Protein 3PFI (pdb70)

CATH classification: 3.40.50.300 (+2 more: 1.10.8.60, 1.10.10.10)

Nearest PDB structures (foldseek):
  3pfi-assembly1_A  TM=1.002E+00  e=1.345E-59  Campylobacter jejuni subsp. jejuni NCTC 11168 = ATCC 700819
  1in5-assembly1_A  TM=8.801E-01  e=3.803E-34  Thermotoga maritima
  1j7k-assembly1_A  TM=8.766E-01  e=3.157E-34  Thermotoga maritima
  8efv-assembly1_E  TM=8.294E-01  e=9.640E-34  Thermus thermophilus HB8
  8efv-assembly1_D  TM=7.821E-01  e=3.574E-34  Thermus thermophilus HB8

Secondary structure (DSSP, 8-state):
----SGGG--S-HHHHHHHHHHHHHHHHTTSPPPPEEEE-STTSSHHHHHHHHHH----EEEEE----SHHHHHHHHHT--TT-EEEEETGGG--HHHHHHHTT---S-------------EEEEEES-----HHHHTT---EE--PPPHHHHHHHHHHHHHHTT-EE-HHHHHHHHHTTTT-HHHHHHHHHHHHHHHHHTT-SEE-HHHHHHHHHHHT--TT-----HHHHHHHHHS-S--B-HHHHHHHTT--HHHIIIIIHHHHHHTTSEEEETTEEEE-HHHHHHHHHHT-/--STT--S-HHHHHHHHHHHHHHHHTT-----EEEESSTTSSHHHHHHHHHH----EEEEE----SSHHHHHHHHT--TT-EEEEESGGG--HHHHHHHTT-------EEEEEES-----HHHHTT---EE--PPPHHHHHHHHHHHHHHTT-EE-HHHHHHHHHHTTT-HHHHHHHHHHHHHHHHHTT-SEE-HHHHHHHHHHHT--TT-----HHHHHHHHHTTT--B-HHHHHHHTT--HHHIIIIIHHHHHHTTSEEEETTEEEE-HHHHH--

Solvent-accessible surface area: 28075 Å² total

Organism: Campylobacter jejuni subsp. jejuni serotype O:2 (strain ATCC 700819 / NCTC 11168) (NCBI:txid192222)

Radius of gyration: 26.96 Å; Cα contacts (8 Å, |Δi|>4): 925; chains: 2; bounding box: 72×68×63 Å

Foldseek 3Di:
DADQAVPPDFDPVVVVVVCVVQLVVCVVVPHAGAAEEEEAEPQAQPVPVLNRSCVSPAEEDEDEQVPDDLVVVVVVQVPDAQAYEYEYEQVLNHDVSNVVQVLCVLPQWWVDDTGGGGRHYYYYYYHLQPVHDCSRVVRGCYYYRAFADLQRQLVVLQVVLVVVQAGEDSLLSSQLSQQQLSGNVSSSVLSVQLVVQCVVVVHRYRDNVSSVVRCVVVPRQRRNDDCLLVQLCVQVVPPQDFDALVRSCVVVVHDSSCCVSPSCRSCVNVQQKDQDPHHIHGDPCSVVVSVVRVD/DAPPPDFAPVVVSVVCVVQLCVQVVVPHAGAEEEEEAAPQLALVVVLVNSCPSPAAEDEDEQVLDAPVSVVVVQVPAALAHEYEYEQVLPHDVRVVVVVLCCVPPSHYYYYYYHLQPVRDPVSVVRGPYYYGAFADLQRQLVVLQVVLVVVQAGEDSLLSSQLCQLQLSGNVSSNVLSVQLVVLCVVVVHRYRDNVSSCVRCVVVPGDRRNDDCLVQLLVVQVVVVFPFDAQVVSCVSVVHDSSCCVSPPVRSCVNVQQWDQDPRHIHGGPVVVVPD

InterPro domains:
  IPR003593 AAA+ ATPase domain [SM00382] (51-184)
  IPR004605 Holliday junction branch migration complex subunit RuvB [MF_00016] (1-335)
  IPR004605 Holliday junction branch migration complex subunit RuvB [PTHR42848] (2-330)
  IPR004605 Holliday junction branch migration complex subunit RuvB [TIGR00635] (24-325)
  IPR008823 RuvB, winged helix, C-terminal domain [PF05491] (255-325)
  IPR008824 RuvB-like, AAA+ ATPase domain [PF05496] (20-178)
  IPR027417 P-loop containing nucleoside triphosphate hydrolase [G3DSA:3.40.50.300] (20-181)
  IPR027417 P-loop containing nucleoside triphosphate hydrolase [SSF52540] (20-250)
  IPR036388 Winged helix-like DNA-binding domain superfamily [G3DSA:1.10.10.10] (257-335)
  IPR036390 Winged helix DNA-binding domain superfamily [SSF46785] (256-327)
  IPR041445 RuvB, AAA lid domain [PF17864] (181-254)

Sequence (572 aa):
LRPSNFDGYIGQESIKKNLNVFIAAAKKRNECLDHILFSGPAGLGKTTLANIISYESANIKTTAAPIEKSGDLAAILTNLSEGDILFIDEIHRLSPAIEEVLYPAEDYRLAQTIKIDLPKFTLIGATTRAGLSNPLRDRFGQFRLEFYKDSELALILQKAALKLNKTCEEKAALEIAKRSRSTPRIALRLLKRVRDFADVNDEEIITEKRANEALNSLGVNELGFDADLRYLELLTAAKQKPIGLASIAAALSEDENTIEDVIEPYLLANGYIERTAKGRIASAKSYSALKLNYESNFDGYIGQESIKKNLNVFIAAAKKRNECLDHILFSGPAGLGKTTLANIISYESANIKTTAAPIEKSGDLAAILTNLSEGDILFIDEIHRLSPAIEEVLYPAEDYPKFTLIGATTRAGLSNPLRDRFGQFRLEFYKDSELALILQKAALKLNKTCEEKAALEIAKRSRSTPRIALRLLKRVRDFADVNDEEIITEKRANEALNSLGVNEELGFDADLRYLELLTAAKQKPIGLASIAAALSEDENTIEDVIEPYLLANGYIERTAKGRIASAKSYSAL

Structure (mmCIF, N/CA/C/O backbone):
data_3PFI
#
_entry.id   3PFI
#
_cell.length_a   111.482
_cell.length_b   111.482
_cell.length_c   355.089
_cell.angle_alpha   90.00
_cell.angle_beta   90.00
_cell.angle_gamma   120.00
#
_symmetry.space_group_name_H-M   'H 3 2'
#
loop_
_entity.id
_entity.type
_entity.pdbx_description
1 polymer 'Holliday junction ATP-dependent DNA helicase ruvB'
2 non-polymer "ADENOSINE-5'-DIPHOSPHATE"
3 water water
#
loop_
_atom_site.group_PDB
_atom_site.id
_atom_site.type_symbol
_atom_site.label_atom_id
_atom_site.label_alt_id
_atom_site.label_comp_id
_atom_site.label_asym_id
_atom_site.label_entity_id
_atom_site.label_seq_id
_atom_site.pdbx_PDB_ins_code
_atom_site.Cartn_x
_atom_site.Cartn_y
_atom_site.Cartn_z
_atom_site.occupancy
_atom_site.B_iso_or_equiv
_atom_site.auth_seq_id
_atom_site.auth_comp_id
_atom_site.auth_asym_id
_atom_site.auth_atom_id
_atom_site.pdbx_PDB_model_num
ATOM 1 N N . LEU A 1 23 ? 41.805 4.131 158.802 1.00 81.64 20 LEU A N 1
ATOM 2 C CA . LEU A 1 23 ? 42.954 4.138 157.847 1.00 83.05 20 LEU A CA 1
ATOM 3 C C . LEU A 1 23 ? 42.537 4.789 156.521 1.00 81.11 20 LEU A C 1
ATOM 4 O O . LEU A 1 23 ? 42.771 4.258 155.430 1.00 79.26 20 LEU A O 1
ATOM 9 N N . ARG A 1 24 ? 41.894 5.944 156.654 1.00 80.05 21 ARG A N 1
ATOM 10 C CA . ARG A 1 24 ? 41.462 6.754 155.531 1.00 77.95 21 ARG A CA 1
ATOM 11 C C . ARG A 1 24 ? 42.203 8.084 155.660 1.00 77.36 21 ARG A C 1
ATOM 12 O O . ARG A 1 24 ? 42.661 8.422 156.750 1.00 79.57 21 ARG A O 1
ATOM 20 N N . PRO A 1 25 ? 42.338 8.838 154.557 1.00 74.57 22 PRO A N 1
ATOM 21 C CA . PRO A 1 25 ? 43.057 10.110 154.661 1.00 75.21 22 PRO A CA 1
ATOM 22 C C . PRO A 1 25 ? 42.575 10.983 155.829 1.00 76.11 22 PRO A C 1
ATOM 23 O O . PRO A 1 25 ? 41.375 11.056 156.101 1.00 74.82 22 PRO A O 1
ATOM 27 N N . SER A 1 26 ? 43.519 11.634 156.505 1.00 78.67 23 SER A N 1
ATOM 28 C CA . SER A 1 26 ? 43.225 12.478 157.663 1.00 80.41 23 SER A CA 1
ATOM 29 C C . SER A 1 26 ? 43.199 13.967 157.329 1.00 79.40 23 SER A C 1
ATOM 30 O O . SER A 1 26 ? 42.770 14.779 158.149 1.00 79.22 23 SER A O 1
ATOM 33 N N . ASN A 1 27 ? 43.657 14.329 156.134 1.00 78.43 24 ASN A N 1
ATOM 34 C CA . ASN A 1 27 ? 43.687 15.730 155.729 1.00 79.55 24 ASN A CA 1
ATOM 35 C C . ASN A 1 27 ? 43.762 15.897 154.218 1.00 77.36 24 ASN A C 1
ATOM 36 O O . ASN A 1 27 ? 43.853 14.914 153.483 1.00 76.16 24 ASN A O 1
ATOM 41 N N . PHE A 1 28 ? 43.713 17.144 153.758 1.00 78.39 25 PHE A N 1
ATOM 42 C CA . PHE A 1 28 ? 43.817 17.438 152.330 1.00 77.71 25 PHE A CA 1
ATOM 43 C C . PHE A 1 28 ? 45.254 17.309 151.829 1.00 81.88 25 PHE A C 1
ATOM 44 O O . PHE A 1 28 ? 45.480 17.136 150.630 1.00 80.99 25 PHE A O 1
ATOM 52 N N . ASP A 1 29 ? 46.213 17.401 152.750 1.00 86.49 26 ASP A N 1
ATOM 53 C CA . ASP A 1 29 ? 47.638 17.322 152.422 1.00 90.59 26 ASP A CA 1
ATOM 54 C C . ASP A 1 29 ? 47.902 16.382 151.241 1.00 88.06 26 ASP A C 1
ATOM 55 O O . ASP A 1 29 ? 48.657 16.724 150.329 1.00 89.02 26 ASP A O 1
ATOM 60 N N . GLY A 1 30 ? 47.277 15.207 151.255 1.00 84.22 27 GLY A N 1
ATOM 61 C CA . GLY A 1 30 ? 47.435 14.244 150.167 1.00 81.81 27 GLY A CA 1
ATOM 62 C C . GLY A 1 30 ? 46.141 13.539 149.794 1.00 77.59 27 GLY A C 1
ATOM 63 O O . GLY A 1 30 ? 46.148 12.341 149.516 1.00 78.17 27 GLY A O 1
ATOM 64 N N . TYR A 1 31 ? 45.029 14.275 149.798 1.00 73.98 28 TYR A N 1
ATOM 65 C CA . TYR A 1 31 ? 43.716 13.716 149.453 1.00 67.89 28 TYR A CA 1
ATOM 66 C C . TYR A 1 31 ? 43.639 13.538 147.942 1.00 65.38 28 TYR A C 1
ATOM 67 O O . TYR A 1 31 ? 43.856 14.496 147.196 1.00 67.28 28 TYR A O 1
ATOM 76 N N . ILE A 1 32 ? 43.319 12.325 147.493 1.00 59.56 29 ILE A N 1
ATOM 77 C CA . ILE A 1 32 ? 43.280 12.032 146.061 1.00 55.18 29 ILE A CA 1
ATOM 78 C C . ILE A 1 32 ? 41.900 12.232 145.457 1.00 52.22 29 ILE A C 1
ATOM 79 O O . ILE A 1 32 ? 40.900 11.817 146.030 1.00 50.73 29 ILE A O 1
ATOM 84 N N . GLY A 1 33 ? 41.863 12.861 144.285 1.00 51.70 30 GLY A N 1
ATOM 85 C CA . GLY A 1 33 ? 40.617 13.096 143.570 1.00 49.48 30 GLY A CA 1
ATOM 86 C C . GLY A 1 33 ? 39.774 14.225 144.130 1.00 49.22 30 GLY A C 1
ATOM 87 O O . GLY A 1 33 ? 40.146 14.876 145.106 1.00 47.02 30 GLY A O 1
ATOM 88 N N . GLN A 1 34 ? 38.623 14.438 143.497 1.00 49.53 31 GLN A N 1
ATOM 89 C CA . GLN A 1 34 ? 37.689 15.487 143.877 1.00 49.97 31 GLN A CA 1
ATOM 90 C C . GLN A 1 34 ? 38.392 16.842 143.844 1.00 52.87 31 GLN A C 1
ATOM 91 O O . GLN A 1 34 ? 38.190 17.687 144.716 1.00 52.97 31 GLN A O 1
ATOM 97 N N . GLU A 1 35 ? 39.215 17.045 142.821 1.00 55.46 32 GLU A N 1
ATOM 98 C CA . GLU A 1 35 ? 39.959 18.287 142.677 1.00 58.51 32 GLU A CA 1
ATOM 99 C C . GLU A 1 35 ? 39.042 19.488 142.898 1.00 56.98 32 GLU A C 1
ATOM 100 O O . GLU A 1 35 ? 39.332 20.368 143.710 1.00 56.22 32 GLU A O 1
ATOM 106 N N . SER A 1 36 ? 37.931 19.506 142.167 1.00 55.83 33 SER A N 1
ATOM 107 C CA . SER A 1 36 ? 36.959 20.597 142.227 1.00 54.10 33 SER A CA 1
ATOM 108 C C . SER A 1 36 ? 36.458 20.880 143.647 1.00 51.18 33 SER A C 1
ATOM 109 O O . SER A 1 36 ? 36.472 22.026 144.098 1.00 51.27 33 SER A O 1
ATOM 112 N N . ILE A 1 37 ? 36.017 19.842 144.349 1.00 46.90 34 ILE A N 1
ATOM 113 C CA . ILE A 1 37 ? 35.540 20.005 145.719 1.00 44.61 34 ILE A CA 1
ATOM 114 C C . ILE A 1 37 ? 36.650 20.515 146.633 1.00 46.41 34 ILE A C 1
ATOM 115 O O . ILE A 1 37 ? 36.435 21.412 147.444 1.00 48.51 34 ILE A O 1
ATOM 120 N N . LYS A 1 38 ? 37.839 19.946 146.490 1.00 47.81 35 LYS A N 1
ATOM 121 C CA . LYS A 1 38 ? 38.986 20.338 147.302 1.00 51.07 35 LYS A CA 1
ATOM 122 C C . LYS A 1 38 ? 39.350 21.814 147.095 1.00 53.53 35 LYS A C 1
ATOM 123 O O . LYS A 1 38 ? 39.589 22.545 148.060 1.00 55.17 35 LYS A O 1
ATOM 129 N N . LYS A 1 39 ? 39.378 22.258 145.841 1.00 53.85 36 LYS A N 1
ATOM 130 C CA . LYS A 1 39 ? 39.719 23.647 145.542 1.00 56.42 36 LYS A CA 1
ATOM 131 C C . LYS A 1 39 ? 38.758 24.611 146.243 1.00 55.26 36 LYS A C 1
ATOM 132 O O . LYS A 1 39 ? 39.184 25.598 146.845 1.00 58.11 36 LYS A O 1
ATOM 138 N N . ASN A 1 40 ? 37.463 24.318 146.160 1.00 51.17 37 ASN A N 1
ATOM 139 C CA . ASN A 1 40 ? 36.438 25.147 146.787 1.00 49.18 37 ASN A CA 1
ATOM 140 C C . ASN A 1 40 ? 36.483 25.092 148.318 1.00 49.41 37 ASN A C 1
ATOM 141 O O . ASN A 1 40 ? 36.466 26.129 148.976 1.00 50.32 37 ASN A O 1
ATOM 146 N N . LEU A 1 41 ? 36.538 23.896 148.891 1.00 47.64 38 LEU A N 1
ATOM 147 C CA . LEU A 1 41 ? 36.632 23.782 150.343 1.00 48.54 38 LEU A CA 1
ATOM 148 C C . LEU A 1 41 ? 37.832 24.570 150.858 1.00 51.45 38 LEU A C 1
ATOM 149 O O . LEU A 1 41 ? 37.752 25.195 151.911 1.00 54.43 38 LEU A O 1
ATOM 154 N N . ASN A 1 42 ? 38.942 24.552 150.125 1.00 51.93 39 ASN A N 1
ATOM 155 C CA . ASN A 1 42 ? 40.114 25.322 150.545 1.00 55.13 39 ASN A CA 1
ATOM 156 C C . ASN A 1 42 ? 39.811 26.813 150.652 1.00 54.12 39 ASN A C 1
ATOM 157 O O . ASN A 1 42 ? 40.293 27.479 151.570 1.00 57.57 39 ASN A O 1
ATOM 162 N N . VAL A 1 43 ? 39.011 27.331 149.722 1.00 48.83 40 VAL A N 1
ATOM 163 C CA . VAL A 1 43 ? 38.645 28.746 149.737 1.00 48.50 40 VAL A CA 1
ATOM 164 C C . VAL A 1 43 ? 37.702 29.073 150.888 1.00 48.31 40 VAL A C 1
ATOM 165 O O . VAL A 1 43 ? 37.913 30.049 151.600 1.00 52.81 40 VAL A O 1
ATOM 169 N N . PHE A 1 44 ? 36.675 28.250 151.080 1.00 47.23 41 PHE A N 1
ATOM 170 C CA . PHE A 1 44 ? 35.697 28.492 152.139 1.00 48.98 41 PHE A CA 1
ATOM 171 C C . PHE A 1 44 ? 36.292 28.266 153.521 1.00 53.06 41 PHE A C 1
ATOM 172 O O . PHE A 1 44 ? 35.894 28.917 154.486 1.00 57.64 41 PHE A O 1
ATOM 180 N N . ILE A 1 45 ? 37.246 27.348 153.617 1.00 53.73 42 ILE A N 1
ATOM 181 C CA . ILE A 1 45 ? 37.893 27.070 154.890 1.00 55.75 42 ILE A CA 1
ATOM 182 C C . ILE A 1 45 ? 38.751 28.255 155.310 1.00 61.04 42 ILE A C 1
ATOM 183 O O . ILE A 1 45 ? 38.781 28.622 156.485 1.00 66.70 42 ILE A O 1
ATOM 188 N N . ALA A 1 46 ? 39.439 28.863 154.348 1.00 60.16 43 ALA A N 1
ATOM 189 C CA . ALA A 1 46 ? 40.288 30.013 154.641 1.00 62.20 43 ALA A CA 1
ATOM 190 C C . ALA A 1 46 ? 39.428 31.174 155.114 1.00 62.51 43 ALA A C 1
ATOM 191 O O . ALA A 1 46 ? 39.745 31.838 156.101 1.00 65.34 43 ALA A O 1
ATOM 193 N N . ALA A 1 47 ? 38.328 31.398 154.401 1.00 58.19 44 ALA A N 1
ATOM 194 C CA . ALA A 1 47 ? 37.402 32.481 154.712 1.00 58.36 44 ALA A CA 1
ATOM 195 C C . ALA A 1 47 ? 36.842 32.374 156.131 1.00 59.01 44 ALA A C 1
ATOM 196 O O . ALA A 1 47 ? 36.939 33.313 156.917 1.00 60.62 44 ALA A O 1
ATOM 198 N N . ALA A 1 48 ? 36.260 31.225 156.454 1.00 56.31 45 ALA A N 1
ATOM 199 C CA . ALA A 1 48 ? 35.675 31.012 157.771 1.00 58.10 45 ALA A CA 1
ATOM 200 C C . ALA A 1 48 ? 36.683 31.308 158.876 1.00 63.93 45 ALA A C 1
ATOM 201 O O . ALA A 1 48 ? 36.380 32.029 159.828 1.00 65.05 45 ALA A O 1
ATOM 203 N N . LYS A 1 49 ? 37.883 30.753 158.745 1.00 66.01 46 LYS A N 1
ATOM 204 C CA . LYS A 1 49 ? 38.923 30.961 159.749 1.00 71.56 46 LYS A CA 1
ATOM 205 C C . LYS A 1 49 ? 39.366 32.417 159.782 1.00 74.63 46 LYS A C 1
ATOM 206 O O . LYS A 1 49 ? 39.511 32.995 160.853 1.00 79.70 46 LYS A O 1
ATOM 212 N N . LYS A 1 50 ? 39.563 33.014 158.612 1.00 73.70 47 LYS A N 1
ATOM 213 C CA . LYS A 1 50 ? 39.949 34.419 158.535 1.00 78.27 47 LYS A CA 1
ATOM 214 C C . LYS A 1 50 ? 38.880 35.258 159.230 1.00 79.08 47 LYS A C 1
ATOM 215 O O . LYS A 1 50 ? 39.179 36.207 159.956 1.00 82.83 47 LYS A O 1
ATOM 221 N N . ARG A 1 51 ? 37.631 34.867 159.006 1.00 75.03 48 ARG A N 1
ATOM 222 C CA . ARG A 1 51 ? 36.469 35.538 159.564 1.00 74.68 48 ARG A CA 1
ATOM 223 C C . ARG A 1 51 ? 36.322 35.141 161.031 1.00 77.73 48 ARG A C 1
ATOM 224 O O . ARG A 1 51 ? 35.498 35.691 161.757 1.00 78.01 48 ARG A O 1
ATOM 232 N N . ASN A 1 52 ? 37.127 34.166 161.448 1.00 80.35 49 ASN A N 1
ATOM 233 C CA . ASN A 1 52 ? 37.108 33.633 162.806 1.00 83.56 49 ASN A CA 1
ATOM 234 C C . ASN A 1 52 ? 35.727 33.061 163.142 1.00 81.78 49 ASN A C 1
ATOM 235 O O . ASN A 1 52 ? 35.164 33.333 164.200 1.00 84.63 49 ASN A O 1
ATOM 240 N N . GLU A 1 53 ? 35.195 32.272 162.209 1.00 78.23 50 GLU A N 1
ATOM 241 C CA . GLU A 1 53 ? 33.893 31.622 162.352 1.00 75.48 50 GLU A CA 1
ATOM 242 C C . GLU A 1 53 ? 33.980 30.194 161.830 1.00 70.77 50 GLU A C 1
ATOM 243 O O . GLU A 1 53 ? 34.994 29.797 161.255 1.00 69.14 50 GLU A O 1
ATOM 249 N N . CYS A 1 54 ? 32.909 29.430 162.027 1.00 68.53 51 CYS A N 1
ATOM 250 C CA . CYS A 1 54 ? 32.850 28.063 161.535 1.00 67.10 51 CYS A CA 1
ATOM 251 C C . CYS A 1 54 ? 32.173 28.094 160.169 1.00 61.95 51 CYS A C 1
ATOM 252 O O . CYS A 1 54 ? 31.471 29.048 159.851 1.00 61.70 51 CYS A O 1
ATOM 255 N N . LEU A 1 55 ? 32.385 27.056 159.367 1.00 59.34 52 LEU A N 1
ATOM 256 C CA . LEU A 1 55 ? 31.800 26.990 158.029 1.00 57.59 52 LEU A CA 1
ATOM 257 C C . LEU A 1 55 ? 30.282 26.911 158.054 1.00 56.46 52 LEU A C 1
ATOM 258 O O . LEU A 1 55 ? 29.691 26.425 159.020 1.00 56.27 52 LEU A O 1
ATOM 263 N N . ASP A 1 56 ? 29.656 27.393 156.983 1.00 54.33 53 ASP A N 1
ATOM 264 C CA . ASP A 1 56 ? 28.209 27.287 156.850 1.00 54.49 53 ASP A CA 1
ATOM 265 C C . ASP A 1 56 ? 27.900 25.806 156.626 1.00 50.04 53 ASP A C 1
ATOM 266 O O . ASP A 1 56 ? 28.807 24.997 156.438 1.00 46.29 53 ASP A O 1
ATOM 271 N N . HIS A 1 57 ? 26.625 25.449 156.641 1.00 49.35 54 HIS A N 1
ATOM 272 C CA . HIS A 1 57 ? 26.245 24.053 156.492 1.00 48.28 54 HIS A CA 1
ATOM 273 C C . HIS A 1 57 ? 26.690 23.519 155.143 1.00 47.66 54 HIS A C 1
ATOM 274 O O . HIS A 1 57 ? 26.603 24.209 154.127 1.00 46.83 54 HIS A O 1
ATOM 281 N N . ILE A 1 58 ? 27.186 22.286 155.156 1.00 49.31 55 ILE A N 1
ATOM 282 C CA . ILE A 1 58 ? 27.700 21.629 153.963 1.00 45.81 55 ILE A CA 1
ATOM 283 C C . ILE A 1 58 ? 26.853 20.412 153.611 1.00 45.45 55 ILE A C 1
ATOM 284 O O . ILE A 1 58 ? 26.347 19.716 154.491 1.00 48.24 55 ILE A O 1
ATOM 289 N N . LEU A 1 59 ? 26.684 20.177 152.316 1.00 43.27 56 LEU A N 1
ATOM 290 C CA . LEU A 1 59 ? 25.930 19.036 151.835 1.00 41.31 56 LEU A CA 1
ATOM 291 C C . LEU A 1 59 ? 26.771 18.274 150.837 1.00 39.72 56 LEU A C 1
ATOM 292 O O . LEU A 1 59 ? 27.266 18.854 149.870 1.00 37.07 56 LEU A O 1
ATOM 297 N N . PHE A 1 60 ? 26.945 16.980 151.091 1.00 40.18 57 PHE A N 1
ATOM 298 C CA . PHE A 1 60 ? 27.664 16.103 150.182 1.00 38.55 57 PHE A CA 1
ATOM 299 C C . PHE A 1 60 ? 26.658 15.107 149.633 1.00 39.43 57 PHE A C 1
ATOM 300 O O . PHE A 1 60 ? 25.845 14.559 150.382 1.00 40.56 57 PHE A O 1
ATOM 308 N N . SER A 1 61 ? 26.702 14.886 148.326 1.00 36.51 58 SER A N 1
ATOM 309 C CA . SER A 1 61 ? 25.804 13.938 147.707 1.00 39.01 58 SER A CA 1
ATOM 310 C C . SER A 1 61 ? 26.587 13.152 146.668 1.00 38.58 58 SER A C 1
ATOM 311 O O . SER A 1 61 ? 27.551 13.657 146.094 1.00 39.30 58 SER A O 1
ATOM 314 N N . GLY A 1 62 ? 26.182 11.909 146.442 1.00 38.71 59 GLY A N 1
ATOM 315 C CA . GLY A 1 62 ? 26.851 11.048 145.478 1.00 36.94 59 GLY A CA 1
ATOM 316 C C . GLY A 1 62 ? 26.829 9.600 145.926 1.00 37.76 59 GLY A C 1
ATOM 317 O O . GLY A 1 62 ? 26.630 9.317 147.106 1.00 38.22 59 GLY A O 1
ATOM 318 N N . PRO A 1 63 ? 27.048 8.675 144.982 1.00 38.07 60 PRO A N 1
ATOM 319 C CA . PRO A 1 63 ? 27.045 7.229 145.198 1.00 38.97 60 PRO A CA 1
ATOM 320 C C . PRO A 1 63 ? 27.874 6.791 146.390 1.00 39.04 60 PRO A C 1
ATOM 321 O O . PRO A 1 63 ? 28.870 7.428 146.718 1.00 38.46 60 PRO A O 1
ATOM 325 N N . ALA A 1 64 ? 27.463 5.697 147.018 1.00 44.69 61 ALA A N 1
ATOM 326 C CA . ALA A 1 64 ? 28.135 5.174 148.208 1.00 45.74 61 ALA A CA 1
ATOM 327 C C . ALA A 1 64 ? 29.590 4.821 147.950 1.00 47.27 61 ALA A C 1
ATOM 328 O O . ALA A 1 64 ? 29.953 4.413 146.844 1.00 46.32 61 ALA A O 1
ATOM 330 N N . GLY A 1 65 ? 30.413 4.993 148.986 1.00 46.56 62 GLY A N 1
ATOM 331 C CA . GLY A 1 65 ? 31.833 4.667 148.929 1.00 46.06 62 GLY A CA 1
ATOM 332 C C . GLY A 1 65 ? 32.714 5.595 148.112 1.00 45.07 62 GLY A C 1
ATOM 333 O O . GLY A 1 65 ? 33.820 5.212 147.727 1.00 46.51 62 GLY A O 1
ATOM 334 N N . LEU A 1 66 ? 32.250 6.813 147.847 1.00 44.01 63 LEU A N 1
ATOM 335 C CA . LEU A 1 66 ? 33.053 7.760 147.067 1.00 42.96 63 LEU A CA 1
ATOM 336 C C . LEU A 1 66 ? 33.861 8.708 147.951 1.00 41.59 63 LEU A C 1
ATOM 337 O O . LEU A 1 66 ? 34.606 9.544 147.449 1.00 40.05 63 LEU A O 1
ATOM 342 N N . GLY A 1 67 ? 33.708 8.585 149.265 1.00 43.04 64 GLY A N 1
ATOM 343 C CA . GLY A 1 67 ? 34.501 9.393 150.189 1.00 45.63 64 GLY A CA 1
ATOM 344 C C . GLY A 1 67 ? 33.871 10.629 150.797 1.00 45.42 64 GLY A C 1
ATOM 345 O O . GLY A 1 67 ? 34.573 11.598 151.081 1.00 49.19 64 GLY A O 1
ATOM 346 N N . LYS A 1 68 ? 32.564 10.608 151.022 1.00 44.13 65 LYS A N 1
ATOM 347 C CA . LYS A 1 68 ? 31.905 11.765 151.621 1.00 43.52 65 LYS A CA 1
ATOM 348 C C . LYS A 1 68 ? 32.002 11.745 153.150 1.00 44.81 65 LYS A C 1
ATOM 349 O O . LYS A 1 68 ? 32.101 12.795 153.783 1.00 46.40 65 LYS A O 1
ATOM 355 N N . THR A 1 69 ? 32.006 10.561 153.749 1.00 45.46 66 THR A N 1
ATOM 356 C CA . THR A 1 69 ? 32.183 10.479 155.188 1.00 48.13 66 THR A CA 1
ATOM 357 C C . THR A 1 69 ? 33.608 10.926 155.481 1.00 50.53 66 THR A C 1
ATOM 358 O O . THR A 1 69 ? 33.881 11.558 156.510 1.00 51.53 66 THR A O 1
ATOM 362 N N . THR A 1 70 ? 34.514 10.594 154.562 1.00 49.34 67 THR A N 1
ATOM 363 C CA . THR A 1 70 ? 35.921 10.953 154.706 1.00 49.36 67 THR A CA 1
ATOM 364 C C . THR A 1 70 ? 36.069 12.470 154.753 1.00 48.34 67 THR A C 1
ATOM 365 O O . THR A 1 70 ? 36.549 13.016 155.751 1.00 49.20 67 THR A O 1
ATOM 369 N N . LEU A 1 71 ? 35.639 13.143 153.685 1.00 43.27 68 LEU A N 1
ATOM 370 C CA . LEU A 1 71 ? 35.692 14.607 153.622 1.00 41.70 68 LEU A CA 1
ATOM 371 C C . LEU A 1 71 ? 35.152 15.258 154.894 1.00 43.13 68 LEU A C 1
ATOM 372 O O . LEU A 1 71 ? 35.746 16.198 155.420 1.00 42.58 68 LEU A O 1
ATOM 377 N N . ALA A 1 72 ? 34.023 14.759 155.383 1.00 43.25 69 ALA A N 1
ATOM 378 C CA . ALA A 1 72 ? 33.422 15.318 156.583 1.00 45.91 69 ALA A CA 1
ATOM 379 C C . ALA A 1 72 ? 34.430 15.334 157.722 1.00 48.04 69 ALA A C 1
ATOM 380 O O . ALA A 1 72 ? 34.591 16.349 158.392 1.00 51.89 69 ALA A O 1
ATOM 382 N N . ASN A 1 73 ? 35.122 14.219 157.930 1.00 48.87 70 ASN A N 1
ATOM 383 C CA . ASN A 1 73 ? 36.107 14.138 159.011 1.00 50.83 70 ASN A CA 1
ATOM 384 C C . ASN A 1 73 ? 37.371 14.947 158.727 1.00 50.56 70 ASN A C 1
ATOM 385 O O . ASN A 1 73 ? 38.006 15.446 159.649 1.00 51.92 70 ASN A O 1
ATOM 390 N N . ILE A 1 74 ? 37.733 15.082 157.453 1.00 49.21 71 ILE A N 1
ATOM 391 C CA . ILE A 1 74 ? 38.874 15.911 157.077 1.00 48.63 71 ILE A CA 1
ATOM 392 C C . ILE A 1 74 ? 38.568 17.364 157.445 1.00 49.96 71 ILE A C 1
ATOM 393 O O . ILE A 1 74 ? 39.417 18.078 157.979 1.00 51.17 71 ILE A O 1
ATOM 398 N N . ILE A 1 75 ? 37.341 17.790 157.164 1.00 47.46 72 ILE A N 1
ATOM 399 C CA . ILE A 1 75 ? 36.913 19.143 157.482 1.00 49.30 72 ILE A CA 1
ATOM 400 C C . ILE A 1 75 ? 36.991 19.401 158.994 1.00 53.96 72 ILE A C 1
ATOM 401 O O . ILE A 1 75 ? 37.316 20.511 159.422 1.00 54.41 72 ILE A O 1
ATOM 406 N N . SER A 1 76 ? 36.716 18.379 159.802 1.00 56.33 73 SER A N 1
ATOM 407 C CA . SER A 1 76 ? 36.788 18.541 161.257 1.00 62.82 73 SER A CA 1
ATOM 408 C C . SER A 1 76 ? 38.233 18.790 161.667 1.00 65.05 73 SER A C 1
ATOM 409 O O . SER A 1 76 ? 38.496 19.547 162.595 1.00 70.34 73 SER A O 1
ATOM 412 N N . TYR A 1 77 ? 39.163 18.143 160.970 1.00 64.18 74 TYR A N 1
ATOM 413 C CA . TYR A 1 77 ? 40.586 18.299 161.250 1.00 67.76 74 TYR A CA 1
ATOM 414 C C . TYR A 1 77 ? 41.074 19.670 160.798 1.00 67.99 74 TYR A C 1
ATOM 415 O O . TYR A 1 77 ? 41.739 20.379 161.553 1.00 70.72 74 TYR A O 1
ATOM 424 N N . GLU A 1 78 ? 40.737 20.039 159.564 1.00 64.96 75 GLU A N 1
ATOM 425 C CA . GLU A 1 78 ? 41.129 21.334 159.015 1.00 65.47 75 GLU A CA 1
ATOM 426 C C . GLU A 1 78 ? 40.579 22.479 159.863 1.00 66.32 75 GLU A C 1
ATOM 427 O O . GLU A 1 78 ? 41.253 23.485 160.070 1.00 70.13 75 GLU A O 1
ATOM 441 N N . SER A 1 80 ? 39.942 22.280 163.010 1.00 70.84 77 SER A N 1
ATOM 442 C CA . SER A 1 80 ? 40.310 22.040 164.404 1.00 76.92 77 SER A CA 1
ATOM 443 C C . SER A 1 80 ? 39.069 22.027 165.294 1.00 78.67 77 SER A C 1
ATOM 444 O O . SER A 1 80 ? 39.076 22.575 166.393 1.00 83.47 77 SER A O 1
ATOM 447 N N . ALA A 1 81 ? 38.006 21.397 164.803 1.00 76.23 78 ALA A N 1
ATOM 448 C CA . ALA A 1 81 ? 36.746 21.310 165.526 1.00 77.66 78 ALA A CA 1
ATOM 449 C C . ALA A 1 81 ? 36.385 19.850 165.732 1.00 78.83 78 ALA A C 1
ATOM 450 O O . ALA A 1 81 ? 36.805 18.988 164.967 1.00 79.15 78 ALA A O 1
ATOM 452 N N . ASN A 1 82 ? 35.598 19.577 166.764 1.00 83.86 79 ASN A N 1
ATOM 453 C CA . ASN A 1 82 ? 35.193 18.214 167.075 1.00 86.58 79 ASN A CA 1
ATOM 454 C C . ASN A 1 82 ? 34.033 17.821 166.166 1.00 81.16 79 ASN A C 1
ATOM 455 O O . ASN A 1 82 ? 33.341 18.692 165.642 1.00 79.82 79 ASN A O 1
ATOM 460 N N . ILE A 1 83 ? 33.821 16.521 165.969 1.00 80.77 80 ILE A N 1
ATOM 461 C CA . ILE A 1 83 ? 32.745 16.050 165.091 1.00 76.79 80 ILE A CA 1
ATOM 462 C C . ILE A 1 83 ? 31.860 14.994 165.748 1.00 79.20 80 ILE A C 1
ATOM 463 O O . ILE A 1 83 ? 32.352 14.086 166.414 1.00 84.35 80 ILE A O 1
ATOM 468 N N . LYS A 1 84 ? 30.550 15.127 165.555 1.00 77.94 81 LYS A N 1
ATOM 469 C CA . LYS A 1 84 ? 29.577 14.173 166.086 1.00 82.23 81 LYS A CA 1
ATOM 470 C C . LYS A 1 84 ? 28.805 13.575 164.911 1.00 79.23 81 LYS A C 1
ATOM 471 O O . LYS A 1 84 ? 28.292 14.306 164.061 1.00 75.62 81 LYS A O 1
ATOM 477 N N . THR A 1 85 ? 28.724 12.248 164.867 1.00 81.94 82 THR A N 1
ATOM 478 C CA . THR A 1 85 ? 28.076 11.554 163.755 1.00 80.51 82 THR A CA 1
ATOM 479 C C . THR A 1 85 ? 26.770 10.855 164.125 1.00 82.94 82 THR A C 1
ATOM 480 O O . THR A 1 85 ? 26.577 10.430 165.261 1.00 89.00 82 THR A O 1
ATOM 484 N N . THR A 1 86 ? 25.883 10.747 163.138 1.00 80.61 83 THR A N 1
ATOM 485 C CA . THR A 1 86 ? 24.591 10.093 163.295 1.00 81.29 83 THR A CA 1
ATOM 486 C C . THR A 1 86 ? 23.994 9.822 161.915 1.00 78.54 83 THR A C 1
ATOM 487 O O . THR A 1 86 ? 24.550 10.240 160.897 1.00 73.86 83 THR A O 1
ATOM 491 N N . ALA A 1 87 ? 22.861 9.127 161.885 1.00 80.72 84 ALA A N 1
ATOM 492 C CA . ALA A 1 87 ? 22.184 8.807 160.630 1.00 79.54 84 ALA A CA 1
ATOM 493 C C . ALA A 1 87 ? 20.696 9.153 160.709 1.00 81.34 84 ALA A C 1
ATOM 494 O O . ALA A 1 87 ? 20.099 9.102 161.779 1.00 82.08 84 ALA A O 1
ATOM 496 N N . ALA A 1 88 ? 20.103 9.502 159.570 1.00 81.06 85 ALA A N 1
ATOM 497 C CA . ALA A 1 88 ? 18.689 9.879 159.520 1.00 82.86 85 ALA A CA 1
ATOM 498 C C . ALA A 1 88 ? 17.776 8.863 160.204 1.00 89.58 85 ALA A C 1
ATOM 499 O O . ALA A 1 88 ? 17.017 9.225 161.104 1.00 91.44 85 ALA A O 1
ATOM 501 N N . PRO A 1 89 ? 17.841 7.589 159.780 1.00 94.87 86 PRO A N 1
ATOM 502 C CA . PRO A 1 89 ? 16.985 6.572 160.389 1.00 102.21 86 PRO A CA 1
ATOM 503 C C . PRO A 1 89 ? 17.236 6.427 161.885 1.00 107.56 86 PRO A C 1
ATOM 504 O O . PRO A 1 89 ? 16.344 6.022 162.626 1.00 111.06 86 PRO A O 1
ATOM 516 N N . ILE A 1 91 ? 17.519 8.716 163.920 1.00 112.11 88 ILE A N 1
ATOM 517 C CA . ILE A 1 91 ? 16.711 9.708 164.614 1.00 114.07 88 ILE A CA 1
ATOM 518 C C . ILE A 1 91 ? 15.243 9.417 164.334 1.00 117.36 88 ILE A C 1
ATOM 519 O O . ILE A 1 91 ? 14.880 9.031 163.222 1.00 116.36 88 ILE A O 1
ATOM 524 N N . GLU A 1 92 ? 14.401 9.606 165.342 1.00 122.43 89 GLU A N 1
ATOM 525 C CA . GLU A 1 92 ? 12.977 9.335 165.200 1.00 126.36 89 GLU A CA 1
ATOM 526 C C . GLU A 1 92 ? 12.141 10.314 166.019 1.00 127.70 89 GLU A C 1
ATOM 527 O O . GLU A 1 92 ? 11.215 10.932 165.496 1.00 126.32 89 GLU A O 1
ATOM 533 N N . LYS A 1 93 ? 12.468 10.454 167.300 1.00 130.99 90 LYS A N 1
ATOM 534 C CA . LYS A 1 93 ? 11.749 11.375 168.170 1.00 133.71 90 LYS A CA 1
ATOM 535 C C . LYS A 1 93 ? 12.214 12.801 167.880 1.00 128.39 90 LYS A C 1
ATOM 536 O O . LYS A 1 93 ? 13.409 13.079 167.888 1.00 126.07 90 LYS A O 1
ATOM 542 N N . SER A 1 94 ? 11.266 13.696 167.609 1.00 127.64 91 SER A N 1
ATOM 543 C CA . SER A 1 94 ? 11.584 15.094 167.304 1.00 122.79 91 SER A CA 1
ATOM 544 C C . SER A 1 94 ? 12.491 15.706 168.367 1.00 124.13 91 SER A C 1
ATOM 545 O O . SER A 1 94 ? 13.473 16.376 168.044 1.00 119.65 91 SER A O 1
ATOM 548 N N . GLY A 1 95 ? 12.152 15.471 169.634 1.00 130.03 92 GLY A N 1
ATOM 549 C CA . GLY A 1 95 ? 12.935 15.981 170.760 1.00 132.23 92 GLY A CA 1
ATOM 550 C C . GLY A 1 95 ? 14.356 15.446 170.761 1.00 130.81 92 GLY A C 1
ATOM 551 O O . GLY A 1 95 ? 15.299 16.164 171.102 1.00 129.64 92 GLY A O 1
ATOM 552 N N . ASP A 1 96 ? 14.507 14.176 170.390 1.00 130.05 93 ASP A N 1
ATOM 553 C CA . ASP A 1 96 ? 15.819 13.546 170.313 1.00 128.15 93 ASP A CA 1
ATOM 554 C C . ASP A 1 96 ? 16.770 14.468 169.555 1.00 119.75 93 ASP A C 1
ATOM 555 O O . ASP A 1 96 ? 17.848 14.803 170.048 1.00 119.07 93 ASP A O 1
ATOM 560 N N . LEU A 1 97 ? 16.356 14.890 168.363 1.00 111.83 94 LEU A N 1
ATOM 561 C CA . LEU A 1 97 ? 17.166 15.788 167.553 1.00 104.52 94 LEU A CA 1
ATOM 562 C C . LEU A 1 97 ? 17.424 17.090 168.301 1.00 103.95 94 LEU A C 1
ATOM 563 O O . LEU A 1 97 ? 18.560 17.554 168.373 1.00 102.70 94 LEU A O 1
ATOM 568 N N . ALA A 1 98 ? 16.368 17.677 168.856 1.00 105.34 95 ALA A N 1
ATOM 569 C CA . ALA A 1 98 ? 16.500 18.913 169.625 1.00 106.47 95 ALA A CA 1
ATOM 570 C C . ALA A 1 98 ? 17.516 18.714 170.747 1.00 109.36 95 ALA A C 1
ATOM 571 O O . ALA A 1 98 ? 18.259 19.634 171.092 1.00 108.39 95 ALA A O 1
ATOM 573 N N . ALA A 1 99 ? 17.536 17.510 171.313 1.00 111.28 96 ALA A N 1
ATOM 574 C CA . ALA A 1 99 ? 18.476 17.174 172.373 1.00 115.63 96 ALA A CA 1
ATOM 575 C C . ALA A 1 99 ? 19.890 17.132 171.806 1.00 111.55 96 ALA A C 1
ATOM 576 O O . ALA A 1 99 ? 20.820 17.673 172.403 1.00 114.53 96 ALA A O 1
ATOM 578 N N . ILE A 1 100 ? 20.050 16.483 170.656 1.00 105.47 97 ILE A N 1
ATOM 579 C CA . ILE A 1 100 ? 21.356 16.403 170.014 1.00 101.65 97 ILE A CA 1
ATOM 580 C C . ILE A 1 100 ? 21.940 17.801 169.849 1.00 99.12 97 ILE A C 1
ATOM 581 O O . ILE A 1 100 ? 23.103 18.032 170.164 1.00 99.02 97 ILE A O 1
ATOM 586 N N . LEU A 1 101 ? 21.131 18.732 169.356 1.00 96.67 98 LEU A N 1
ATOM 587 C CA . LEU A 1 101 ? 21.589 20.103 169.179 1.00 95.22 98 LEU A CA 1
ATOM 588 C C . LEU A 1 101 ? 22.025 20.688 170.523 1.00 99.51 98 LEU A C 1
ATOM 589 O O . LEU A 1 101 ? 23.090 21.293 170.631 1.00 99.47 98 LEU A O 1
ATOM 594 N N . THR A 1 102 ? 21.206 20.490 171.549 1.00 104.03 99 THR A N 1
ATOM 595 C CA . THR A 1 102 ? 21.506 21.020 172.881 1.00 110.30 99 THR A CA 1
ATOM 596 C C . THR A 1 102 ? 22.885 20.611 173.399 1.00 114.32 99 THR A C 1
ATOM 597 O O . THR A 1 102 ? 23.526 21.375 174.120 1.00 118.35 99 THR A O 1
ATOM 601 N N . ASN A 1 103 ? 23.340 19.415 173.031 1.00 113.77 100 ASN A N 1
ATOM 602 C CA . ASN A 1 103 ? 24.634 18.915 173.496 1.00 117.00 100 ASN A CA 1
ATOM 603 C C . ASN A 1 103 ? 25.784 19.137 172.508 1.00 113.75 100 ASN A C 1
ATOM 604 O O . ASN A 1 103 ? 26.578 18.230 172.252 1.00 114.65 100 ASN A O 1
ATOM 609 N N . LEU A 1 104 ? 25.882 20.352 171.971 1.00 111.13 101 LEU A N 1
ATOM 610 C CA . LEU A 1 104 ? 26.945 20.683 171.021 1.00 107.90 101 LEU A CA 1
ATOM 611 C C . LEU A 1 104 ? 27.665 21.974 171.395 1.00 109.13 101 LEU A C 1
ATOM 612 O O . LEU A 1 104 ? 27.034 23.014 171.580 1.00 108.09 101 LEU A O 1
ATOM 617 N N . SER A 1 105 ? 28.990 21.902 171.489 1.00 110.19 102 SER A N 1
ATOM 618 C CA . SER A 1 105 ? 29.804 23.066 171.820 1.00 112.47 102 SER A CA 1
ATOM 619 C C . SER A 1 105 ? 29.878 23.994 170.614 1.00 106.00 102 SER A C 1
ATOM 620 O O . SER A 1 105 ? 29.877 23.537 169.472 1.00 101.11 102 SER A O 1
ATOM 623 N N . GLU A 1 106 ? 29.946 25.296 170.873 1.00 107.77 103 GLU A N 1
ATOM 624 C CA . GLU A 1 106 ? 30.003 26.295 169.809 1.00 105.06 103 GLU A CA 1
ATOM 625 C C . GLU A 1 106 ? 31.209 26.059 168.900 1.00 100.75 103 GLU A C 1
ATOM 626 O O . GLU A 1 106 ? 32.353 26.203 169.328 1.00 104.91 103 GLU A O 1
ATOM 632 N N . GLY A 1 107 ? 30.941 25.683 167.650 1.00 92.89 104 GLY A N 1
ATOM 633 C CA . GLY A 1 107 ? 31.997 25.422 166.669 1.00 88.42 104 GLY A CA 1
ATOM 634 C C . GLY A 1 107 ? 32.000 23.992 166.152 1.00 83.86 104 GLY A C 1
ATOM 635 O O . GLY A 1 107 ? 32.578 23.704 165.100 1.00 78.15 104 GLY A O 1
ATOM 636 N N . ASP A 1 108 ? 31.349 23.097 166.892 1.00 84.10 105 ASP A N 1
ATOM 637 C CA . ASP A 1 108 ? 31.273 21.681 166.530 1.00 82.02 105 ASP A CA 1
ATOM 638 C C . ASP A 1 108 ? 30.651 21.434 165.163 1.00 75.96 105 ASP A C 1
ATOM 639 O O . ASP A 1 108 ? 30.093 22.339 164.544 1.00 73.38 105 ASP A O 1
ATOM 644 N N . ILE A 1 109 ? 30.752 20.187 164.712 1.00 72.82 106 ILE A N 1
ATOM 645 C CA . ILE A 1 109 ? 30.166 19.761 163.454 1.00 67.98 106 ILE A CA 1
ATOM 646 C C . ILE A 1 109 ? 29.189 18.618 163.705 1.00 68.01 106 ILE A C 1
ATOM 647 O O . ILE A 1 109 ? 29.492 17.682 164.440 1.00 71.10 106 ILE A O 1
ATOM 652 N N . LEU A 1 110 ? 28.015 18.703 163.093 1.00 65.83 107 LEU A N 1
ATOM 653 C CA . LEU A 1 110 ? 27.002 17.666 163.208 1.00 66.13 107 LEU A CA 1
ATOM 654 C C . LEU A 1 110 ? 26.883 16.977 161.855 1.00 63.39 107 LEU A C 1
ATOM 655 O O . LEU A 1 110 ? 26.426 17.582 160.883 1.00 58.74 107 LEU A O 1
ATOM 660 N N . PHE A 1 111 ? 27.297 15.716 161.789 1.00 64.56 108 PHE A N 1
ATOM 661 C CA . PHE A 1 111 ? 27.240 14.969 160.539 1.00 61.88 108 PHE A CA 1
ATOM 662 C C . PHE A 1 111 ? 26.083 13.976 160.512 1.00 63.31 108 PHE A C 1
ATOM 663 O O . PHE A 1 111 ? 26.038 13.036 161.310 1.00 65.72 108 PHE A O 1
ATOM 671 N N . ILE A 1 112 ? 25.147 14.200 159.589 1.00 60.60 109 ILE A N 1
ATOM 672 C CA . ILE A 1 112 ? 23.983 13.331 159.428 1.00 61.91 109 ILE A CA 1
ATOM 673 C C . ILE A 1 112 ? 24.059 12.634 158.084 1.00 60.71 109 ILE A C 1
ATOM 674 O O . ILE A 1 112 ? 24.045 13.286 157.042 1.00 60.77 109 ILE A O 1
ATOM 679 N N . ASP A 1 113 ? 24.139 11.308 158.114 1.00 63.62 110 ASP A N 1
ATOM 680 C CA . ASP A 1 113 ? 24.238 10.514 156.900 1.00 63.65 110 ASP A CA 1
ATOM 681 C C . ASP A 1 113 ? 22.843 10.054 156.500 1.00 64.43 110 ASP A C 1
ATOM 682 O O . ASP A 1 113 ? 21.954 9.959 157.345 1.00 66.89 110 ASP A O 1
ATOM 687 N N . GLU A 1 114 ? 22.654 9.781 155.213 1.00 63.95 111 GLU A N 1
ATOM 688 C CA . GLU A 1 114 ? 21.360 9.352 154.701 1.00 66.80 111 GLU A CA 1
ATOM 689 C C . GLU A 1 114 ? 20.303 10.393 155.078 1.00 65.00 111 GLU A C 1
ATOM 690 O O . GLU A 1 114 ? 19.131 10.077 155.252 1.00 67.79 111 GLU A O 1
ATOM 696 N N . ILE A 1 115 ? 20.738 11.646 155.167 1.00 61.21 112 ILE A N 1
ATOM 697 C CA . ILE A 1 115 ? 19.889 12.771 155.561 1.00 60.61 112 ILE A CA 1
ATOM 698 C C . ILE A 1 115 ? 18.568 12.867 154.787 1.00 62.49 112 ILE A C 1
ATOM 699 O O . ILE A 1 115 ? 17.597 13.443 155.279 1.00 63.07 112 ILE A O 1
ATOM 704 N N . HIS A 1 116 ? 18.534 12.308 153.582 1.00 64.16 113 HIS A N 1
ATOM 705 C CA . HIS A 1 116 ? 17.333 12.335 152.752 1.00 65.87 113 HIS A CA 1
ATOM 706 C C . HIS A 1 116 ? 16.203 11.474 153.316 1.00 71.42 113 HIS A C 1
ATOM 707 O O . HIS A 1 116 ? 15.075 11.532 152.828 1.00 73.32 113 HIS A O 1
ATOM 714 N N . ARG A 1 117 ? 16.501 10.671 154.332 1.00 75.05 114 ARG A N 1
ATOM 715 C CA . ARG A 1 117 ? 15.496 9.795 154.928 1.00 81.33 114 ARG A CA 1
ATOM 716 C C . ARG A 1 117 ? 14.893 10.348 156.219 1.00 83.20 114 ARG A C 1
ATOM 717 O O . ARG A 1 117 ? 14.348 9.592 157.021 1.00 88.86 114 ARG A O 1
ATOM 725 N N . LEU A 1 118 ? 14.987 11.659 156.423 1.00 80.34 115 LEU A N 1
ATOM 726 C CA . LEU A 1 118 ? 14.411 12.277 157.613 1.00 80.58 115 LEU A CA 1
ATOM 727 C C . LEU A 1 118 ? 12.913 12.488 157.430 1.00 82.58 115 LEU A C 1
ATOM 728 O O . LEU A 1 118 ? 12.466 12.943 156.375 1.00 80.96 115 LEU A O 1
ATOM 733 N N . SER A 1 119 ? 12.143 12.152 158.463 1.00 85.93 116 SER A N 1
ATOM 734 C CA . SER A 1 119 ? 10.696 12.321 158.428 1.00 87.47 116 SER A CA 1
ATOM 735 C C . SER A 1 119 ? 10.372 13.805 158.366 1.00 83.89 116 SER A C 1
ATOM 736 O O . SER A 1 119 ? 11.016 14.604 159.046 1.00 83.41 116 SER A O 1
ATOM 739 N N . PRO A 1 120 ? 9.366 14.184 157.561 1.00 82.18 117 PRO A N 1
ATOM 740 C CA . PRO A 1 120 ? 9.010 15.594 157.452 1.00 78.43 117 PRO A CA 1
ATOM 741 C C . PRO A 1 120 ? 9.004 16.308 158.801 1.00 77.51 117 PRO A C 1
ATOM 742 O O . PRO A 1 120 ? 9.446 17.448 158.891 1.00 74.99 117 PRO A O 1
ATOM 746 N N . ALA A 1 121 ? 8.517 15.633 159.839 1.00 81.69 118 ALA A N 1
ATOM 747 C CA . ALA A 1 121 ? 8.461 16.211 161.182 1.00 83.44 118 ALA A CA 1
ATOM 748 C C . ALA A 1 121 ? 9.845 16.640 161.663 1.00 80.69 118 ALA A C 1
ATOM 749 O O . ALA A 1 121 ? 10.043 17.785 162.066 1.00 78.61 118 ALA A O 1
ATOM 751 N N . ILE A 1 122 ? 10.797 15.714 161.614 1.00 81.29 119 ILE A N 1
ATOM 752 C CA . ILE A 1 122 ? 12.167 15.995 162.041 1.00 80.16 119 ILE A CA 1
ATOM 753 C C . ILE A 1 122 ? 12.790 17.054 161.130 1.00 74.43 119 ILE A C 1
ATOM 754 O O . ILE A 1 122 ? 13.439 17.997 161.591 1.00 70.60 119 ILE A O 1
ATOM 759 N N . GLU A 1 123 ? 12.565 16.894 159.833 1.00 72.67 120 GLU A N 1
ATOM 760 C CA . GLU A 1 123 ? 13.059 17.825 158.832 1.00 68.39 120 GLU A CA 1
ATOM 761 C C . GLU A 1 123 ? 12.530 19.233 159.108 1.00 67.47 120 GLU A C 1
ATOM 762 O O . GLU A 1 123 ? 13.212 20.222 158.855 1.00 64.70 120 GLU A O 1
ATOM 768 N N . GLU A 1 124 ? 11.318 19.319 159.645 1.00 71.30 121 GLU A N 1
ATOM 769 C CA . GLU A 1 124 ? 10.714 20.611 159.956 1.00 73.82 121 GLU A CA 1
ATOM 770 C C . GLU A 1 124 ? 11.362 21.248 161.190 1.00 76.02 121 GLU A C 1
ATOM 771 O O . GLU A 1 124 ? 11.381 22.473 161.326 1.00 76.83 121 GLU A O 1
ATOM 777 N N . VAL A 1 125 ? 11.881 20.418 162.091 1.00 76.89 122 VAL A N 1
ATOM 778 C CA . VAL A 1 125 ? 12.543 20.917 163.289 1.00 77.68 122 VAL A CA 1
ATOM 779 C C . VAL A 1 125 ? 13.969 21.348 162.965 1.00 74.73 122 VAL A C 1
ATOM 780 O O . VAL A 1 125 ? 14.562 22.158 163.677 1.00 75.87 122 VAL A O 1
ATOM 784 N N . LEU A 1 126 ? 14.511 20.810 161.878 1.00 71.38 123 LEU A N 1
ATOM 785 C CA . LEU A 1 126 ? 15.881 21.106 161.478 1.00 68.27 123 LEU A CA 1
ATOM 786 C C . LEU A 1 126 ? 16.025 22.454 160.768 1.00 64.79 123 LEU A C 1
ATOM 787 O O . LEU A 1 126 ? 17.000 23.168 160.997 1.00 62.34 123 LEU A O 1
ATOM 792 N N . TYR A 1 127 ? 15.063 22.802 159.912 1.00 63.84 124 TYR A N 1
ATOM 793 C CA . TYR A 1 127 ? 15.133 24.062 159.159 1.00 60.80 124 TYR A CA 1
ATOM 794 C C . TYR A 1 127 ? 15.519 25.265 160.018 1.00 60.90 124 TYR A C 1
ATOM 795 O O . TYR A 1 127 ? 16.467 25.975 159.689 1.00 58.63 124 TYR A O 1
ATOM 804 N N . PRO A 1 128 ? 14.780 25.509 161.113 1.00 63.85 125 PRO A N 1
ATOM 805 C CA . PRO A 1 128 ? 15.097 26.667 161.952 1.00 66.71 125 PRO A CA 1
ATOM 806 C C . PRO A 1 128 ? 16.444 26.544 162.661 1.00 68.06 125 PRO A C 1
ATOM 807 O O . PRO A 1 128 ? 17.097 27.554 162.933 1.00 68.69 125 PRO A O 1
ATOM 811 N N . ALA A 1 129 ? 16.850 25.312 162.957 1.00 69.21 126 ALA A N 1
ATOM 812 C CA . ALA A 1 129 ? 18.123 25.061 163.623 1.00 70.55 126 ALA A CA 1
ATOM 813 C C . ALA A 1 129 ? 19.290 25.476 162.729 1.00 68.98 126 ALA A C 1
ATOM 814 O O . ALA A 1 129 ? 20.257 26.081 163.192 1.00 69.06 126 ALA A O 1
ATOM 824 N N . GLU A 1 131 ? 19.054 27.472 159.825 1.00 70.37 128 GLU A N 1
ATOM 825 C CA . GLU A 1 131 ? 18.904 28.846 159.371 1.00 73.12 128 GLU A CA 1
ATOM 826 C C . GLU A 1 131 ? 19.066 29.928 160.439 1.00 77.84 128 GLU A C 1
ATOM 827 O O . GLU A 1 131 ? 19.757 30.918 160.204 1.00 78.48 128 GLU A O 1
ATOM 833 N N . ASP A 1 132 ? 18.460 29.736 161.609 1.00 82.57 129 ASP A N 1
ATOM 834 C CA . ASP A 1 132 ? 18.475 30.769 162.653 1.00 88.10 129 ASP A CA 1
ATOM 835 C C . ASP A 1 132 ? 19.303 30.504 163.911 1.00 93.29 129 ASP A C 1
ATOM 836 O O . ASP A 1 132 ? 19.608 31.442 164.654 1.00 97.85 129 ASP A O 1
ATOM 841 N N . TYR A 1 133 ? 19.639 29.244 164.170 1.00 93.41 130 TYR A N 1
ATOM 842 C CA . TYR A 1 133 ? 20.422 28.884 165.353 1.00 97.21 130 TYR A CA 1
ATOM 843 C C . TYR A 1 133 ? 19.621 29.119 166.632 1.00 103.55 130 TYR A C 1
ATOM 844 O O . TYR A 1 133 ? 20.146 29.596 167.640 1.00 107.52 130 TYR A O 1
ATOM 853 N N . ARG A 1 134 ? 18.337 28.787 166.560 1.00 105.05 131 ARG A N 1
ATOM 854 C CA . ARG A 1 134 ? 17.423 28.873 167.693 1.00 110.35 131 ARG A CA 1
ATOM 855 C C . ARG A 1 134 ? 16.311 27.868 167.429 1.00 109.22 131 ARG A C 1
ATOM 856 O O . ARG A 1 134 ? 15.648 27.941 166.393 1.00 105.88 131 ARG A O 1
ATOM 864 N N . LEU A 1 135 ? 16.118 26.927 168.350 1.00 112.05 132 LEU A N 1
ATOM 865 C CA . LEU A 1 135 ? 15.073 25.918 168.199 1.00 111.76 132 LEU A CA 1
ATOM 866 C C . LEU A 1 135 ? 15.057 24.982 169.401 1.00 114.99 132 LEU A C 1
ATOM 867 O O . LEU A 1 135 ? 15.803 24.004 169.448 1.00 111.88 132 LEU A O 1
ATOM 872 N N . ALA A 1 145 ? 2.500 21.989 180.262 1.00 187.76 142 ALA A N 1
ATOM 873 C CA . ALA A 1 145 ? 1.778 23.115 179.684 1.00 184.40 142 ALA A CA 1
ATOM 874 C C . ALA A 1 145 ? 2.546 23.688 178.497 1.00 175.84 142 ALA A C 1
ATOM 875 O O . ALA A 1 145 ? 3.542 23.112 178.059 1.00 170.91 142 ALA A O 1
ATOM 877 N N . GLN A 1 146 ? 2.077 24.824 177.986 1.00 173.83 143 GLN A N 1
ATOM 878 C CA . GLN A 1 146 ? 2.703 25.478 176.836 1.00 166.75 143 GLN A CA 1
ATOM 879 C C . GLN A 1 146 ? 4.138 25.903 177.140 1.00 166.12 143 GLN A C 1
ATOM 880 O O . GLN A 1 146 ? 4.466 26.249 178.276 1.00 171.82 143 GLN A O 1
ATOM 886 N N . THR A 1 147 ? 4.987 25.868 176.116 1.00 159.67 144 THR A N 1
ATOM 887 C CA . THR A 1 147 ? 6.391 26.239 176.260 1.00 158.35 144 THR A CA 1
ATOM 888 C C . THR A 1 147 ? 7.103 26.217 174.908 1.00 150.88 144 THR A C 1
ATOM 889 O O . THR A 1 147 ? 6.699 25.496 173.997 1.00 145.74 144 THR A O 1
ATOM 893 N N . ILE A 1 148 ? 8.159 27.019 174.783 1.00 150.39 145 ILE A N 1
ATOM 894 C CA . ILE A 1 148 ? 8.942 27.088 173.550 1.00 146.01 145 ILE A CA 1
ATOM 895 C C . ILE A 1 148 ? 10.424 27.321 173.900 1.00 147.73 145 ILE A C 1
ATOM 896 O O . ILE A 1 148 ? 11.092 26.409 174.391 1.00 150.07 145 ILE A O 1
ATOM 901 N N . LYS A 1 149 ? 10.933 28.527 173.642 1.00 147.44 146 LYS A N 1
ATOM 902 C CA . LYS A 1 149 ? 12.320 28.893 173.961 1.00 147.50 146 LYS A CA 1
ATOM 903 C C . LYS A 1 149 ? 13.364 28.018 173.259 1.00 141.80 146 LYS A C 1
ATOM 904 O O . LYS A 1 149 ? 13.057 27.345 172.276 1.00 137.50 146 LYS A O 1
ATOM 910 N N . ILE A 1 150 ? 14.598 28.067 173.768 1.00 142.96 147 ILE A N 1
ATOM 911 C CA . ILE A 1 150 ? 15.741 27.279 173.271 1.00 138.93 147 ILE A CA 1
ATOM 912 C C . ILE A 1 150 ? 16.545 27.970 172.161 1.00 132.15 147 ILE A C 1
ATOM 913 O O . ILE A 1 150 ? 16.095 28.063 171.017 1.00 127.05 147 ILE A O 1
ATOM 918 N N . ASP A 1 151 ? 17.743 28.435 172.514 1.00 131.68 148 ASP A N 1
ATOM 919 C CA . ASP A 1 151 ? 18.645 29.097 171.570 1.00 126.24 148 ASP A CA 1
ATOM 920 C C . ASP A 1 151 ? 19.477 28.009 170.901 1.00 120.45 148 ASP A C 1
ATOM 921 O O . ASP A 1 151 ? 19.012 26.878 170.781 1.00 120.24 148 ASP A O 1
ATOM 926 N N . LEU A 1 152 ? 20.694 28.328 170.460 1.00 116.32 149 LEU A N 1
ATOM 927 C CA . LEU A 1 152 ? 21.550 27.314 169.836 1.00 110.43 149 LEU A CA 1
ATOM 928 C C . LEU A 1 152 ? 22.992 27.827 169.679 1.00 109.25 149 LEU A C 1
ATOM 929 O O . LEU A 1 152 ? 23.210 28.916 169.146 1.00 108.09 149 LEU A O 1
ATOM 934 N N . PRO A 1 153 ? 23.978 27.027 170.133 1.00 108.81 150 PRO A N 1
ATOM 935 C CA . PRO A 1 153 ? 25.426 27.309 170.163 1.00 108.26 150 PRO A CA 1
ATOM 936 C C . PRO A 1 153 ? 26.074 27.936 168.924 1.00 103.37 150 PRO A C 1
ATOM 937 O O . PRO A 1 153 ? 26.951 28.786 169.073 1.00 103.80 150 PRO A O 1
ATOM 941 N N . LYS A 1 154 ? 25.653 27.514 167.732 1.00 97.51 151 LYS A N 1
ATOM 942 C CA . LYS A 1 154 ? 26.220 27.978 166.451 1.00 94.03 151 LYS A CA 1
ATOM 943 C C . LYS A 1 154 ? 27.269 26.965 165.999 1.00 90.63 151 LYS A C 1
ATOM 944 O O . LYS A 1 154 ? 28.429 27.020 166.418 1.00 94.06 151 LYS A O 1
ATOM 950 N N . PHE A 1 155 ? 26.838 26.051 165.131 1.00 83.92 152 PHE A N 1
ATOM 951 C CA . PHE A 1 155 ? 27.668 24.950 164.654 1.00 79.09 152 PHE A CA 1
ATOM 952 C C . PHE A 1 155 ? 27.616 24.816 163.142 1.00 72.23 152 PHE A C 1
ATOM 953 O O . PHE A 1 155 ? 27.090 25.685 162.452 1.00 70.24 152 PHE A O 1
ATOM 961 N N . THR A 1 156 ? 28.161 23.708 162.641 1.00 68.63 153 THR A N 1
ATOM 962 C CA . THR A 1 156 ? 28.181 23.415 161.214 1.00 63.39 153 THR A CA 1
ATOM 963 C C . THR A 1 156 ? 27.548 22.053 160.943 1.00 61.85 153 THR A C 1
ATOM 964 O O . THR A 1 156 ? 28.069 21.022 161.363 1.00 62.97 153 THR A O 1
ATOM 968 N N . LEU A 1 157 ? 26.424 22.057 160.236 1.00 59.83 154 LEU A N 1
ATOM 969 C CA . LEU A 1 157 ? 25.726 20.827 159.895 1.00 57.55 154 LEU A CA 1
ATOM 970 C C . LEU A 1 157 ? 26.203 20.294 158.543 1.00 54.35 154 LEU A C 1
ATOM 971 O O . LEU A 1 157 ? 26.091 20.972 157.515 1.00 50.20 154 LEU A O 1
ATOM 976 N N . ILE A 1 158 ? 26.744 19.082 158.551 1.00 52.50 155 ILE A N 1
ATOM 977 C CA . ILE A 1 158 ? 27.182 18.451 157.323 1.00 50.70 155 ILE A CA 1
ATOM 978 C C . ILE A 1 158 ? 26.220 17.302 157.038 1.00 52.27 155 ILE A C 1
ATOM 979 O O . ILE A 1 158 ? 26.039 16.412 157.867 1.00 55.14 155 ILE A O 1
ATOM 984 N N . GLY A 1 159 ? 25.580 17.343 155.877 1.00 50.97 156 GLY A N 1
ATOM 985 C CA . GLY A 1 159 ? 24.640 16.303 155.495 1.00 51.46 156 GLY A CA 1
ATOM 986 C C . GLY A 1 159 ? 25.195 15.462 154.366 1.00 50.45 156 GLY A C 1
ATOM 987 O O . GLY A 1 159 ? 25.851 15.978 153.460 1.00 47.39 156 GLY A O 1
ATOM 988 N N . ALA A 1 160 ? 24.935 14.162 154.421 1.00 51.38 157 ALA A N 1
ATOM 989 C CA . ALA A 1 160 ? 25.403 13.256 153.386 1.00 51.33 157 ALA A CA 1
ATOM 990 C C . ALA A 1 160 ? 24.242 12.417 152.878 1.00 52.77 157 ALA A C 1
ATOM 991 O O . ALA A 1 160 ? 23.468 11.880 153.669 1.00 54.78 157 ALA A O 1
ATOM 993 N N . THR A 1 161 ? 24.115 12.328 151.556 1.00 50.81 158 THR A N 1
ATOM 994 C CA . THR A 1 161 ? 23.061 11.533 150.937 1.00 50.47 158 THR A CA 1
ATOM 995 C C . THR A 1 161 ? 23.581 10.866 149.677 1.00 50.50 158 THR A C 1
ATOM 996 O O . THR A 1 161 ? 24.505 11.363 149.034 1.00 48.61 158 THR A O 1
ATOM 1000 N N . THR A 1 162 ? 22.991 9.721 149.351 1.00 53.11 159 THR A N 1
ATOM 1001 C CA . THR A 1 162 ? 23.318 8.986 148.143 1.00 53.59 159 THR A CA 1
ATOM 1002 C C . THR A 1 162 ? 22.132 9.104 147.185 1.00 56.51 159 THR A C 1
ATOM 1003 O O . THR A 1 162 ? 22.157 8.565 146.082 1.00 59.41 159 THR A O 1
ATOM 1007 N N . ARG A 1 163 ? 21.102 9.826 147.631 1.00 58.11 160 ARG A N 1
ATOM 1008 C CA . ARG A 1 163 ? 19.862 10.025 146.887 1.00 61.35 160 ARG A CA 1
ATOM 1009 C C . ARG A 1 163 ? 19.536 11.517 146.809 1.00 60.02 160 ARG A C 1
ATOM 1010 O O . ARG A 1 163 ? 18.552 11.968 147.403 1.00 59.71 160 ARG A O 1
ATOM 1018 N N . ALA A 1 164 ? 20.355 12.288 146.099 1.00 59.47 161 ALA A N 1
ATOM 1019 C CA . ALA A 1 164 ? 20.119 13.727 145.974 1.00 56.96 161 ALA A CA 1
ATOM 1020 C C . ALA A 1 164 ? 18.692 14.014 145.493 1.00 60.73 161 ALA A C 1
ATOM 1021 O O . ALA A 1 164 ? 18.026 14.917 146.004 1.00 61.92 161 ALA A O 1
ATOM 1023 N N . GLY A 1 165 ? 18.221 13.229 144.526 1.00 64.17 162 GLY A N 1
ATOM 1024 C CA . GLY A 1 165 ? 16.874 13.385 143.978 1.00 65.92 162 GLY A CA 1
ATOM 1025 C C . GLY A 1 165 ? 15.739 13.275 144.986 1.00 66.61 162 GLY A C 1
ATOM 1026 O O . GLY A 1 165 ? 14.642 13.764 144.730 1.00 69.02 162 GLY A O 1
ATOM 1035 N N . LEU A 1 167 ? 15.947 14.523 148.000 1.00 62.66 164 LEU A N 1
ATOM 1036 C CA . LEU A 1 167 ? 16.147 15.611 148.946 1.00 60.57 164 LEU A CA 1
ATOM 1037 C C . LEU A 1 167 ? 15.245 16.796 148.586 1.00 60.19 164 LEU A C 1
ATOM 1038 O O . LEU A 1 167 ? 15.198 17.226 147.432 1.00 61.28 164 LEU A O 1
ATOM 1043 N N . SER A 1 168 ? 14.523 17.318 149.572 1.00 59.61 165 SER A N 1
ATOM 1044 C CA . SER A 1 168 ? 13.598 18.426 149.336 1.00 59.17 165 SER A CA 1
ATOM 1045 C C . SER A 1 168 ? 14.322 19.762 149.149 1.00 56.38 165 SER A C 1
ATOM 1046 O O . SER A 1 168 ? 15.375 19.996 149.745 1.00 54.04 165 SER A O 1
ATOM 1049 N N . ASN A 1 169 ? 13.750 20.634 148.320 1.00 54.55 166 ASN A N 1
ATOM 1050 C CA . ASN A 1 169 ? 14.341 21.944 148.074 1.00 51.65 166 ASN A CA 1
ATOM 1051 C C . ASN A 1 169 ? 14.485 22.746 149.356 1.00 48.29 166 ASN A C 1
ATOM 1052 O O . ASN A 1 169 ? 15.518 23.369 149.584 1.00 46.74 166 ASN A O 1
ATOM 1057 N N . PRO A 1 170 ? 13.446 22.744 150.200 1.00 49.25 167 PRO A N 1
ATOM 1058 C CA . PRO A 1 170 ? 13.567 23.478 151.449 1.00 48.59 167 PRO A CA 1
ATOM 1059 C C . PRO A 1 170 ? 14.784 23.048 152.254 1.00 45.80 167 PRO A C 1
ATOM 1060 O O . PRO A 1 170 ? 15.355 23.854 152.977 1.00 44.40 167 PRO A O 1
ATOM 1064 N N . LEU A 1 171 ? 15.189 21.792 152.117 1.00 47.97 168 LEU A N 1
ATOM 1065 C CA . LEU A 1 171 ? 16.342 21.301 152.853 1.00 50.24 168 LEU A CA 1
ATOM 1066 C C . LEU A 1 171 ? 17.683 21.571 152.166 1.00 49.57 168 LEU A C 1
ATOM 1067 O O . LEU A 1 171 ? 18.604 22.066 152.813 1.00 50.00 168 LEU A O 1
ATOM 1072 N N . ARG A 1 172 ? 17.813 21.264 150.876 1.00 50.94 169 ARG A N 1
ATOM 1073 C CA . ARG A 1 172 ? 19.101 21.487 150.210 1.00 52.45 169 ARG A CA 1
ATOM 1074 C C . ARG A 1 172 ? 19.427 22.979 150.082 1.00 50.62 169 ARG A C 1
ATOM 1075 O O . ARG A 1 172 ? 20.583 23.390 150.252 1.00 48.09 169 ARG A O 1
ATOM 1083 N N . ASP A 1 173 ? 18.407 23.789 149.809 1.00 49.49 170 ASP A N 1
ATOM 1084 C CA . ASP A 1 173 ? 18.606 25.228 149.658 1.00 49.22 170 ASP A CA 1
ATOM 1085 C C . ASP A 1 173 ? 19.052 25.918 150.952 1.00 48.46 170 ASP A C 1
ATOM 1086 O O . ASP A 1 173 ? 19.371 27.107 150.936 1.00 49.77 170 ASP A O 1
ATOM 1091 N N . ARG A 1 174 ? 19.074 25.179 152.061 1.00 46.54 171 ARG A N 1
ATOM 1092 C CA . ARG A 1 174 ? 19.534 25.720 153.343 1.00 45.55 171 ARG A CA 1
ATOM 1093 C C . ARG A 1 174 ? 20.990 25.373 153.646 1.00 45.98 171 ARG A C 1
ATOM 1094 O O . ARG A 1 174 ? 21.531 25.774 154.683 1.00 45.67 171 ARG A O 1
ATOM 1102 N N . PHE A 1 175 ? 21.613 24.607 152.755 1.00 45.54 172 PHE A N 1
ATOM 1103 C CA . PHE A 1 175 ? 23.026 24.286 152.891 1.00 45.14 172 PHE A CA 1
ATOM 1104 C C . PHE A 1 175 ? 23.771 25.326 152.081 1.00 44.34 172 PHE A C 1
ATOM 1105 O O . PHE A 1 175 ? 23.572 25.431 150.870 1.00 48.89 172 PHE A O 1
ATOM 1113 N N . GLY A 1 176 ? 24.607 26.112 152.746 1.00 43.10 173 GLY A N 1
ATOM 1114 C CA . GLY A 1 176 ? 25.367 27.146 152.064 1.00 43.08 173 GLY A CA 1
ATOM 1115 C C . GLY A 1 176 ? 26.229 26.541 150.980 1.00 42.12 173 GLY A C 1
ATOM 1116 O O . GLY A 1 176 ? 26.367 27.100 149.897 1.00 45.36 173 GLY A O 1
ATOM 1125 N N . GLN A 1 178 ? 27.092 23.081 148.638 1.00 41.65 175 GLN A N 1
ATOM 1126 C CA . GLN A 1 178 ? 26.566 21.855 148.059 1.00 40.41 175 GLN A CA 1
ATOM 1127 C C . GLN A 1 178 ? 27.617 21.286 147.121 1.00 40.76 175 GLN A C 1
ATOM 1128 O O . GLN A 1 178 ? 28.082 21.979 146.221 1.00 46.03 175 GLN A O 1
ATOM 1134 N N . PHE A 1 179 ? 27.997 20.032 147.339 1.00 40.63 176 PHE A N 1
ATOM 1135 C CA . PHE A 1 179 ? 29.001 19.377 146.512 1.00 40.83 176 PHE A CA 1
ATOM 1136 C C . PHE A 1 179 ? 28.541 17.990 146.118 1.00 42.02 176 PHE A C 1
ATOM 1137 O O . PHE A 1 179 ? 28.043 17.236 146.955 1.00 44.62 176 PHE A O 1
ATOM 1145 N N . ARG A 1 180 ? 28.740 17.650 144.851 1.00 56.07 177 ARG A N 1
ATOM 1146 C CA . ARG A 1 180 ? 28.381 16.341 144.337 1.00 53.53 177 ARG A CA 1
ATOM 1147 C C . ARG A 1 180 ? 29.668 15.608 143.981 1.00 51.16 177 ARG A C 1
ATOM 1148 O O . ARG A 1 180 ? 30.368 15.994 143.044 1.00 50.13 177 ARG A O 1
ATOM 1156 N N . LEU A 1 181 ? 29.991 14.556 144.723 1.00 49.28 178 LEU A N 1
ATOM 1157 C CA . LEU A 1 181 ? 31.206 13.811 144.444 1.00 48.74 178 LEU A CA 1
ATOM 1158 C C . LEU A 1 181 ? 31.116 13.132 143.089 1.00 50.71 178 LEU A C 1
ATOM 1159 O O . LEU A 1 181 ? 30.053 12.652 142.690 1.00 50.54 178 LEU A O 1
ATOM 1164 N N . GLU A 1 182 ? 32.245 13.105 142.389 1.00 52.02 179 GLU A N 1
ATOM 1165 C CA . GLU A 1 182 ? 32.338 12.474 141.081 1.00 52.65 179 GLU A CA 1
ATOM 1166 C C . GLU A 1 182 ? 33.064 11.151 141.246 1.00 50.56 179 GLU A C 1
ATOM 1167 O O . GLU A 1 182 ? 33.689 10.900 142.276 1.00 50.29 179 GLU A O 1
ATOM 1173 N N . PHE A 1 183 ? 32.975 10.291 140.242 1.00 49.62 180 PHE A N 1
ATOM 1174 C CA . PHE A 1 183 ? 33.680 9.023 140.308 1.00 47.05 180 PHE A CA 1
ATOM 1175 C C . PHE A 1 183 ? 35.169 9.286 140.094 1.00 47.20 180 PHE A C 1
ATOM 1176 O O . PHE A 1 183 ? 35.557 10.369 139.653 1.00 48.96 180 PHE A O 1
ATOM 1184 N N . TYR A 1 184 ? 35.996 8.295 140.406 1.00 45.64 181 TYR A N 1
ATOM 1185 C CA . TYR A 1 184 ? 37.441 8.438 140.285 1.00 44.04 181 TYR A CA 1
ATOM 1186 C C . TYR A 1 184 ? 38.010 7.858 138.997 1.00 44.53 181 TYR A C 1
ATOM 1187 O O . TYR A 1 184 ? 37.492 6.885 138.452 1.00 42.94 181 TYR A O 1
ATOM 1196 N N . LYS A 1 185 ? 39.079 8.482 138.515 1.00 45.65 182 LYS A N 1
ATOM 1197 C CA . LYS A 1 185 ? 39.782 8.004 137.341 1.00 48.90 182 LYS A CA 1
ATOM 1198 C C . LYS A 1 185 ? 40.537 6.770 137.805 1.00 48.48 182 LYS A C 1
ATOM 1199 O O . LYS A 1 185 ? 40.761 6.589 139.006 1.00 48.56 182 LYS A O 1
ATOM 1205 N N . ASP A 1 186 ? 40.947 5.918 136.876 1.00 49.99 183 ASP A N 1
ATOM 1206 C CA . ASP A 1 186 ? 41.713 4.742 137.264 1.00 49.59 183 ASP A CA 1
ATOM 1207 C C . ASP A 1 186 ? 43.062 5.173 137.839 1.00 48.41 183 ASP A C 1
ATOM 1208 O O . ASP A 1 186 ? 43.574 4.554 138.773 1.00 48.53 183 ASP A O 1
ATOM 1213 N N . SER A 1 187 ? 43.629 6.244 137.291 1.00 48.23 184 SER A N 1
ATOM 1214 C CA . SER A 1 187 ? 44.911 6.745 137.771 1.00 48.84 184 SER A CA 1
ATOM 1215 C C . SER A 1 187 ? 44.784 7.273 139.201 1.00 48.52 184 SER A C 1
ATOM 1216 O O . SER A 1 187 ? 45.739 7.221 139.975 1.00 50.04 184 SER A O 1
ATOM 1219 N N . GLU A 1 188 ? 43.608 7.784 139.549 1.00 47.41 185 GLU A N 1
ATOM 1220 C CA . GLU A 1 188 ? 43.375 8.278 140.898 1.00 45.75 185 GLU A CA 1
ATOM 1221 C C . GLU A 1 188 ? 43.266 7.103 141.861 1.00 45.97 185 GLU A C 1
ATOM 1222 O O . GLU A 1 188 ? 43.870 7.117 142.936 1.00 48.00 185 GLU A O 1
ATOM 1228 N N . LEU A 1 189 ? 42.506 6.080 141.484 1.00 44.00 186 LEU A N 1
ATOM 1229 C CA . LEU A 1 189 ? 42.403 4.903 142.336 1.00 44.00 186 LEU A CA 1
ATOM 1230 C C . LEU A 1 189 ? 43.792 4.315 142.533 1.00 44.89 186 LEU A C 1
ATOM 1231 O O . LEU A 1 189 ? 44.177 3.973 143.649 1.00 47.47 186 LEU A O 1
ATOM 1236 N N . ALA A 1 190 ? 44.545 4.204 141.444 1.00 45.51 187 ALA A N 1
ATOM 1237 C CA . ALA A 1 190 ? 45.890 3.659 141.514 1.00 46.33 187 ALA A CA 1
ATOM 1238 C C . ALA A 1 190 ? 46.618 4.251 142.717 1.00 45.32 187 ALA A C 1
ATOM 1239 O O . ALA A 1 190 ? 47.065 3.524 143.603 1.00 44.16 187 ALA A O 1
ATOM 1241 N N . LEU A 1 191 ? 46.708 5.575 142.757 1.00 45.43 188 LEU A N 1
ATOM 1242 C CA . LEU A 1 191 ? 47.382 6.256 143.854 1.00 44.96 188 LEU A CA 1
ATOM 1243 C C . LEU A 1 191 ? 46.788 5.869 145.209 1.00 45.41 188 LEU A C 1
ATOM 1244 O O . LEU A 1 191 ? 47.520 5.580 146.153 1.00 45.88 188 LEU A O 1
ATOM 1249 N N . ILE A 1 192 ? 45.462 5.854 145.299 1.00 44.99 189 ILE A N 1
ATOM 1250 C CA . ILE A 1 192 ? 44.793 5.496 146.548 1.00 44.48 189 ILE A CA 1
ATOM 1251 C C . ILE A 1 192 ? 45.218 4.107 147.016 1.00 44.84 189 ILE A C 1
ATOM 1252 O O . ILE A 1 192 ? 45.490 3.901 148.201 1.00 43.75 189 ILE A O 1
ATOM 1257 N N . LEU A 1 193 ? 45.288 3.164 146.080 1.00 45.65 190 LEU A N 1
ATOM 1258 C CA . LEU A 1 193 ? 45.693 1.796 146.394 1.00 46.30 190 LEU A CA 1
ATOM 1259 C C . LEU A 1 193 ? 47.161 1.729 146.815 1.00 46.68 190 LEU A C 1
ATOM 1260 O O . LEU A 1 193 ? 47.514 1.031 147.768 1.00 46.37 190 LEU A O 1
ATOM 1265 N N . GLN A 1 194 ? 48.014 2.450 146.099 1.00 46.06 191 GLN A N 1
ATOM 1266 C CA . GLN A 1 194 ? 49.439 2.462 146.410 1.00 47.11 191 GLN A CA 1
ATOM 1267 C C . GLN A 1 194 ? 49.699 2.954 147.829 1.00 47.79 191 GLN A C 1
ATOM 1268 O O . GLN A 1 194 ? 50.496 2.364 148.560 1.00 47.53 191 GLN A O 1
ATOM 1274 N N . LYS A 1 195 ? 49.017 4.024 148.222 1.00 48.30 192 LYS A N 1
ATOM 1275 C CA . LYS A 1 195 ? 49.199 4.583 149.556 1.00 49.73 192 LYS A CA 1
ATOM 1276 C C . LYS A 1 195 ? 48.590 3.663 150.611 1.00 49.33 192 LYS A C 1
ATOM 1277 O O . LYS A 1 195 ? 49.208 3.400 151.639 1.00 51.09 192 LYS A O 1
ATOM 1283 N N . ALA A 1 196 ? 47.387 3.161 150.352 1.00 49.07 193 ALA A N 1
ATOM 1284 C CA . ALA A 1 196 ? 46.730 2.255 151.293 1.00 48.58 193 ALA A CA 1
ATOM 1285 C C . ALA A 1 196 ? 47.555 0.981 151.464 1.00 49.86 193 ALA A C 1
ATOM 1286 O O . ALA A 1 196 ? 47.714 0.479 152.579 1.00 52.77 193 ALA A O 1
ATOM 1288 N N . ALA A 1 197 ? 48.081 0.461 150.356 1.00 49.01 194 ALA A N 1
ATOM 1289 C CA . ALA A 1 197 ? 48.903 -0.743 150.393 1.00 47.51 194 ALA A CA 1
ATOM 1290 C C . ALA A 1 197 ? 50.051 -0.530 151.369 1.00 48.79 194 ALA A C 1
ATOM 1291 O O . ALA A 1 197 ? 50.342 -1.390 152.199 1.00 49.84 194 ALA A O 1
ATOM 1293 N N . LEU A 1 198 ? 50.689 0.633 151.265 1.00 49.09 195 LEU A N 1
ATOM 1294 C CA . LEU A 1 198 ? 51.805 0.988 152.132 1.00 50.49 195 LEU A CA 1
ATOM 1295 C C . LEU A 1 198 ? 51.442 0.825 153.611 1.00 53.27 195 LEU A C 1
ATOM 1296 O O . LEU A 1 198 ? 52.234 0.287 154.389 1.00 54.22 195 LEU A O 1
ATOM 1301 N N . LYS A 1 199 ? 50.249 1.279 153.998 1.00 52.98 196 LYS A N 1
ATOM 1302 C CA . LYS A 1 199 ? 49.812 1.153 155.388 1.00 54.65 196 LYS A CA 1
ATOM 1303 C C . LYS A 1 199 ? 49.657 -0.304 155.798 1.00 55.37 196 LYS A C 1
ATOM 1304 O O . LYS A 1 199 ? 49.806 -0.634 156.975 1.00 59.33 196 LYS A O 1
ATOM 1310 N N . LEU A 1 200 ? 49.369 -1.173 154.831 1.00 52.87 197 LEU A N 1
ATOM 1311 C CA . LEU A 1 200 ? 49.234 -2.603 155.093 1.00 52.86 197 LEU A CA 1
ATOM 1312 C C . LEU A 1 200 ? 50.583 -3.318 154.995 1.00 55.36 197 LEU A C 1
ATOM 1313 O O . LEU A 1 200 ? 50.641 -4.544 155.001 1.00 57.36 197 LEU A O 1
ATOM 1318 N N . ASN A 1 201 ? 51.661 -2.543 154.893 1.00 57.99 198 ASN A N 1
ATOM 1319 C CA . ASN A 1 201 ? 53.026 -3.073 154.807 1.00 59.13 198 ASN A CA 1
ATOM 1320 C C . ASN A 1 201 ? 53.248 -3.859 153.519 1.00 57.05 198 ASN A C 1
ATOM 1321 O O . ASN A 1 201 ? 53.824 -4.942 153.526 1.00 58.20 198 ASN A O 1
ATOM 1326 N N . LYS A 1 202 ? 52.787 -3.293 152.410 1.00 55.31 199 LYS A N 1
ATOM 1327 C CA . LYS A 1 202 ? 52.913 -3.924 151.107 1.00 54.74 199 LYS A CA 1
ATOM 1328 C C . LYS A 1 202 ? 53.217 -2.875 150.053 1.00 54.26 199 LYS A C 1
ATOM 1329 O O . LYS A 1 202 ? 52.826 -1.717 150.192 1.00 54.83 199 LYS A O 1
ATOM 1335 N N . THR A 1 203 ? 53.919 -3.290 149.004 1.00 54.41 200 THR A N 1
ATOM 1336 C CA . THR A 1 203 ? 54.235 -2.414 147.886 1.00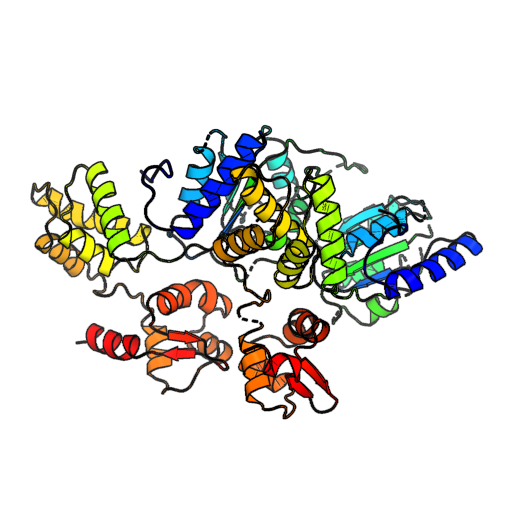 54.68 200 THR A CA 1
ATOM 1337 C C . THR A 1 203 ? 53.393 -2.864 146.704 1.00 53.99 200 THR A C 1
ATOM 1338 O O . THR A 1 203 ? 53.631 -3.929 146.143 1.00 55.09 200 THR A O 1
ATOM 1342 N N . CYS A 1 204 ? 52.395 -2.066 146.340 1.00 53.52 201 CYS A N 1
ATOM 1343 C CA . CYS A 1 204 ? 51.539 -2.398 145.211 1.00 52.48 201 CYS A CA 1
ATOM 1344 C C . CYS A 1 204 ? 52.074 -1.707 143.974 1.00 53.14 201 CYS A C 1
ATOM 1345 O O . CYS A 1 204 ? 51.940 -0.499 143.828 1.00 55.17 201 CYS A O 1
ATOM 1348 N N . GLU A 1 205 ? 52.694 -2.476 143.088 1.00 56.01 202 GLU A N 1
ATOM 1349 C CA . GLU A 1 205 ? 53.253 -1.916 141.868 1.00 57.46 202 GLU A CA 1
ATOM 1350 C C . GLU A 1 205 ? 52.160 -1.219 141.082 1.00 56.72 202 GLU A C 1
ATOM 1351 O O . GLU A 1 205 ? 50.988 -1.578 141.193 1.00 55.30 202 GLU A O 1
ATOM 1357 N N . GLU A 1 206 ? 52.556 -0.218 140.300 1.00 58.47 203 GLU A N 1
ATOM 1358 C CA . GLU A 1 206 ? 51.622 0.570 139.505 1.00 57.64 203 GLU A CA 1
ATOM 1359 C C . GLU A 1 206 ? 50.684 -0.299 138.689 1.00 54.29 203 GLU A C 1
ATOM 1360 O O . GLU A 1 206 ? 49.468 -0.135 138.743 1.00 51.80 203 GLU A O 1
ATOM 1366 N N . LYS A 1 207 ? 51.258 -1.227 137.938 1.00 55.46 204 LYS A N 1
ATOM 1367 C CA . LYS A 1 207 ? 50.478 -2.099 137.068 1.00 56.06 204 LYS A CA 1
ATOM 1368 C C . LYS A 1 207 ? 49.472 -2.933 137.863 1.00 52.70 204 LYS A C 1
ATOM 1369 O O . LYS A 1 207 ? 48.402 -3.273 137.357 1.00 51.76 204 LYS A O 1
ATOM 1375 N N . ALA A 1 208 ? 49.806 -3.242 139.113 1.00 52.28 205 ALA A N 1
ATOM 1376 C CA . ALA A 1 208 ? 48.895 -3.980 139.988 1.00 49.00 205 ALA A CA 1
ATOM 1377 C C . ALA A 1 208 ? 47.755 -3.056 140.400 1.00 46.15 205 ALA A C 1
ATOM 1378 O O . ALA A 1 208 ? 46.592 -3.446 140.399 1.00 44.99 205 ALA A O 1
ATOM 1380 N N . ALA A 1 209 ? 48.097 -1.823 140.752 1.00 45.87 206 ALA A N 1
ATOM 1381 C CA . ALA A 1 209 ? 47.092 -0.841 141.144 1.00 46.63 206 ALA A CA 1
ATOM 1382 C C . ALA A 1 209 ? 46.103 -0.587 140.011 1.00 45.78 206 ALA A C 1
ATOM 1383 O O . ALA A 1 209 ? 44.897 -0.573 140.237 1.00 44.55 206 ALA A O 1
ATOM 1385 N N . LEU A 1 210 ? 46.613 -0.397 138.795 1.00 47.62 207 LEU A N 1
ATOM 1386 C CA . LEU A 1 210 ? 45.755 -0.144 137.634 1.00 49.16 207 LEU A CA 1
ATOM 1387 C C . LEU A 1 210 ? 44.786 -1.280 137.351 1.00 48.75 207 LEU A C 1
ATOM 1388 O O . LEU A 1 210 ? 43.644 -1.037 136.963 1.00 48.75 207 LEU A O 1
ATOM 1393 N N . GLU A 1 211 ? 45.233 -2.517 137.544 1.00 49.94 208 GLU A N 1
ATOM 1394 C CA . GLU A 1 211 ? 44.375 -3.672 137.282 1.00 51.21 208 GLU A CA 1
ATOM 1395 C C . GLU A 1 211 ? 43.259 -3.846 138.319 1.00 49.07 208 GLU A C 1
ATOM 1396 O O . GLU A 1 211 ? 42.168 -4.293 137.982 1.00 49.65 208 GLU A O 1
ATOM 1402 N N . ILE A 1 212 ? 43.535 -3.523 139.577 1.00 48.37 209 ILE A N 1
ATOM 1403 C CA . ILE A 1 212 ? 42.510 -3.606 140.608 1.00 46.77 209 ILE A CA 1
ATOM 1404 C C . ILE A 1 212 ? 41.505 -2.495 140.350 1.00 48.36 209 ILE A C 1
ATOM 1405 O O . ILE A 1 212 ? 40.294 -2.722 140.354 1.00 49.78 209 ILE A O 1
ATOM 1410 N N . ALA A 1 213 ? 42.021 -1.291 140.113 1.00 49.84 210 ALA A N 1
ATOM 1411 C CA . ALA A 1 213 ? 41.181 -0.130 139.826 1.00 48.97 210 ALA A CA 1
ATOM 1412 C C . ALA A 1 213 ? 40.240 -0.436 138.672 1.00 48.07 210 ALA A C 1
ATOM 1413 O O . ALA A 1 213 ? 39.049 -0.145 138.742 1.00 47.21 210 ALA A O 1
ATOM 1415 N N . LYS A 1 214 ? 40.784 -1.040 137.619 1.00 49.18 211 LYS A N 1
ATOM 1416 C CA . LYS A 1 214 ? 40.007 -1.382 136.435 1.00 49.98 211 LYS A CA 1
ATOM 1417 C C . LYS A 1 214 ? 38.724 -2.144 136.765 1.00 50.99 211 LYS A C 1
ATOM 1418 O O . LYS A 1 214 ? 37.735 -2.022 136.041 1.00 53.44 211 LYS A O 1
ATOM 1424 N N . ARG A 1 215 ? 38.735 -2.926 137.846 1.00 50.54 212 ARG A N 1
ATOM 1425 C CA . ARG A 1 215 ? 37.554 -3.697 138.239 1.00 49.70 212 ARG A CA 1
ATOM 1426 C C . ARG A 1 215 ? 36.887 -3.136 139.500 1.00 49.90 212 ARG A C 1
ATOM 1427 O O . ARG A 1 215 ? 35.991 -3.770 140.066 1.00 51.79 212 ARG A O 1
ATOM 1435 N N . SER A 1 216 ? 37.310 -1.956 139.942 1.00 48.96 213 SER A N 1
ATOM 1436 C CA . SER A 1 216 ? 36.766 -1.369 141.165 1.00 46.39 213 SER A CA 1
ATOM 1437 C C . SER A 1 216 ? 35.583 -0.439 140.922 1.00 45.75 213 SER A C 1
ATOM 1438 O O . SER A 1 216 ? 35.075 0.183 141.858 1.00 45.85 213 SER A O 1
ATOM 1441 N N . ARG A 1 217 ? 35.152 -0.334 139.669 1.00 44.23 214 ARG A N 1
ATOM 1442 C CA . ARG A 1 217 ? 33.988 0.476 139.324 1.00 43.84 214 ARG A CA 1
ATOM 1443 C C . ARG A 1 217 ? 34.169 1.908 139.821 1.00 40.99 214 ARG A C 1
ATOM 1444 O O . ARG A 1 217 ? 33.263 2.499 140.406 1.00 41.22 214 ARG A O 1
ATOM 1452 N N . SER A 1 218 ? 35.366 2.443 139.596 1.00 38.91 215 SER A N 1
ATOM 1453 C CA . SER A 1 218 ? 35.720 3.806 139.980 1.00 40.06 215 SER A CA 1
ATOM 1454 C C . SER A 1 218 ? 35.331 4.174 141.422 1.00 40.60 215 SER A C 1
ATOM 1455 O O . SER A 1 218 ? 35.055 5.344 141.711 1.00 40.17 215 SER A O 1
ATOM 1458 N N . THR A 1 219 ? 35.336 3.194 142.326 1.00 38.43 216 THR A N 1
ATOM 1459 C CA . THR A 1 219 ? 34.939 3.431 143.707 1.00 39.76 216 THR A CA 1
ATOM 1460 C C . THR A 1 219 ? 35.990 2.982 144.729 1.00 39.80 216 THR A C 1
ATOM 1461 O O . THR A 1 219 ? 36.239 1.788 144.898 1.00 39.13 216 THR A O 1
ATOM 1465 N N . PRO A 1 220 ? 36.583 3.945 145.446 1.00 41.13 217 PRO A N 1
ATOM 1466 C CA . PRO A 1 220 ? 37.605 3.664 146.450 1.00 40.73 217 PRO A CA 1
ATOM 1467 C C . PRO A 1 220 ? 37.302 2.479 147.359 1.00 38.84 217 PRO A C 1
ATOM 1468 O O . PRO A 1 220 ? 38.196 1.690 147.639 1.00 39.96 217 PRO A O 1
ATOM 1472 N N . ARG A 1 221 ? 36.062 2.350 147.818 1.00 39.62 218 ARG A N 1
ATOM 1473 C CA . ARG A 1 221 ? 35.707 1.259 148.729 1.00 38.51 218 ARG A CA 1
ATOM 1474 C C . ARG A 1 221 ? 35.858 -0.111 148.087 1.00 38.91 218 ARG A C 1
ATOM 1475 O O . ARG A 1 221 ? 36.413 -1.017 148.703 1.00 39.19 218 ARG A O 1
ATOM 1483 N N . ILE A 1 222 ? 35.359 -0.271 146.862 1.00 38.67 219 ILE A N 1
ATOM 1484 C CA . ILE A 1 222 ? 35.507 -1.541 146.165 1.00 36.21 219 ILE A CA 1
ATOM 1485 C C . ILE A 1 222 ? 36.993 -1.835 145.939 1.00 37.41 219 ILE A C 1
ATOM 1486 O O . ILE A 1 222 ? 37.455 -2.950 146.179 1.00 39.70 219 ILE A O 1
ATOM 1491 N N . ALA A 1 223 ? 37.741 -0.830 145.493 1.00 35.51 220 ALA A N 1
ATOM 1492 C CA . ALA A 1 223 ? 39.174 -0.989 145.250 1.00 34.81 220 ALA A CA 1
ATOM 1493 C C . ALA A 1 223 ? 39.931 -1.358 146.534 1.00 36.97 220 ALA A C 1
ATOM 1494 O O . ALA A 1 223 ? 40.825 -2.205 146.513 1.00 37.06 220 ALA A O 1
ATOM 1496 N N . LEU A 1 224 ? 39.582 -0.718 147.646 1.00 37.76 221 LEU A N 1
ATOM 1497 C CA . LEU A 1 224 ? 40.226 -1.019 148.921 1.00 41.05 221 LEU A CA 1
ATOM 1498 C C . LEU A 1 224 ? 39.837 -2.414 149.376 1.00 43.69 221 LEU A C 1
ATOM 1499 O O . LEU A 1 224 ? 40.601 -3.073 150.078 1.00 49.23 221 LEU A O 1
ATOM 1504 N N . ARG A 1 225 ? 38.647 -2.862 148.982 1.00 44.05 222 ARG A N 1
ATOM 1505 C CA . ARG A 1 225 ? 38.197 -4.201 149.335 1.00 42.53 222 ARG A CA 1
ATOM 1506 C C . ARG A 1 225 ? 39.028 -5.209 148.545 1.00 41.78 222 ARG A C 1
ATOM 1507 O O . ARG A 1 225 ? 39.602 -6.128 149.112 1.00 41.87 222 ARG A O 1
ATOM 1515 N N . LEU A 1 226 ? 39.103 -5.021 147.232 1.00 41.14 223 LEU A N 1
ATOM 1516 C CA . LEU A 1 226 ? 39.866 -5.928 146.383 1.00 41.82 223 LEU A CA 1
ATOM 1517 C C . LEU A 1 226 ? 41.338 -5.957 146.796 1.00 44.05 223 LEU A C 1
ATOM 1518 O O . LEU A 1 226 ? 42.000 -6.988 146.681 1.00 44.06 223 LEU A O 1
ATOM 1523 N N . LEU A 1 227 ? 41.848 -4.830 147.281 1.00 45.69 224 LEU A N 1
ATOM 1524 C CA . LEU A 1 227 ? 43.237 -4.766 147.713 1.00 46.66 224 LEU A CA 1
ATOM 1525 C C . LEU A 1 227 ? 43.480 -5.773 148.828 1.00 47.99 224 LEU A C 1
ATOM 1526 O O . LEU A 1 227 ? 44.446 -6.532 148.784 1.00 48.94 224 LEU A O 1
ATOM 1531 N N . LYS A 1 228 ? 42.596 -5.790 149.821 1.00 46.72 225 LYS A N 1
ATOM 1532 C CA . LYS A 1 228 ? 42.763 -6.707 150.938 1.00 50.87 225 LYS A CA 1
ATOM 1533 C C . LYS A 1 228 ? 42.737 -8.171 150.504 1.00 50.09 225 LYS A C 1
ATOM 1534 O O . LYS A 1 228 ? 43.268 -9.034 151.202 1.00 53.38 225 LYS A O 1
ATOM 1540 N N . ARG A 1 229 ? 42.135 -8.453 149.355 1.00 49.10 226 ARG A N 1
ATOM 1541 C CA . ARG A 1 229 ? 42.084 -9.822 148.843 1.00 49.62 226 ARG A CA 1
ATOM 1542 C C . ARG A 1 229 ? 43.366 -10.172 148.122 1.00 48.76 226 ARG A C 1
ATOM 1543 O O . ARG A 1 229 ? 43.867 -11.281 148.262 1.00 52.36 226 ARG A O 1
ATOM 1551 N N . VAL A 1 230 ? 43.899 -9.224 147.358 1.00 47.76 227 VAL A N 1
ATOM 1552 C CA . VAL A 1 230 ? 45.141 -9.455 146.634 1.00 46.62 227 VAL A CA 1
ATOM 1553 C C . VAL A 1 230 ? 46.258 -9.651 147.650 1.00 46.74 227 VAL A C 1
ATOM 1554 O O . VAL A 1 230 ? 47.117 -10.517 147.491 1.00 45.54 227 VAL A O 1
ATOM 1558 N N . ARG A 1 231 ? 46.219 -8.854 148.711 1.00 46.63 228 ARG A N 1
ATOM 1559 C CA . ARG A 1 231 ? 47.196 -8.958 149.780 1.00 48.54 228 ARG A CA 1
ATOM 1560 C C . ARG A 1 231 ? 47.254 -10.380 150.322 1.00 49.70 228 ARG A C 1
ATOM 1561 O O . ARG A 1 231 ? 48.334 -10.942 150.495 1.00 53.12 228 ARG A O 1
ATOM 1569 N N . ASP A 1 232 ? 46.087 -10.949 150.610 1.00 48.79 229 ASP A N 1
ATOM 1570 C CA . ASP A 1 232 ? 46.010 -12.301 151.155 1.00 49.00 229 ASP A CA 1
ATOM 1571 C C . ASP A 1 232 ? 46.761 -13.317 150.298 1.00 49.80 229 ASP A C 1
ATOM 1572 O O . ASP A 1 232 ? 47.397 -14.224 150.837 1.00 50.32 229 ASP A O 1
ATOM 1577 N N . PHE A 1 233 ? 46.692 -13.173 148.976 1.00 48.31 230 PHE A N 1
ATOM 1578 C CA . PHE A 1 233 ? 47.434 -14.067 148.090 1.00 50.03 230 PHE A CA 1
ATOM 1579 C C . PHE A 1 233 ? 48.923 -13.803 148.242 1.00 51.35 230 PHE A C 1
ATOM 1580 O O . PHE A 1 233 ? 49.739 -14.729 148.232 1.00 53.07 230 PHE A O 1
ATOM 1588 N N . ALA A 1 234 ? 49.275 -12.532 148.395 1.00 50.24 231 ALA A N 1
ATOM 1589 C CA . ALA A 1 234 ? 50.665 -12.165 148.602 1.00 51.90 231 ALA A CA 1
ATOM 1590 C C . ALA A 1 234 ? 51.167 -12.798 149.902 1.00 52.89 231 ALA A C 1
ATOM 1591 O O . ALA A 1 234 ? 52.232 -13.401 149.919 1.00 57.79 231 ALA A O 1
ATOM 1593 N N . ASP A 1 235 ? 50.393 -12.680 150.979 1.00 50.99 232 ASP A N 1
ATOM 1594 C CA . ASP A 1 235 ? 50.787 -13.254 152.270 1.00 52.40 232 ASP A CA 1
ATOM 1595 C C . ASP A 1 235 ? 51.053 -14.751 152.223 1.00 53.48 232 ASP A C 1
ATOM 1596 O O . ASP A 1 235 ? 52.043 -15.218 152.785 1.00 55.79 232 ASP A O 1
ATOM 1601 N N . VAL A 1 236 ? 50.175 -15.509 151.572 1.00 51.37 233 VAL A N 1
ATOM 1602 C CA . VAL A 1 236 ? 50.359 -16.958 151.505 1.00 52.52 233 VAL A CA 1
ATOM 1603 C C . VAL A 1 236 ? 51.574 -17.321 150.647 1.00 56.52 233 VAL A C 1
ATOM 1604 O O . VAL A 1 236 ? 52.045 -18.457 150.685 1.00 59.95 233 VAL A O 1
ATOM 1608 N N . ASN A 1 237 ? 52.077 -16.362 149.870 1.00 57.47 234 ASN A N 1
ATOM 1609 C CA . ASN A 1 237 ? 53.260 -16.600 149.045 1.00 59.41 234 ASN A CA 1
ATOM 1610 C C . ASN A 1 237 ? 54.499 -15.884 149.584 1.00 61.58 234 ASN A C 1
ATOM 1611 O O . ASN A 1 237 ? 55.489 -15.724 148.870 1.00 63.40 234 ASN A O 1
ATOM 1616 N N . ASP A 1 238 ? 54.435 -15.460 150.846 1.00 62.82 235 ASP A N 1
ATOM 1617 C CA . ASP A 1 238 ? 55.551 -14.789 151.519 1.00 66.08 235 ASP A CA 1
ATOM 1618 C C . ASP A 1 238 ? 56.062 -13.567 150.764 1.00 66.46 235 ASP A C 1
ATOM 1619 O O . ASP A 1 238 ? 57.243 -13.219 150.866 1.00 69.23 235 ASP A O 1
ATOM 1624 N N . GLU A 1 239 ? 55.169 -12.906 150.032 1.00 64.07 236 GLU A N 1
ATOM 1625 C CA . GLU A 1 239 ? 55.535 -11.748 149.221 1.00 64.15 236 GLU A CA 1
ATOM 1626 C C . GLU A 1 239 ? 55.091 -10.419 149.826 1.00 63.40 236 GLU A C 1
ATOM 1627 O O . GLU A 1 239 ? 54.043 -10.333 150.461 1.00 62.05 236 GLU A O 1
ATOM 1633 N N . GLU A 1 240 ? 55.906 -9.388 149.622 1.00 63.67 237 GLU A N 1
ATOM 1634 C CA . GLU A 1 240 ? 55.595 -8.048 150.102 1.00 61.68 237 GLU A CA 1
ATOM 1635 C C . GLU A 1 240 ? 55.298 -7.117 148.931 1.00 60.09 237 GLU A C 1
ATOM 1636 O O . GLU A 1 240 ? 54.728 -6.041 149.115 1.00 59.21 237 GLU A O 1
ATOM 1642 N N . ILE A 1 241 ? 55.695 -7.533 147.730 1.00 60.31 238 ILE A N 1
ATOM 1643 C CA . ILE A 1 241 ? 55.467 -6.749 146.524 1.00 56.94 238 ILE A CA 1
ATOM 1644 C C . ILE A 1 241 ? 54.337 -7.370 145.717 1.00 54.54 238 ILE A C 1
ATOM 1645 O O . ILE A 1 241 ? 54.474 -8.472 145.194 1.00 56.49 238 ILE A O 1
ATOM 1650 N N . ILE A 1 242 ? 53.216 -6.666 145.630 1.00 51.92 239 ILE A N 1
ATOM 1651 C CA . ILE A 1 242 ? 52.087 -7.145 144.851 1.00 51.07 239 ILE A CA 1
ATOM 1652 C C . ILE A 1 242 ? 52.361 -6.804 143.396 1.00 51.01 239 ILE A C 1
ATOM 1653 O O . ILE A 1 242 ? 52.418 -5.634 143.026 1.00 47.59 239 ILE A O 1
ATOM 1658 N N . THR A 1 243 ? 52.549 -7.834 142.580 1.00 54.15 240 THR A N 1
ATOM 1659 C CA . THR A 1 243 ? 52.828 -7.654 141.164 1.00 56.87 240 THR A CA 1
ATOM 1660 C C . THR A 1 243 ? 51.529 -7.701 140.367 1.00 55.01 240 THR A C 1
ATOM 1661 O O . THR A 1 243 ? 50.489 -8.085 140.893 1.00 55.43 240 THR A O 1
ATOM 1665 N N . GLU A 1 244 ? 51.590 -7.296 139.103 1.00 55.41 241 GLU A N 1
ATOM 1666 C CA . GLU A 1 244 ? 50.418 -7.317 138.238 1.00 55.07 241 GLU A CA 1
ATOM 1667 C C . GLU A 1 244 ? 49.959 -8.748 138.040 1.00 55.38 241 GLU A C 1
ATOM 1668 O O . GLU A 1 244 ? 48.768 -9.042 138.079 1.00 53.35 241 GLU A O 1
ATOM 1674 N N . LYS A 1 245 ? 50.918 -9.637 137.817 1.00 58.71 242 LYS A N 1
ATOM 1675 C CA . LYS A 1 245 ? 50.618 -11.039 137.584 1.00 59.33 242 LYS A CA 1
ATOM 1676 C C . LYS A 1 245 ? 49.809 -11.629 138.728 1.00 56.63 242 LYS A C 1
ATOM 1677 O O . LYS A 1 245 ? 48.796 -12.285 138.499 1.00 57.58 242 LYS A O 1
ATOM 1683 N N . ARG A 1 246 ? 50.242 -11.388 139.960 1.00 56.62 243 ARG A N 1
ATOM 1684 C CA . ARG A 1 246 ? 49.535 -11.941 141.108 1.00 56.24 243 ARG A CA 1
ATOM 1685 C C . ARG A 1 246 ? 48.206 -11.238 141.353 1.00 52.41 243 ARG A C 1
ATOM 1686 O O . ARG A 1 246 ? 47.263 -11.850 141.857 1.00 50.65 243 ARG A O 1
ATOM 1694 N N . ALA A 1 247 ? 48.128 -9.958 141.003 1.00 50.66 244 ALA A N 1
ATOM 1695 C CA . ALA A 1 247 ? 46.880 -9.227 141.146 1.00 47.93 244 ALA A CA 1
ATOM 1696 C C . ALA A 1 247 ? 45.846 -9.941 140.285 1.00 47.92 244 ALA A C 1
ATOM 1697 O O . ALA A 1 247 ? 44.760 -10.286 140.763 1.00 49.16 244 ALA A O 1
ATOM 1699 N N . ASN A 1 248 ? 46.199 -10.186 139.024 1.00 47.78 245 ASN A N 1
ATOM 1700 C CA . ASN A 1 248 ? 45.312 -10.895 138.103 1.00 49.19 245 ASN A CA 1
ATOM 1701 C C . ASN A 1 248 ? 44.943 -12.280 138.598 1.00 49.49 245 ASN A C 1
ATOM 1702 O O . ASN A 1 248 ? 43.803 -12.713 138.442 1.00 48.57 245 ASN A O 1
ATOM 1707 N N . GLU A 1 249 ? 45.908 -12.981 139.181 1.00 52.41 246 GLU A N 1
ATOM 1708 C CA . GLU A 1 249 ? 45.642 -14.302 139.722 1.00 53.24 246 GLU A CA 1
ATOM 1709 C C . GLU A 1 249 ? 44.475 -14.201 140.697 1.00 50.52 246 GLU A C 1
ATOM 1710 O O . GLU A 1 249 ? 43.463 -14.880 140.538 1.00 50.37 246 GLU A O 1
ATOM 1716 N N . ALA A 1 250 ? 44.618 -13.330 141.694 1.00 49.91 247 ALA A N 1
ATOM 1717 C CA . ALA A 1 250 ? 43.587 -13.142 142.714 1.00 47.15 247 ALA A CA 1
ATOM 1718 C C . ALA A 1 250 ? 42.252 -12.727 142.106 1.00 43.91 247 ALA A C 1
ATOM 1719 O O . ALA A 1 250 ? 41.240 -13.388 142.315 1.00 41.84 247 ALA A O 1
ATOM 1721 N N . LEU A 1 251 ? 42.257 -11.631 141.355 1.00 43.42 248 LEU A N 1
ATOM 1722 C CA . LEU A 1 251 ? 41.038 -11.129 140.713 1.00 43.57 248 LEU A CA 1
ATOM 1723 C C . LEU A 1 251 ? 40.284 -12.172 139.880 1.00 42.26 248 LEU A C 1
ATOM 1724 O O . LEU A 1 251 ? 39.066 -12.296 139.989 1.00 42.61 248 LEU A O 1
ATOM 1729 N N . ASN A 1 252 ? 40.997 -12.914 139.048 1.00 41.40 249 ASN A N 1
ATOM 1730 C CA . ASN A 1 252 ? 40.354 -13.936 138.241 1.00 42.75 249 ASN A CA 1
ATOM 1731 C C . ASN A 1 252 ? 39.878 -15.090 139.111 1.00 43.53 249 ASN A C 1
ATOM 1732 O O . ASN A 1 252 ? 38.778 -15.609 138.911 1.00 44.02 249 ASN A O 1
ATOM 1737 N N . SER A 1 253 ? 40.697 -15.470 140.089 1.00 44.48 250 SER A N 1
ATOM 1738 C CA . SER A 1 253 ? 40.354 -16.555 141.004 1.00 43.82 250 SER A CA 1
ATOM 1739 C C . SER A 1 253 ? 39.051 -16.256 141.761 1.00 42.69 250 SER A C 1
ATOM 1740 O O . SER A 1 253 ? 38.297 -17.172 142.093 1.00 41.03 250 SER A O 1
ATOM 1743 N N . LEU A 1 254 ? 38.796 -14.977 142.034 1.00 42.30 251 LEU A N 1
ATOM 1744 C CA . LEU A 1 254 ? 37.571 -14.559 142.714 1.00 42.72 251 LEU A CA 1
ATOM 1745 C C . LEU A 1 254 ? 36.432 -14.335 141.732 1.00 41.71 251 LEU A C 1
ATOM 1746 O O . LEU A 1 254 ? 35.284 -14.158 142.136 1.00 42.19 251 LEU A O 1
ATOM 1751 N N . GLY A 1 255 ? 36.748 -14.319 140.444 1.00 40.70 252 GLY A N 1
ATOM 1752 C CA . GLY A 1 255 ? 35.732 -14.112 139.433 1.00 40.33 252 GLY A CA 1
ATOM 1753 C C . GLY A 1 255 ? 35.195 -12.696 139.458 1.00 39.93 252 GLY A C 1
ATOM 1754 O O . GLY A 1 255 ? 34.017 -12.470 139.198 1.00 42.98 252 GLY A O 1
ATOM 1755 N N . VAL A 1 256 ? 36.050 -11.740 139.796 1.00 38.84 253 VAL A N 1
ATOM 1756 C CA . VAL A 1 256 ? 35.652 -10.344 139.791 1.00 38.06 253 VAL A CA 1
ATOM 1757 C C . VAL A 1 256 ? 35.535 -9.924 138.329 1.00 41.90 253 VAL A C 1
ATOM 1758 O O . VAL A 1 256 ? 36.480 -10.090 137.562 1.00 43.59 253 VAL A O 1
ATOM 1762 N N . ASN A 1 257 ? 34.378 -9.403 137.932 1.00 43.84 254 ASN A N 1
ATOM 1763 C CA . ASN A 1 257 ? 34.179 -8.984 136.548 1.00 45.91 254 ASN A CA 1
ATOM 1764 C C . ASN A 1 257 ? 35.371 -8.155 136.085 1.00 48.18 254 ASN A C 1
ATOM 1765 O O . ASN A 1 257 ? 35.834 -7.268 136.801 1.00 46.83 254 ASN A O 1
ATOM 1770 N N . GLU A 1 258 ? 35.852 -8.453 134.880 1.00 51.61 255 GLU A N 1
ATOM 1771 C CA . GLU A 1 258 ? 37.035 -7.799 134.318 1.00 55.50 255 GLU A CA 1
ATOM 1772 C C . GLU A 1 258 ? 36.869 -6.295 134.116 1.00 55.62 255 GLU A C 1
ATOM 1773 O O . GLU A 1 258 ? 37.854 -5.553 134.156 1.00 56.67 255 GLU A O 1
ATOM 1779 N N . LEU A 1 259 ? 35.633 -5.851 133.893 1.00 54.75 256 LEU A N 1
ATOM 1780 C CA . LEU A 1 259 ? 35.349 -4.433 133.673 1.00 54.28 256 LEU A CA 1
ATOM 1781 C C . LEU A 1 259 ? 34.717 -3.752 134.889 1.00 52.77 256 LEU A C 1
ATOM 1782 O O . LEU A 1 259 ? 34.487 -2.545 134.874 1.00 51.51 256 LEU A O 1
ATOM 1787 N N . GLY A 1 260 ? 34.435 -4.532 135.932 1.00 53.68 257 GLY A N 1
ATOM 1788 C CA . GLY A 1 260 ? 33.857 -4.012 137.173 1.00 51.32 257 GLY A CA 1
ATOM 1789 C C . GLY A 1 260 ? 32.347 -3.842 137.190 1.00 51.19 257 GLY A C 1
ATOM 1790 O O . GLY A 1 260 ? 31.806 -3.251 138.123 1.00 53.97 257 GLY A O 1
ATOM 1791 N N . PHE A 1 261 ? 31.657 -4.367 136.183 1.00 51.76 258 PHE A N 1
ATOM 1792 C CA . PHE A 1 261 ? 30.201 -4.239 136.109 1.00 51.89 258 PHE A CA 1
ATOM 1793 C C . PHE A 1 261 ? 29.469 -5.046 137.167 1.00 50.12 258 PHE A C 1
ATOM 1794 O O . PHE A 1 261 ? 29.951 -6.085 137.599 1.00 52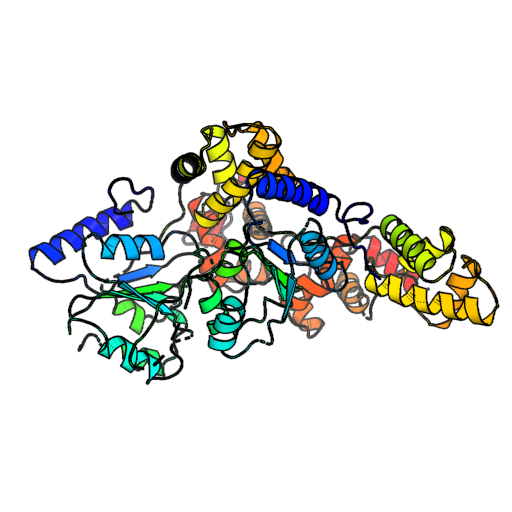.14 258 PHE A O 1
ATOM 1802 N N . ASP A 1 262 ? 28.304 -4.555 137.580 1.00 50.67 259 ASP A N 1
ATOM 1803 C CA . ASP A 1 262 ? 27.438 -5.272 138.513 1.00 50.07 259 ASP A CA 1
ATOM 1804 C C . ASP A 1 262 ? 26.546 -6.157 137.662 1.00 48.31 259 ASP A C 1
ATOM 1805 O O . ASP A 1 262 ? 26.672 -6.191 136.437 1.00 50.74 259 ASP A O 1
ATOM 1810 N N . ALA A 1 263 ? 25.614 -6.843 138.304 1.00 45.93 260 ALA A N 1
ATOM 1811 C CA . ALA A 1 263 ? 24.642 -7.628 137.574 1.00 48.34 260 ALA A CA 1
ATOM 1812 C C . ALA A 1 263 ? 23.634 -6.637 136.994 1.00 51.17 260 ALA A C 1
ATOM 1813 O O . ALA A 1 263 ? 23.056 -6.868 135.928 1.00 53.72 260 ALA A O 1
ATOM 1823 N N . ASP A 1 265 ? 24.380 -3.395 136.162 1.00 52.31 262 ASP A N 1
ATOM 1824 C CA . ASP A 1 265 ? 25.002 -2.647 135.077 1.00 52.78 262 ASP A CA 1
ATOM 1825 C C . ASP A 1 265 ? 24.765 -3.413 133.784 1.00 52.38 262 ASP A C 1
ATOM 1826 O O . ASP A 1 265 ? 24.345 -2.840 132.781 1.00 52.06 262 ASP A O 1
ATOM 1831 N N . LEU A 1 266 ? 25.025 -4.717 133.823 1.00 51.01 263 LEU A N 1
ATOM 1832 C CA . LEU A 1 266 ? 24.832 -5.574 132.657 1.00 53.48 263 LEU A CA 1
ATOM 1833 C C . LEU A 1 266 ? 23.379 -5.614 132.194 1.00 55.24 263 LEU A C 1
ATOM 1834 O O . LEU A 1 266 ? 23.105 -5.626 130.998 1.00 55.34 263 LEU A O 1
ATOM 1839 N N . ARG A 1 267 ? 22.455 -5.636 133.145 1.00 55.81 264 ARG A N 1
ATOM 1840 C CA . ARG A 1 267 ? 21.035 -5.685 132.829 1.00 58.07 264 ARG A CA 1
ATOM 1841 C C . ARG A 1 267 ? 20.570 -4.384 132.186 1.00 58.65 264 ARG A C 1
ATOM 1842 O O . ARG A 1 267 ? 19.758 -4.394 131.260 1.00 61.06 264 ARG A O 1
ATOM 1850 N N . TYR A 1 268 ? 21.086 -3.266 132.688 1.00 57.94 265 TYR A N 1
ATOM 1851 C CA . TYR A 1 268 ? 20.722 -1.954 132.174 1.00 58.88 265 TYR A CA 1
ATOM 1852 C C . TYR A 1 268 ? 21.259 -1.764 130.756 1.00 58.68 265 TYR A C 1
ATOM 1853 O O . TYR A 1 268 ? 20.528 -1.353 129.858 1.00 57.30 265 TYR A O 1
ATOM 1862 N N . LEU A 1 269 ? 22.540 -2.059 130.561 1.00 57.11 266 LEU A N 1
ATOM 1863 C CA . LEU A 1 269 ? 23.152 -1.914 129.248 1.00 59.17 266 LEU A CA 1
ATOM 1864 C C . LEU A 1 269 ? 22.491 -2.853 128.248 1.00 61.20 266 LEU A C 1
ATOM 1865 O O . LEU A 1 269 ? 22.270 -2.485 127.095 1.00 61.65 266 LEU A O 1
ATOM 1870 N N . GLU A 1 270 ? 22.164 -4.063 128.691 1.00 60.22 267 GLU A N 1
ATOM 1871 C CA . GLU A 1 270 ? 21.509 -5.030 127.819 1.00 62.93 267 GLU A CA 1
ATOM 1872 C C . GLU A 1 270 ? 20.094 -4.578 127.436 1.00 66.36 267 GLU A C 1
ATOM 1873 O O . GLU A 1 270 ? 19.629 -4.854 126.330 1.00 66.54 267 GLU A O 1
ATOM 1879 N N . LEU A 1 271 ? 19.424 -3.868 128.339 1.00 67.29 268 LEU A N 1
ATOM 1880 C CA . LEU A 1 271 ? 18.083 -3.358 128.068 1.00 70.22 268 LEU A CA 1
ATOM 1881 C C . LEU A 1 271 ? 18.120 -2.283 126.987 1.00 73.44 268 LEU A C 1
ATOM 1882 O O . LEU A 1 271 ? 17.314 -2.301 126.057 1.00 75.47 268 LEU A O 1
ATOM 1887 N N . LEU A 1 272 ? 19.048 -1.339 127.123 1.00 74.38 269 LEU A N 1
ATOM 1888 C CA . LEU A 1 272 ? 19.197 -0.261 126.149 1.00 78.91 269 LEU A CA 1
ATOM 1889 C C . LEU A 1 272 ? 19.848 -0.754 124.866 1.00 83.05 269 LEU A C 1
ATOM 1890 O O . LEU A 1 272 ? 19.459 -0.349 123.774 1.00 84.87 269 LEU A O 1
ATOM 1895 N N . THR A 1 273 ? 20.847 -1.620 125.004 1.00 85.21 270 THR A N 1
ATOM 1896 C CA . THR A 1 273 ? 21.551 -2.161 123.850 1.00 88.79 270 THR A CA 1
ATOM 1897 C C . THR A 1 273 ? 20.605 -3.077 123.072 1.00 92.29 270 THR A C 1
ATOM 1898 O O . THR A 1 273 ? 20.691 -3.168 121.848 1.00 93.68 270 THR A O 1
ATOM 1902 N N . ALA A 1 274 ? 19.707 -3.752 123.789 1.00 94.30 271 ALA A N 1
ATOM 1903 C CA . ALA A 1 274 ? 18.719 -4.625 123.162 1.00 98.49 271 ALA A CA 1
ATOM 1904 C C . ALA A 1 274 ? 17.865 -3.761 122.252 1.00 104.93 271 ALA A C 1
ATOM 1905 O O . ALA A 1 274 ? 17.623 -4.103 121.093 1.00 109.26 271 ALA A O 1
ATOM 1907 N N . ALA A 1 275 ? 17.401 -2.638 122.791 1.00 107.98 272 ALA A N 1
ATOM 1908 C CA . ALA A 1 275 ? 16.638 -1.686 122.006 1.00 113.37 272 ALA A CA 1
ATOM 1909 C C . ALA A 1 275 ? 17.646 -1.046 121.061 1.00 117.28 272 ALA A C 1
ATOM 1910 O O . ALA A 1 275 ? 18.841 -1.014 121.354 1.00 116.19 272 ALA A O 1
ATOM 1912 N N . LYS A 1 276 ? 17.179 -0.541 119.929 1.00 123.21 273 LYS A N 1
ATOM 1913 C CA . LYS A 1 276 ? 18.078 0.061 118.957 1.00 127.47 273 LYS A CA 1
ATOM 1914 C C . LYS A 1 276 ? 18.313 1.510 119.356 1.00 128.74 273 LYS A C 1
ATOM 1915 O O . LYS A 1 276 ? 17.789 1.958 120.377 1.00 127.14 273 LYS A O 1
ATOM 1921 N N . GLN A 1 277 ? 19.101 2.243 118.572 1.00 132.15 274 GLN A N 1
ATOM 1922 C CA . GLN A 1 277 ? 19.369 3.650 118.877 1.00 133.01 274 GLN A CA 1
ATOM 1923 C C . GLN A 1 277 ? 18.063 4.439 118.964 1.00 134.39 274 GLN A C 1
ATOM 1924 O O . GLN A 1 277 ? 17.811 5.357 118.183 1.00 138.25 274 GLN A O 1
ATOM 1930 N N . LYS A 1 278 ? 17.242 4.052 119.934 1.00 131.15 275 LYS A N 1
ATOM 1931 C CA . LYS A 1 278 ? 15.957 4.675 120.192 1.00 131.70 275 LYS A CA 1
ATOM 1932 C C . LYS A 1 278 ? 15.876 4.838 121.704 1.00 127.06 275 LYS A C 1
ATOM 1933 O O . LYS A 1 278 ? 15.963 3.856 122.441 1.00 123.77 275 LYS A O 1
ATOM 1939 N N . PRO A 1 279 ? 15.709 6.082 122.172 1.00 126.61 276 PRO A N 1
ATOM 1940 C CA . PRO A 1 279 ? 15.708 6.368 123.605 1.00 122.53 276 PRO A CA 1
ATOM 1941 C C . PRO A 1 279 ? 14.565 5.756 124.414 1.00 119.54 276 PRO A C 1
ATOM 1942 O O . PRO A 1 279 ? 13.420 5.740 123.969 1.00 122.39 276 PRO A O 1
ATOM 1946 N N . ILE A 1 280 ? 14.902 5.251 125.596 1.00 114.04 277 ILE A N 1
ATOM 1947 C CA . ILE A 1 280 ? 13.931 4.662 126.508 1.00 111.28 277 ILE A CA 1
ATOM 1948 C C . ILE A 1 280 ? 13.836 5.557 127.741 1.00 109.70 277 ILE A C 1
ATOM 1949 O O . ILE A 1 280 ? 14.856 5.917 128.331 1.00 107.91 277 ILE A O 1
ATOM 1954 N N . GLY A 1 281 ? 12.615 5.922 128.122 1.00 109.64 278 GLY A N 1
ATOM 1955 C CA . GLY A 1 281 ? 12.405 6.779 129.284 1.00 108.16 278 GLY A CA 1
ATOM 1956 C C . GLY A 1 281 ? 12.299 5.986 130.571 1.00 104.47 278 GLY A C 1
ATOM 1957 O O . GLY A 1 281 ? 11.954 4.804 130.552 1.00 103.07 278 GLY A O 1
ATOM 1958 N N . LEU A 1 282 ? 12.600 6.636 131.692 1.00 102.63 279 LEU A N 1
ATOM 1959 C CA . LEU A 1 282 ? 12.520 5.991 133.000 1.00 100.39 279 LEU A CA 1
ATOM 1960 C C . LEU A 1 282 ? 11.274 5.128 133.118 1.00 101.78 279 LEU A C 1
ATOM 1961 O O . LEU A 1 282 ? 11.353 3.964 133.507 1.00 101.04 279 LEU A O 1
ATOM 1966 N N . ALA A 1 283 ? 10.124 5.710 132.786 1.00 104.95 280 ALA A N 1
ATOM 1967 C CA . ALA A 1 283 ? 8.850 5.001 132.847 1.00 105.30 280 ALA A CA 1
ATOM 1968 C C . ALA A 1 283 ? 9.019 3.565 132.366 1.00 102.69 280 ALA A C 1
ATOM 1969 O O . ALA A 1 283 ? 8.638 2.620 133.057 1.00 101.09 280 ALA A O 1
ATOM 1971 N N . SER A 1 284 ? 9.603 3.413 131.181 1.00 102.02 281 SER A N 1
ATOM 1972 C CA . SER A 1 284 ? 9.833 2.098 130.597 1.00 100.27 281 SER A CA 1
ATOM 1973 C C . SER A 1 284 ? 10.940 1.364 131.343 1.00 96.17 281 SER A C 1
ATOM 1974 O O . SER A 1 284 ? 10.728 0.266 131.857 1.00 95.98 281 SER A O 1
ATOM 1977 N N . ILE A 1 285 ? 12.117 1.981 131.403 1.00 93.62 282 ILE A N 1
ATOM 1978 C CA . ILE A 1 285 ? 13.273 1.387 132.075 1.00 88.94 282 ILE A CA 1
ATOM 1979 C C . ILE A 1 285 ? 12.918 0.889 133.468 1.00 86.84 282 ILE A C 1
ATOM 1980 O O . ILE A 1 285 ? 13.152 -0.274 133.797 1.00 83.41 282 ILE A O 1
ATOM 1985 N N . ALA A 1 286 ? 12.357 1.776 134.283 1.00 88.87 283 ALA A N 1
ATOM 1986 C CA . ALA A 1 286 ? 11.971 1.432 135.648 1.00 88.46 283 ALA A CA 1
ATOM 1987 C C . ALA A 1 286 ? 11.003 0.255 135.643 1.00 88.53 283 ALA A C 1
ATOM 1988 O O . ALA A 1 286 ? 11.095 -0.641 136.484 1.00 86.32 283 ALA A O 1
ATOM 1990 N N . ALA A 1 287 ? 10.077 0.268 134.689 1.00 90.49 284 ALA A N 1
ATOM 1991 C CA . ALA A 1 287 ? 9.099 -0.802 134.557 1.00 91.31 284 ALA A CA 1
ATOM 1992 C C . ALA A 1 287 ? 9.789 -2.118 134.201 1.00 88.85 284 ALA A C 1
ATOM 1993 O O . ALA A 1 287 ? 9.520 -3.150 134.813 1.00 87.42 284 ALA A O 1
ATOM 1995 N N . ALA A 1 288 ? 10.683 -2.070 133.216 1.00 88.22 285 ALA A N 1
ATOM 1996 C CA . ALA A 1 288 ? 11.409 -3.257 132.768 1.00 86.91 285 ALA A CA 1
ATOM 1997 C C . ALA A 1 288 ? 12.280 -3.855 133.875 1.00 84.56 285 ALA A C 1
ATOM 1998 O O . ALA A 1 288 ? 12.164 -5.036 134.197 1.00 84.02 285 ALA A O 1
ATOM 2000 N N . LEU A 1 289 ? 13.136 -3.032 134.469 1.00 84.20 286 LEU A N 1
ATOM 2001 C CA . LEU A 1 289 ? 14.034 -3.496 135.526 1.00 82.25 286 LEU A CA 1
ATOM 2002 C C . LEU A 1 289 ? 13.353 -3.598 136.892 1.00 83.59 286 LEU A C 1
ATOM 2003 O O . LEU A 1 289 ? 14.030 -3.713 137.913 1.00 81.83 286 LEU A O 1
ATOM 2008 N N . SER A 1 290 ? 12.022 -3.561 136.911 1.00 87.94 287 SER A N 1
ATOM 2009 C CA . SER A 1 290 ? 11.262 -3.647 138.158 1.00 90.17 287 SER A CA 1
ATOM 2010 C C . SER A 1 290 ? 12.020 -2.975 139.297 1.00 90.01 287 SER A C 1
ATOM 2011 O O . SER A 1 290 ? 12.193 -3.554 140.372 1.00 90.17 287 SER A O 1
ATOM 2014 N N . GLU A 1 291 ? 12.472 -1.749 139.055 1.00 90.76 288 GLU A N 1
ATOM 2015 C CA . GLU A 1 291 ? 13.240 -1.013 140.048 1.00 90.07 288 GLU A CA 1
ATOM 2016 C C . GLU A 1 291 ? 12.684 0.402 140.190 1.00 91.78 288 GLU A C 1
ATOM 2017 O O . GLU A 1 291 ? 12.039 0.920 139.278 1.00 93.17 288 GLU A O 1
ATOM 2023 N N . ASP A 1 292 ? 12.931 1.016 141.343 1.00 91.74 289 ASP A N 1
ATOM 2024 C CA . ASP A 1 292 ? 12.455 2.368 141.621 1.00 94.03 289 ASP A CA 1
ATOM 2025 C C . ASP A 1 292 ? 13.000 3.365 140.596 1.00 93.04 289 ASP A C 1
ATOM 2026 O O . ASP A 1 292 ? 14.158 3.283 140.187 1.00 92.62 289 ASP A O 1
ATOM 2031 N N . GLU A 1 293 ? 12.155 4.307 140.189 1.00 93.96 290 GLU A N 1
ATOM 2032 C CA . GLU A 1 293 ? 12.530 5.318 139.202 1.00 93.72 290 GLU A CA 1
ATOM 2033 C C . GLU A 1 293 ? 13.677 6.213 139.674 1.00 91.22 290 GLU A C 1
ATOM 2034 O O . GLU A 1 293 ? 14.478 6.678 138.864 1.00 91.34 290 GLU A O 1
ATOM 2040 N N . ASN A 1 294 ? 13.748 6.449 140.982 1.00 88.77 291 ASN A N 1
ATOM 2041 C CA . ASN A 1 294 ? 14.799 7.276 141.570 1.00 85.36 291 ASN A CA 1
ATOM 2042 C C . ASN A 1 294 ? 16.115 6.519 141.708 1.00 80.65 291 ASN A C 1
ATOM 2043 O O . ASN A 1 294 ? 17.192 7.115 141.656 1.00 78.93 291 ASN A O 1
ATOM 2048 N N . THR A 1 295 ? 16.024 5.206 141.901 1.00 77.85 292 THR A N 1
ATOM 2049 C CA . THR A 1 295 ? 17.212 4.371 142.058 1.00 73.39 292 THR A CA 1
ATOM 2050 C C . THR A 1 295 ? 17.989 4.278 140.752 1.00 71.62 292 THR A C 1
ATOM 2051 O O . THR A 1 295 ? 19.192 4.020 140.753 1.00 70.05 292 THR A O 1
ATOM 2055 N N . ILE A 1 296 ? 17.297 4.497 139.640 1.00 71.83 293 ILE A N 1
ATOM 2056 C CA . ILE A 1 296 ? 17.931 4.454 138.334 1.00 70.69 293 ILE A CA 1
ATOM 2057 C C . ILE A 1 296 ? 18.776 5.706 138.101 1.00 69.93 293 ILE A C 1
ATOM 2058 O O . ILE A 1 296 ? 19.908 5.614 137.630 1.00 67.87 293 ILE A O 1
ATOM 2063 N N . GLU A 1 297 ? 18.238 6.870 138.450 1.00 71.25 294 GLU A N 1
ATOM 2064 C CA . GLU A 1 297 ? 18.961 8.127 138.255 1.00 72.83 294 GLU A CA 1
ATOM 2065 C C . GLU A 1 297 ? 20.117 8.347 139.224 1.00 70.29 294 GLU A C 1
ATOM 2066 O O . GLU A 1 297 ? 21.208 8.726 138.805 1.00 68.52 294 GLU A O 1
ATOM 2072 N N . ASP A 1 298 ? 19.874 8.118 140.512 1.00 70.11 295 ASP A N 1
ATOM 2073 C CA . ASP A 1 298 ? 20.882 8.377 141.543 1.00 69.55 295 ASP A CA 1
ATOM 2074 C C . ASP A 1 298 ? 21.741 7.195 142.000 1.00 67.75 295 ASP A C 1
ATOM 2075 O O . ASP A 1 298 ? 22.611 7.376 142.855 1.00 68.32 295 ASP A O 1
ATOM 2080 N N . VAL A 1 299 ? 21.530 6.001 141.448 1.00 66.43 296 VAL A N 1
ATOM 2081 C CA . VAL A 1 299 ? 22.326 4.846 141.881 1.00 63.29 296 VAL A CA 1
ATOM 2082 C C . VAL A 1 299 ? 22.858 3.975 140.746 1.00 62.43 296 VAL A C 1
ATOM 2083 O O . VAL A 1 299 ? 24.033 3.611 140.741 1.00 60.98 296 VAL A O 1
ATOM 2087 N N . ILE A 1 300 ? 22.004 3.643 139.786 1.00 62.79 297 ILE A N 1
ATOM 2088 C CA . ILE A 1 300 ? 22.409 2.779 138.679 1.00 62.05 297 ILE A CA 1
ATOM 2089 C C . ILE A 1 300 ? 23.104 3.512 137.534 1.00 62.38 297 ILE A C 1
ATOM 2090 O O . ILE A 1 300 ? 24.097 3.026 137.000 1.00 62.45 297 ILE A O 1
ATOM 2095 N N . GLU A 1 301 ? 22.584 4.678 137.163 1.00 64.55 298 GLU A N 1
ATOM 2096 C CA . GLU A 1 301 ? 23.125 5.451 136.036 1.00 66.45 298 GLU A CA 1
ATOM 2097 C C . GLU A 1 301 ? 24.382 6.291 136.283 1.00 66.00 298 GLU A C 1
ATOM 2098 O O . GLU A 1 301 ? 25.213 6.423 135.384 1.00 68.36 298 GLU A O 1
ATOM 2104 N N . PRO A 1 302 ? 24.530 6.866 137.487 1.00 64.00 299 PRO A N 1
ATOM 2105 C CA . PRO A 1 302 ? 25.694 7.720 137.739 1.00 62.73 299 PRO A CA 1
ATOM 2106 C C . PRO A 1 302 ? 27.022 7.166 137.205 1.00 61.29 299 PRO A C 1
ATOM 2107 O O . PRO A 1 302 ? 27.745 7.883 136.514 1.00 63.99 299 PRO A O 1
ATOM 2111 N N . TYR A 1 303 ? 27.336 5.912 137.520 1.00 57.75 300 TYR A N 1
ATOM 2112 C CA . TYR A 1 303 ? 28.575 5.292 137.056 1.00 55.91 300 TYR A CA 1
ATOM 2113 C C . TYR A 1 303 ? 28.609 5.107 135.534 1.00 55.90 300 TYR A C 1
ATOM 2114 O O . TYR A 1 303 ? 29.637 5.340 134.895 1.00 54.03 300 TYR A O 1
ATOM 2123 N N . LEU A 1 304 ? 27.488 4.685 134.957 1.00 55.38 301 LEU A N 1
ATOM 2124 C CA . LEU A 1 304 ? 27.413 4.457 133.517 1.00 56.49 301 LEU A CA 1
ATOM 2125 C C . LEU A 1 304 ? 27.621 5.763 132.754 1.00 59.49 301 LEU A C 1
ATOM 2126 O O . LEU A 1 304 ? 28.385 5.808 131.792 1.00 62.76 301 LEU A O 1
ATOM 2131 N N . LEU A 1 305 ? 26.946 6.821 133.193 1.00 60.13 302 LEU A N 1
ATOM 2132 C CA . LEU A 1 305 ? 27.096 8.137 132.584 1.00 62.41 302 LEU A CA 1
ATOM 213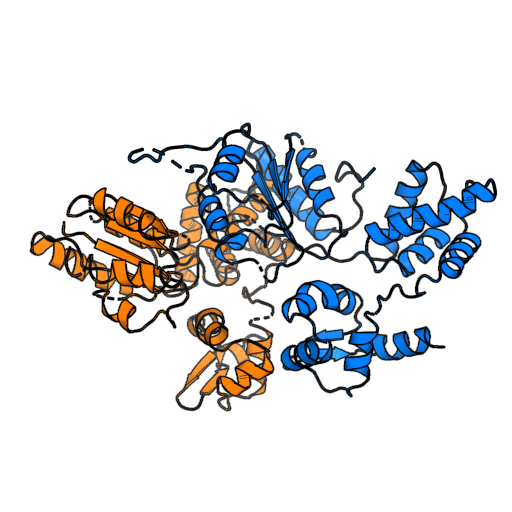3 C C . LEU A 1 305 ? 28.530 8.634 132.735 1.00 62.31 302 LEU A C 1
ATOM 2134 O O . LEU A 1 305 ? 29.093 9.228 131.817 1.00 63.88 302 LEU A O 1
ATOM 2139 N N . ALA A 1 306 ? 29.112 8.386 133.905 1.00 60.68 303 ALA A N 1
ATOM 2140 C CA . ALA A 1 306 ? 30.474 8.811 134.203 1.00 59.35 303 ALA A CA 1
ATOM 2141 C C . ALA A 1 306 ? 31.493 8.179 133.256 1.00 60.66 303 ALA A C 1
ATOM 2142 O O . ALA A 1 306 ? 32.400 8.862 132.788 1.00 63.86 303 ALA A O 1
ATOM 2144 N N . ASN A 1 307 ? 31.347 6.884 132.973 1.00 60.19 304 ASN A N 1
ATOM 2145 C CA . ASN A 1 307 ? 32.276 6.192 132.076 1.00 60.85 304 ASN A CA 1
ATOM 2146 C C . ASN A 1 307 ? 31.827 6.219 130.615 1.00 64.75 304 ASN A C 1
ATOM 2147 O O . ASN A 1 307 ? 32.348 5.474 129.781 1.00 63.64 304 ASN A O 1
ATOM 2152 N N . GLY A 1 308 ? 30.857 7.078 130.316 1.00 67.07 305 GLY A N 1
ATOM 2153 C CA . GLY A 1 308 ? 30.359 7.243 128.958 1.00 69.87 305 GLY A CA 1
ATOM 2154 C C . GLY A 1 308 ? 29.743 6.014 128.322 1.00 70.39 305 GLY A C 1
ATOM 2155 O O . GLY A 1 308 ? 30.002 5.732 127.153 1.00 72.84 305 GLY A O 1
ATOM 2156 N N . TYR A 1 309 ? 28.932 5.280 129.081 1.00 68.57 306 TYR A N 1
ATOM 2157 C CA . TYR A 1 309 ? 28.246 4.101 128.548 1.00 69.10 306 TYR A CA 1
ATOM 2158 C C . TYR A 1 309 ? 26.847 4.436 128.035 1.00 71.41 306 TYR A C 1
ATOM 2159 O O . TYR A 1 309 ? 26.358 3.791 127.109 1.00 70.98 306 TYR A O 1
ATOM 2168 N N . ILE A 1 310 ? 26.202 5.426 128.649 1.00 73.22 307 ILE A N 1
ATOM 2169 C CA . ILE A 1 310 ? 24.859 5.842 128.241 1.00 77.66 307 ILE A CA 1
ATOM 2170 C C . ILE A 1 310 ? 24.709 7.358 128.277 1.00 81.10 307 ILE A C 1
ATOM 2171 O O . ILE A 1 310 ? 25.530 8.059 128.871 1.00 80.23 307 ILE A O 1
ATOM 2176 N N . GLU A 1 311 ? 23.647 7.853 127.645 1.00 85.68 308 GLU A N 1
ATOM 2177 C CA . GLU A 1 311 ? 23.367 9.286 127.597 1.00 89.76 308 GLU A CA 1
ATOM 2178 C C . GLU A 1 311 ? 21.881 9.569 127.796 1.00 92.13 308 GLU A C 1
ATOM 2179 O O . GLU A 1 311 ? 21.031 8.785 127.373 1.00 92.04 308 GLU A O 1
ATOM 2185 N N . ARG A 1 312 ? 21.581 10.691 128.446 1.00 94.66 309 ARG A N 1
ATOM 2186 C CA . ARG A 1 312 ? 20.201 11.105 128.698 1.00 96.72 309 ARG A CA 1
ATOM 2187 C C . ARG A 1 312 ? 19.764 12.118 127.646 1.00 100.01 309 ARG A C 1
ATOM 2188 O O . ARG A 1 312 ? 19.930 13.323 127.831 1.00 101.31 309 ARG A O 1
ATOM 2196 N N . THR A 1 313 ? 19.204 11.624 126.545 1.00 101.76 310 THR A N 1
ATOM 2197 C CA . THR A 1 313 ? 18.753 12.490 125.458 1.00 105.50 310 THR A CA 1
ATOM 2198 C C . THR A 1 313 ? 17.508 13.271 125.863 1.00 107.27 310 THR A C 1
ATOM 2199 O O . THR A 1 313 ? 16.991 13.109 126.967 1.00 104.61 310 THR A O 1
ATOM 2203 N N . ALA A 1 314 ? 17.032 14.116 124.955 1.00 112.28 311 ALA A N 1
ATOM 2204 C CA . ALA A 1 314 ? 15.854 14.938 125.203 1.00 114.99 311 ALA A CA 1
ATOM 2205 C C . ALA A 1 314 ? 14.608 14.110 125.519 1.00 114.88 311 ALA A C 1
ATOM 2206 O O . ALA A 1 314 ? 13.743 14.556 126.273 1.00 115.44 311 ALA A O 1
ATOM 2208 N N . LYS A 1 315 ? 14.515 12.912 124.946 1.00 114.31 312 LYS A N 1
ATOM 2209 C CA . LYS A 1 315 ? 13.357 12.049 125.170 1.00 114.14 312 LYS A CA 1
ATOM 2210 C C . LYS A 1 315 ? 13.742 10.606 125.494 1.00 110.49 312 LYS A C 1
ATOM 2211 O O . LYS A 1 315 ? 13.387 9.689 124.756 1.00 111.17 312 LYS A O 1
ATOM 2217 N N . GLY A 1 316 ? 14.459 10.408 126.598 1.00 107.28 313 GLY A N 1
ATOM 2218 C CA . GLY A 1 316 ? 14.866 9.065 127.023 1.00 103.63 313 GLY A CA 1
ATOM 2219 C C . GLY A 1 316 ? 16.368 8.849 127.050 1.00 100.82 313 GLY A C 1
ATOM 2220 O O . GLY A 1 316 ? 17.142 9.806 126.990 1.00 101.93 313 GLY A O 1
ATOM 2221 N N . ARG A 1 317 ? 16.777 7.584 127.150 1.00 97.29 314 ARG A N 1
ATOM 2222 C CA . ARG A 1 317 ? 18.195 7.217 127.208 1.00 94.37 314 ARG A CA 1
ATOM 2223 C C . ARG A 1 317 ? 18.653 6.341 126.042 1.00 93.25 314 ARG A C 1
ATOM 2224 O O . ARG A 1 317 ? 17.855 5.639 125.428 1.00 94.41 314 ARG A O 1
ATOM 2232 N N . ILE A 1 318 ? 19.953 6.387 125.757 1.00 90.79 315 ILE A N 1
ATOM 2233 C CA . ILE A 1 318 ? 20.550 5.605 124.676 1.00 89.94 315 ILE A CA 1
ATOM 2234 C C . ILE A 1 318 ? 21.946 5.116 125.068 1.00 86.90 315 ILE A C 1
ATOM 2235 O O . ILE A 1 318 ? 22.627 5.746 125.877 1.00 85.97 315 ILE A O 1
ATOM 2240 N N . ALA A 1 319 ? 22.367 3.997 124.486 1.00 85.57 316 ALA A N 1
ATOM 2241 C CA . ALA A 1 319 ? 23.683 3.422 124.767 1.00 82.06 316 ALA A CA 1
ATOM 2242 C C . ALA A 1 319 ? 24.716 3.853 123.726 1.00 84.19 316 ALA A C 1
ATOM 2243 O O . ALA A 1 319 ? 24.459 3.800 122.519 1.00 87.87 316 ALA A O 1
ATOM 2245 N N . SER A 1 320 ? 25.886 4.271 124.199 1.00 81.31 317 SER A N 1
ATOM 2246 C CA . SER A 1 320 ? 26.964 4.708 123.317 1.00 83.67 317 SER A CA 1
ATOM 2247 C C . SER A 1 320 ? 27.784 3.520 122.809 1.00 83.66 317 SER A C 1
ATOM 2248 O O . SER A 1 320 ? 27.563 2.381 123.228 1.00 81.66 317 SER A O 1
ATOM 2251 N N . ALA A 1 321 ? 28.723 3.791 121.901 1.00 85.60 318 ALA A N 1
ATOM 2252 C CA . ALA A 1 321 ? 29.589 2.751 121.337 1.00 85.22 318 ALA A CA 1
ATOM 2253 C C . ALA A 1 321 ? 30.255 1.925 122.441 1.00 81.85 318 ALA A C 1
ATOM 2254 O O . ALA A 1 321 ? 30.412 0.711 122.302 1.00 82.51 318 ALA A O 1
ATOM 2256 N N . LYS A 1 322 ? 30.657 2.592 123.524 1.00 78.59 319 LYS A N 1
ATOM 2257 C CA . LYS A 1 322 ? 31.266 1.924 124.678 1.00 74.99 319 LYS A CA 1
ATOM 2258 C C . LYS A 1 322 ? 30.506 0.682 125.114 1.00 72.77 319 LYS A C 1
ATOM 2259 O O . LYS A 1 322 ? 31.095 -0.375 125.330 1.00 72.03 319 LYS A O 1
ATOM 2265 N N . SER A 1 323 ? 29.194 0.833 125.265 1.00 72.19 320 SER A N 1
ATOM 2266 C CA . SER A 1 323 ? 28.325 -0.250 125.715 1.00 69.67 320 SER A CA 1
ATOM 2267 C C . SER A 1 323 ? 28.379 -1.470 124.800 1.00 69.21 320 SER A C 1
ATOM 2268 O O . SER A 1 323 ? 28.702 -2.572 125.244 1.00 66.13 320 SER A O 1
ATOM 2271 N N . TYR A 1 324 ? 28.062 -1.268 123.526 1.00 70.29 321 TYR A N 1
ATOM 2272 C CA . TYR A 1 324 ? 28.069 -2.357 122.554 1.00 70.20 321 TYR A CA 1
ATOM 2273 C C . TYR A 1 324 ? 29.393 -3.115 122.565 1.00 68.55 321 TYR A C 1
ATOM 2274 O O . TYR A 1 324 ? 29.411 -4.345 122.622 1.00 67.42 321 TYR A O 1
ATOM 2283 N N . SER A 1 325 ? 30.498 -2.380 122.516 1.00 67.80 322 SER A N 1
ATOM 2284 C CA . SER A 1 325 ? 31.823 -2.991 122.499 1.00 68.49 322 SER A CA 1
ATOM 2285 C C . SER A 1 325 ? 32.227 -3.549 123.862 1.00 64.94 322 SER A C 1
ATOM 2286 O O . SER A 1 325 ? 32.976 -4.522 123.939 1.00 63.85 322 SER A O 1
ATOM 2289 N N . ALA A 1 326 ? 31.733 -2.935 124.933 1.00 64.12 323 ALA A N 1
ATOM 2290 C CA . ALA A 1 326 ? 32.038 -3.395 126.288 1.00 60.48 323 ALA A CA 1
ATOM 2291 C C . ALA A 1 326 ? 31.347 -4.723 126.559 1.00 59.92 323 ALA A C 1
ATOM 2292 O O . ALA A 1 326 ? 31.979 -5.670 127.027 1.00 59.90 323 ALA A O 1
ATOM 2294 N N . LEU A 1 327 ? 30.051 -4.789 126.256 1.00 61.03 324 LEU A N 1
ATOM 2295 C CA . LEU A 1 327 ? 29.272 -6.013 126.457 1.00 61.56 324 LEU A CA 1
ATOM 2296 C C . LEU A 1 327 ? 29.819 -7.172 125.625 1.00 65.05 324 LEU A C 1
ATOM 2297 O O . LEU A 1 327 ? 29.959 -8.290 126.120 1.00 64.53 324 LEU A O 1
ATOM 2302 N N . LYS A 1 328 ? 30.124 -6.900 124.361 1.00 70.78 325 LYS A N 1
ATOM 2303 C CA . LYS A 1 328 ? 30.662 -7.915 123.467 1.00 74.91 325 LYS A CA 1
ATOM 2304 C C . LYS A 1 328 ? 31.938 -8.456 124.099 1.00 74.98 325 LYS A C 1
ATOM 2305 O O . LYS A 1 328 ? 32.158 -9.663 124.145 1.00 75.58 325 LYS A O 1
ATOM 2311 N N . LEU A 1 329 ? 32.759 -7.549 124.618 1.00 77.18 326 LEU A N 1
ATOM 2312 C CA . LEU A 1 329 ? 34.025 -7.912 125.246 1.00 78.87 326 LEU A CA 1
ATOM 2313 C C . LEU A 1 329 ? 33.835 -8.735 126.519 1.00 77.02 326 LEU A C 1
ATOM 2314 O O . LEU A 1 329 ? 34.602 -9.663 126.778 1.00 77.41 326 LEU A O 1
ATOM 2319 N N . ASN A 1 330 ? 32.815 -8.394 127.306 1.00 76.20 327 ASN A N 1
ATOM 2320 C CA . ASN A 1 330 ? 32.529 -9.100 128.556 1.00 72.82 327 ASN A CA 1
ATOM 2321 C C . ASN A 1 330 ? 32.108 -10.548 128.332 1.00 73.08 327 ASN A C 1
ATOM 2322 O O . ASN A 1 330 ? 32.439 -11.421 129.128 1.00 71.73 327 ASN A O 1
ATOM 2327 N N . TYR A 1 331 ? 31.381 -10.802 127.247 1.00 75.64 328 TYR A N 1
ATOM 2328 C CA . TYR A 1 331 ? 30.898 -12.150 126.950 1.00 76.32 328 TYR A CA 1
ATOM 2329 C C . TYR A 1 331 ? 31.740 -12.957 125.948 1.00 79.40 328 TYR A C 1
ATOM 2330 O O . TYR A 1 331 ? 31.278 -13.987 125.460 1.00 80.25 328 TYR A O 1
ATOM 2339 N N . GLU A 1 332 ? 32.959 -12.521 125.641 1.00 82.42 329 GLU A N 1
ATOM 2340 C CA . GLU A 1 332 ? 33.794 -13.270 124.689 1.00 87.05 329 GLU A CA 1
ATOM 2341 C C . GLU A 1 332 ? 34.179 -14.645 125.229 1.00 85.77 329 GLU A C 1
ATOM 2342 O O . GLU A 1 332 ? 34.586 -14.777 126.382 1.00 83.76 329 GLU A O 1
ATOM 2348 N N . SER B 1 26 ? 11.930 43.575 158.792 1.00 98.56 23 SER B N 1
ATOM 2349 C CA . SER B 1 26 ? 11.261 43.962 157.515 1.00 96.88 23 SER B CA 1
ATOM 2350 C C . SER B 1 26 ? 9.782 44.296 157.754 1.00 95.01 23 SER B C 1
ATOM 2351 O O . SER B 1 26 ? 9.121 43.659 158.580 1.00 95.04 23 SER B O 1
ATOM 2354 N N . ASN B 1 27 ? 9.273 45.296 157.032 1.00 92.81 24 ASN B N 1
ATOM 2355 C CA . ASN B 1 27 ? 7.887 45.741 157.199 1.00 90.11 24 ASN B CA 1
ATOM 2356 C C . ASN B 1 27 ? 7.357 46.637 156.069 1.00 86.87 24 ASN B C 1
ATOM 2357 O O . ASN B 1 27 ? 6.892 47.750 156.314 1.00 90.21 24 ASN B O 1
ATOM 2362 N N . PHE B 1 28 ? 7.429 46.137 154.839 1.00 81.28 25 PHE B N 1
ATOM 2363 C CA . PHE B 1 28 ? 6.948 46.847 153.637 1.00 78.70 25 PHE B CA 1
ATOM 2364 C C . PHE B 1 28 ? 7.582 48.188 153.279 1.00 80.47 25 PHE B C 1
ATOM 2365 O O . PHE B 1 28 ? 7.469 48.619 152.134 1.00 79.49 25 PHE B O 1
ATOM 2373 N N . ASP B 1 29 ? 8.225 48.860 154.228 1.00 82.99 26 ASP B N 1
ATOM 2374 C CA . ASP B 1 29 ? 8.824 50.162 153.938 1.00 86.50 26 ASP B CA 1
ATOM 2375 C C . ASP B 1 29 ? 9.726 50.116 152.704 1.00 84.74 26 ASP B C 1
ATOM 2376 O O . ASP B 1 29 ? 9.469 50.808 151.719 1.00 86.26 26 ASP B O 1
ATOM 2381 N N . GLY B 1 30 ? 10.773 49.301 152.753 1.00 81.08 27 GLY B N 1
ATOM 2382 C CA . GLY B 1 30 ? 11.688 49.174 151.622 1.00 80.31 27 GLY B CA 1
ATOM 2383 C C . GLY B 1 30 ? 11.665 47.773 151.043 1.00 74.72 27 GLY B C 1
ATOM 2384 O O . GLY B 1 30 ? 12.674 47.281 150.540 1.00 76.94 27 GLY B O 1
ATOM 2385 N N . TYR B 1 31 ? 10.500 47.138 151.103 1.00 67.91 28 TYR B N 1
ATOM 2386 C CA . TYR B 1 31 ? 10.330 45.772 150.622 1.00 62.22 28 TYR B CA 1
ATOM 2387 C C . TYR B 1 31 ? 10.442 45.678 149.101 1.00 60.60 28 TYR B C 1
ATOM 2388 O O . TYR B 1 31 ? 9.843 46.470 148.373 1.00 60.32 28 TYR B O 1
ATOM 2397 N N . ILE B 1 32 ? 11.208 44.695 148.634 1.00 58.80 29 ILE B N 1
ATOM 2398 C CA . ILE B 1 32 ? 11.438 44.494 147.205 1.00 56.96 29 ILE B CA 1
ATOM 2399 C C . ILE B 1 32 ? 10.702 43.273 146.669 1.00 52.11 29 ILE B C 1
ATOM 2400 O O . ILE B 1 32 ? 10.725 42.208 147.283 1.00 50.45 29 ILE B O 1
ATOM 2405 N N . GLY B 1 33 ? 10.059 43.438 145.516 1.00 50.23 30 GLY B N 1
ATOM 2406 C CA . GLY B 1 33 ? 9.338 42.351 144.871 1.00 46.78 30 GLY B CA 1
ATOM 2407 C C . GLY B 1 33 ? 7.900 42.208 145.324 1.00 43.76 30 GLY B C 1
ATOM 2408 O O . GLY B 1 33 ? 7.397 43.022 146.091 1.00 41.13 30 GLY B O 1
ATOM 2409 N N . GLN B 1 34 ? 7.243 41.164 144.821 1.00 44.17 31 GLN B N 1
ATOM 2410 C CA . GLN B 1 34 ? 5.853 40.862 145.146 1.00 43.32 31 GLN B CA 1
ATOM 2411 C C . GLN B 1 34 ? 4.992 42.126 145.106 1.00 44.83 31 GLN B C 1
ATOM 2412 O O . GLN B 1 34 ? 4.214 42.401 146.019 1.00 40.11 31 GLN B O 1
ATOM 2418 N N . GLU B 1 35 ? 5.127 42.881 144.023 1.00 48.95 32 GLU B N 1
ATOM 2419 C CA . GLU B 1 35 ? 4.395 44.132 143.864 1.00 52.68 32 GLU B CA 1
ATOM 2420 C C . GLU B 1 35 ? 2.888 43.991 144.095 1.00 50.03 32 GLU B C 1
ATOM 2421 O O . GLU B 1 35 ? 2.307 44.744 144.872 1.00 50.56 32 GLU B O 1
ATOM 2427 N N . SER B 1 36 ? 2.263 43.023 143.431 1.00 49.63 33 SER B N 1
ATOM 2428 C CA . SER B 1 36 ? 0.813 42.831 143.542 1.00 47.87 33 SER B CA 1
ATOM 2429 C C . SER B 1 36 ? 0.372 42.371 144.933 1.00 44.58 33 SER B C 1
ATOM 2430 O O . SER B 1 36 ? -0.625 42.863 145.456 1.00 46.46 33 SER B O 1
ATOM 2433 N N . ILE B 1 37 ? 1.091 41.422 145.526 1.00 41.41 34 ILE B N 1
ATOM 2434 C CA . ILE B 1 37 ? 0.742 40.959 146.863 1.00 39.08 34 ILE B CA 1
ATOM 2435 C C . ILE B 1 37 ? 0.800 42.124 147.844 1.00 41.92 34 ILE B C 1
ATOM 2436 O O . ILE B 1 37 ? -0.069 42.271 148.708 1.00 43.93 34 ILE B O 1
ATOM 2441 N N . LYS B 1 38 ? 1.833 42.948 147.705 1.00 43.00 35 LYS B N 1
ATOM 2442 C CA . LYS B 1 38 ? 2.014 44.109 148.564 1.00 45.71 35 LYS B CA 1
ATOM 2443 C C . LYS B 1 38 ? 0.870 45.097 148.346 1.00 47.23 35 LYS B C 1
ATOM 2444 O O . LYS B 1 38 ? 0.306 45.646 149.295 1.00 48.44 35 LYS B O 1
ATOM 2450 N N . LYS B 1 39 ? 0.532 45.310 147.083 1.00 47.11 36 LYS B N 1
ATOM 2451 C CA . LYS B 1 39 ? -0.529 46.228 146.709 1.00 49.61 36 LYS B CA 1
ATOM 2452 C C . LYS B 1 39 ? -1.861 45.790 147.316 1.00 47.93 36 LYS B C 1
ATOM 2453 O O . LYS B 1 39 ? -2.570 46.591 147.927 1.00 51.30 36 LYS B O 1
ATOM 2459 N N . ASN B 1 40 ? -2.187 44.512 147.157 1.00 44.42 37 ASN B N 1
ATOM 2460 C CA . ASN B 1 40 ? -3.432 43.967 147.680 1.00 43.17 37 ASN B CA 1
ATOM 2461 C C . ASN B 1 40 ? -3.454 43.946 149.211 1.00 42.82 37 ASN B C 1
ATOM 2462 O O . ASN B 1 40 ? -4.459 44.303 149.822 1.00 41.92 37 ASN B O 1
ATOM 2467 N N . LEU B 1 41 ? -2.348 43.541 149.831 1.00 41.74 38 LEU B N 1
ATOM 2468 C CA . LEU B 1 41 ? -2.274 43.506 151.290 1.00 41.31 38 LEU B CA 1
ATOM 2469 C C . LEU B 1 41 ? -2.469 44.893 151.900 1.00 43.63 38 LEU B C 1
ATOM 2470 O O . LEU B 1 41 ? -3.187 45.046 152.891 1.00 45.70 38 LEU B O 1
ATOM 2475 N N . ASN B 1 42 ? -1.844 45.908 151.313 1.00 42.91 39 ASN B N 1
ATOM 2476 C CA . ASN B 1 42 ? -2.004 47.264 151.822 1.00 45.08 39 ASN B CA 1
ATOM 2477 C C . ASN B 1 42 ? -3.476 47.664 151.897 1.00 44.88 39 ASN B C 1
ATOM 2478 O O . ASN B 1 42 ? -3.895 48.359 152.820 1.00 46.59 39 ASN B O 1
ATOM 2483 N N . VAL B 1 43 ? -4.263 47.202 150.933 1.00 43.64 40 VAL B N 1
ATOM 2484 C CA . VAL B 1 43 ? -5.685 47.501 150.914 1.00 42.69 40 VAL B CA 1
ATOM 2485 C C . VAL B 1 43 ? -6.429 46.735 152.000 1.00 43.61 40 VAL B C 1
ATOM 2486 O O . VAL B 1 43 ? -7.207 47.327 152.753 1.00 46.99 40 VAL B O 1
ATOM 2490 N N . PHE B 1 44 ? -6.186 45.429 152.094 1.00 42.51 41 PHE B N 1
ATOM 2491 C CA . PHE B 1 44 ? -6.886 44.606 153.083 1.00 43.73 41 PHE B CA 1
ATOM 2492 C C . PHE B 1 44 ? -6.481 44.959 154.506 1.00 45.72 41 PHE B C 1
ATOM 2493 O O . PHE B 1 44 ? -7.305 44.925 155.416 1.00 51.12 41 PHE B O 1
ATOM 2501 N N . ILE B 1 45 ? -5.214 45.295 154.700 1.00 44.64 42 ILE B N 1
ATOM 2502 C CA . ILE B 1 45 ? -4.736 45.664 156.021 1.00 43.95 42 ILE B CA 1
ATOM 2503 C C . ILE B 1 45 ? -5.362 46.991 156.435 1.00 47.03 42 ILE B C 1
ATOM 2504 O O . ILE B 1 45 ? -5.644 47.215 157.617 1.00 50.94 42 ILE B O 1
ATOM 2509 N N . ALA B 1 46 ? -5.584 47.865 155.457 1.00 44.95 43 ALA B N 1
ATOM 2510 C CA . ALA B 1 46 ? -6.188 49.166 155.721 1.00 47.51 43 ALA B CA 1
ATOM 2511 C C . ALA B 1 46 ? -7.659 48.986 156.088 1.00 49.20 43 ALA B C 1
ATOM 2512 O O . ALA B 1 46 ? -8.118 49.499 157.112 1.00 51.05 43 ALA B O 1
ATOM 2514 N N . ALA B 1 47 ? -8.388 48.248 155.253 1.00 46.02 44 ALA B N 1
ATOM 2515 C CA . ALA B 1 47 ? -9.806 47.998 155.487 1.00 47.40 44 ALA B CA 1
ATOM 2516 C C . ALA B 1 47 ? -10.023 47.285 156.814 1.00 49.62 44 ALA B C 1
ATOM 2517 O O . ALA B 1 47 ? -10.930 47.635 157.570 1.00 54.20 44 ALA B O 1
ATOM 2519 N N . ALA B 1 48 ? -9.189 46.286 157.091 1.00 48.00 45 ALA B N 1
ATOM 2520 C CA . ALA B 1 48 ? -9.282 45.515 158.330 1.00 48.92 45 ALA B CA 1
ATOM 2521 C C . ALA B 1 48 ? -9.170 46.423 159.549 1.00 52.48 45 ALA B C 1
ATOM 2522 O O . ALA B 1 48 ? -10.050 46.434 160.405 1.00 55.51 45 ALA B O 1
ATOM 2524 N N . LYS B 1 49 ? -8.080 47.183 159.619 1.00 53.97 46 LYS B N 1
ATOM 2525 C CA . LYS B 1 49 ? -7.853 48.098 160.730 1.00 58.72 46 LYS B CA 1
ATOM 2526 C C . LYS B 1 49 ? -8.903 49.202 160.775 1.00 61.44 46 LYS B C 1
ATOM 2527 O O . LYS B 1 49 ? -9.308 49.631 161.854 1.00 67.72 46 LYS B O 1
ATOM 2533 N N . LYS B 1 50 ? -9.349 49.657 159.610 1.00 60.02 47 LYS B N 1
ATOM 2534 C CA . LYS B 1 50 ? -10.353 50.711 159.546 1.00 63.59 47 LYS B CA 1
ATOM 2535 C C . LYS B 1 50 ? -11.610 50.300 160.311 1.00 67.12 47 LYS B C 1
ATOM 2536 O O . LYS B 1 50 ? -12.334 51.154 160.827 1.00 71.30 47 LYS B O 1
ATOM 2542 N N . ARG B 1 51 ? -11.866 48.995 160.392 1.00 65.24 48 ARG B N 1
ATOM 2543 C CA . ARG B 1 51 ? -13.028 48.503 161.126 1.00 68.58 48 ARG B CA 1
ATOM 2544 C C . ARG B 1 51 ? -12.633 47.714 162.378 1.00 70.48 48 ARG B C 1
ATOM 2545 O O . ARG B 1 51 ? -13.343 46.807 162.793 1.00 71.65 48 ARG B O 1
ATOM 2553 N N . ASN B 1 52 ? -11.514 48.095 162.991 1.00 73.05 49 ASN B N 1
ATOM 2554 C CA . ASN B 1 52 ? -11.009 47.437 164.205 1.00 76.62 49 ASN B CA 1
ATOM 2555 C C . ASN B 1 52 ? -11.147 45.922 164.209 1.00 75.25 49 ASN B C 1
ATOM 2556 O O . ASN B 1 52 ? -11.671 45.342 165.159 1.00 77.27 49 ASN B O 1
ATOM 2561 N N . GLU B 1 53 ? -10.665 45.287 163.148 1.00 72.01 50 GLU B N 1
ATOM 2562 C CA . GLU B 1 53 ? -10.715 43.837 163.028 1.00 71.50 50 GLU B CA 1
ATOM 2563 C C . GLU B 1 53 ? -9.370 43.317 162.546 1.00 69.12 50 GLU B C 1
ATOM 2564 O O . GLU B 1 53 ? -8.526 44.088 162.082 1.00 66.94 50 GLU B O 1
ATOM 2570 N N . CYS B 1 54 ? -9.169 42.010 162.675 1.00 70.02 51 CYS B N 1
ATOM 2571 C CA . CYS B 1 54 ? -7.946 41.378 162.207 1.00 69.04 51 CYS B CA 1
ATOM 2572 C C . CYS B 1 54 ? -8.261 40.709 160.877 1.00 64.34 51 CYS B C 1
ATOM 2573 O O . CYS B 1 54 ? -9.378 40.247 160.652 1.00 66.34 51 CYS B O 1
ATOM 2576 N N . LEU B 1 55 ? -7.264 40.658 160.005 1.00 60.21 52 LEU B N 1
ATOM 2577 C CA . LEU B 1 55 ? -7.401 40.070 158.678 1.00 56.86 52 LEU B CA 1
ATOM 2578 C C . LEU B 1 55 ? -8.061 38.696 158.663 1.00 57.73 52 LEU B C 1
ATOM 2579 O O . LEU B 1 55 ? -7.987 37.944 159.638 1.00 61.41 52 LEU B O 1
ATOM 2584 N N . ASP B 1 56 ? -8.717 38.381 157.549 1.00 54.99 53 ASP B N 1
ATOM 2585 C CA . ASP B 1 56 ? -9.313 37.070 157.362 1.00 55.97 53 ASP B CA 1
ATOM 2586 C C . ASP B 1 56 ? -8.165 36.110 157.103 1.00 52.89 53 ASP B C 1
ATOM 2587 O O . ASP B 1 56 ? -7.002 36.512 157.111 1.00 49.34 53 ASP B O 1
ATOM 2592 N N . HIS B 1 57 ? -8.488 34.849 156.852 1.00 53.20 54 HIS B N 1
ATOM 2593 C CA . HIS B 1 57 ? -7.465 33.843 156.632 1.00 51.80 54 HIS B CA 1
ATOM 2594 C C . HIS B 1 57 ? -6.780 34.057 155.294 1.00 50.66 54 HIS B C 1
ATOM 2595 O O . HIS B 1 57 ? -7.415 34.438 154.313 1.00 51.43 54 HIS B O 1
ATOM 2602 N N . ILE B 1 58 ? -5.475 33.803 155.268 1.00 50.37 55 ILE B N 1
ATOM 2603 C CA . ILE B 1 58 ? -4.661 34.032 154.082 1.00 45.47 55 ILE B CA 1
ATOM 2604 C C . ILE B 1 58 ? -3.955 32.760 153.653 1.00 45.83 55 ILE B C 1
ATOM 2605 O O . ILE B 1 58 ? -3.569 31.949 154.491 1.00 45.27 55 ILE B O 1
ATOM 2610 N N . LEU B 1 59 ? -3.786 32.599 152.342 1.00 45.05 56 LEU B N 1
ATOM 2611 C CA . LEU B 1 59 ? -3.093 31.450 151.781 1.00 43.69 56 LEU B CA 1
ATOM 2612 C C . LEU B 1 59 ? -1.985 31.923 150.862 1.00 42.23 56 LEU B C 1
ATOM 2613 O O . LEU B 1 59 ? -2.240 32.599 149.865 1.00 40.37 56 LEU B O 1
ATOM 2618 N N . PHE B 1 60 ? -0.752 31.575 151.213 1.00 42.51 57 PHE B N 1
ATOM 2619 C CA . PHE B 1 60 ? 0.399 31.890 150.386 1.00 37.66 57 PHE B CA 1
ATOM 2620 C C . PHE B 1 60 ? 0.798 30.630 149.636 1.00 37.69 57 PHE B C 1
ATOM 2621 O O . PHE B 1 60 ? 0.981 29.570 150.233 1.00 36.26 57 PHE B O 1
ATOM 2629 N N . SER B 1 61 ? 0.918 30.763 148.321 1.00 39.94 58 SER B N 1
ATOM 2630 C CA . SER B 1 61 ? 1.279 29.667 147.431 1.00 42.49 58 SER B CA 1
ATOM 2631 C C . SER B 1 61 ? 2.513 30.035 146.622 1.00 40.24 58 SER B C 1
ATOM 2632 O O . SER B 1 61 ? 2.685 31.198 146.259 1.00 43.64 58 SER B O 1
ATOM 2635 N N . GLY B 1 62 ? 3.370 29.059 146.338 1.00 38.67 59 GLY B N 1
ATOM 2636 C CA . GLY B 1 62 ? 4.572 29.318 145.548 1.00 37.43 59 GLY B CA 1
ATOM 2637 C C . GLY B 1 62 ? 5.771 28.454 145.898 1.00 37.71 59 GLY B C 1
ATOM 2638 O O . GLY B 1 62 ? 5.863 27.923 146.995 1.00 41.03 59 GLY B O 1
ATOM 2639 N N . PRO B 1 63 ? 6.713 28.312 144.957 1.00 38.15 60 PRO B N 1
ATOM 2640 C CA . PRO B 1 63 ? 7.897 27.508 145.210 1.00 39.29 60 PRO B CA 1
ATOM 2641 C C . PRO B 1 63 ? 8.653 27.963 146.450 1.00 39.11 60 PRO B C 1
ATOM 2642 O O . PRO B 1 63 ? 8.596 29.134 146.814 1.00 35.86 60 PRO B O 1
ATOM 2646 N N . ALA B 1 64 ? 9.369 27.033 147.075 1.00 42.62 61 ALA B N 1
ATOM 2647 C CA . ALA B 1 64 ? 10.142 27.312 148.289 1.00 41.62 61 ALA B CA 1
ATOM 2648 C C . ALA B 1 64 ? 11.152 28.433 148.098 1.00 40.51 61 ALA B C 1
ATOM 2649 O O . ALA B 1 64 ? 11.722 28.587 147.015 1.00 43.43 61 ALA B O 1
ATOM 2651 N N . GLY B 1 65 ? 11.354 29.216 149.156 1.00 39.05 62 GLY B N 1
ATOM 2652 C CA . GLY B 1 65 ? 12.334 30.306 149.161 1.00 36.67 62 GLY B CA 1
ATOM 2653 C C . GLY B 1 65 ? 11.962 31.640 148.534 1.00 37.20 62 GLY B C 1
ATOM 2654 O O . GLY B 1 65 ? 12.829 32.501 148.390 1.00 40.81 62 GLY B O 1
ATOM 2655 N N . LEU B 1 66 ? 10.695 31.833 148.164 1.00 37.40 63 LEU B N 1
ATOM 2656 C CA . LEU B 1 66 ? 10.265 33.096 147.539 1.00 34.42 63 LEU B CA 1
ATOM 2657 C C . LEU B 1 66 ? 9.846 34.172 148.535 1.00 35.04 63 LEU B C 1
ATOM 2658 O O . LEU B 1 66 ? 9.708 35.336 148.157 1.00 31.84 63 LEU B O 1
ATOM 2663 N N . GLY B 1 67 ? 9.617 33.786 149.791 1.00 36.29 64 GLY B N 1
ATOM 2664 C CA . GLY B 1 67 ? 9.275 34.754 150.831 1.00 37.28 64 GLY B CA 1
ATOM 2665 C C . GLY B 1 67 ? 7.936 34.642 151.538 1.00 38.71 64 GLY B C 1
ATOM 2666 O O . GLY B 1 67 ? 7.416 35.651 152.008 1.00 41.80 64 GLY B O 1
ATOM 2667 N N . LYS B 1 68 ? 7.374 33.441 151.646 1.00 39.54 65 LYS B N 1
ATOM 2668 C CA . LYS B 1 68 ? 6.089 33.287 152.331 1.00 41.26 65 LYS B CA 1
ATOM 2669 C C . LYS B 1 68 ? 6.234 33.667 153.799 1.00 42.11 65 LYS B C 1
ATOM 2670 O O . LYS B 1 68 ? 5.453 34.446 154.339 1.00 43.65 65 LYS B O 1
ATOM 2676 N N . THR B 1 69 ? 7.244 33.113 154.450 1.00 42.09 66 THR B N 1
ATOM 2677 C CA . THR B 1 69 ? 7.441 33.379 155.867 1.00 45.13 66 THR B CA 1
ATOM 2678 C C . THR B 1 69 ? 7.763 34.848 156.120 1.00 46.81 66 THR B C 1
ATOM 2679 O O . THR B 1 69 ? 7.360 35.415 157.146 1.00 48.68 66 THR B O 1
ATOM 2683 N N . THR B 1 70 ? 8.479 35.470 155.187 1.00 44.79 67 THR B N 1
ATOM 2684 C CA . THR B 1 70 ? 8.830 36.872 155.343 1.00 44.57 67 THR B CA 1
ATOM 2685 C C . THR B 1 70 ? 7.547 37.696 155.329 1.00 45.35 67 THR B C 1
ATOM 2686 O O . THR B 1 70 ? 7.327 38.521 156.219 1.00 44.61 67 THR B O 1
ATOM 2690 N N . LEU B 1 71 ? 6.693 37.453 154.333 1.00 42.85 68 LEU B N 1
ATOM 2691 C CA . LEU B 1 71 ? 5.425 38.176 154.226 1.00 42.42 68 LEU B CA 1
ATOM 2692 C C . LEU B 1 71 ? 4.575 38.007 155.481 1.00 42.03 68 LEU B C 1
ATOM 2693 O O . LEU B 1 71 ? 4.003 38.971 155.979 1.00 42.76 68 LEU B O 1
ATOM 2698 N N . ALA B 1 72 ? 4.506 36.783 155.991 1.00 42.90 69 ALA B N 1
ATOM 2699 C CA . ALA B 1 72 ? 3.744 36.494 157.204 1.00 44.41 69 ALA B CA 1
ATOM 2700 C C . ALA B 1 72 ? 4.236 37.347 158.365 1.00 44.36 69 ALA B C 1
ATOM 2701 O O . ALA B 1 72 ? 3.436 37.849 159.142 1.00 45.71 69 ALA B O 1
ATOM 2703 N N . ASN B 1 73 ? 5.552 37.505 158.483 1.00 46.67 70 ASN B N 1
ATOM 2704 C CA . ASN B 1 73 ? 6.135 38.325 159.550 1.00 50.58 70 ASN B CA 1
ATOM 2705 C C . ASN B 1 73 ? 5.776 39.792 159.379 1.00 50.68 70 ASN B C 1
ATOM 2706 O O . ASN B 1 73 ? 5.439 40.475 160.345 1.00 54.96 70 ASN B O 1
ATOM 2711 N N . ILE B 1 74 ? 5.852 40.275 158.145 1.00 49.11 71 ILE B N 1
ATOM 2712 C CA . ILE B 1 74 ? 5.504 41.656 157.860 1.00 49.77 71 ILE B CA 1
ATOM 2713 C C . ILE B 1 74 ? 4.059 41.928 158.278 1.00 51.57 71 ILE B C 1
ATOM 2714 O O . ILE B 1 74 ? 3.767 42.952 158.899 1.00 53.92 71 ILE B O 1
ATOM 2719 N N . ILE B 1 75 ? 3.161 41.003 157.955 1.00 49.60 72 ILE B N 1
ATOM 2720 C CA . ILE B 1 75 ? 1.764 41.159 158.324 1.00 51.04 72 ILE B CA 1
ATOM 2721 C C . ILE B 1 75 ? 1.653 41.280 159.838 1.00 55.52 72 ILE B C 1
ATOM 2722 O O . ILE B 1 75 ? 0.900 42.107 160.357 1.00 56.53 72 ILE B O 1
ATOM 2727 N N . SER B 1 76 ? 2.422 40.459 160.544 1.00 57.09 73 SER B N 1
ATOM 2728 C CA . SER B 1 76 ? 2.426 40.478 161.996 1.00 60.58 73 SER B CA 1
ATOM 2729 C C . SER B 1 76 ? 2.814 41.854 162.525 1.00 59.58 73 SER B C 1
ATOM 2730 O O . SER B 1 76 ? 2.297 42.299 163.545 1.00 57.98 73 SER B O 1
ATOM 2733 N N . TYR B 1 77 ? 3.729 42.516 161.824 1.00 57.51 74 TYR B N 1
ATOM 2734 C CA . TYR B 1 77 ? 4.189 43.844 162.212 1.00 58.69 74 TYR B CA 1
ATOM 2735 C C . TYR B 1 77 ? 3.162 44.915 161.864 1.00 57.93 74 TYR B C 1
ATOM 2736 O O . TYR B 1 77 ? 2.892 45.799 162.665 1.00 60.35 74 TYR B O 1
ATOM 2745 N N . GLU B 1 78 ? 2.600 44.838 160.664 1.00 57.77 75 GLU B N 1
ATOM 2746 C CA . GLU B 1 78 ? 1.606 45.811 160.220 1.00 57.82 75 GLU B CA 1
ATOM 2747 C C . GLU B 1 78 ? 0.407 45.777 161.144 1.00 57.06 75 GLU B C 1
ATOM 2748 O O . GLU B 1 78 ? -0.096 46.815 161.553 1.00 61.59 75 GLU B O 1
ATOM 2762 N N . SER B 1 80 ? 0.551 44.558 164.042 1.00 63.70 77 SER B N 1
ATOM 2763 C CA . SER B 1 80 ? 1.129 44.585 165.379 1.00 66.90 77 SER B CA 1
ATOM 2764 C C . SER B 1 80 ? 0.502 43.502 166.249 1.00 68.86 77 SER B C 1
ATOM 2765 O O . SER B 1 80 ? -0.088 43.779 167.292 1.00 74.81 77 SER B O 1
ATOM 2768 N N . ALA B 1 81 ? 0.641 42.261 165.795 1.00 67.84 78 ALA B N 1
ATOM 2769 C CA . ALA B 1 81 ? 0.097 41.101 166.488 1.00 69.96 78 ALA B CA 1
ATOM 2770 C C . ALA B 1 81 ? 1.159 40.018 166.611 1.00 70.43 78 ALA B C 1
ATOM 2771 O O . ALA B 1 81 ? 2.141 40.015 165.872 1.00 68.98 78 ALA B O 1
ATOM 2773 N N . ASN B 1 82 ? 0.960 39.102 167.553 1.00 74.88 79 ASN B N 1
ATOM 2774 C CA . ASN B 1 82 ? 1.889 37.999 167.753 1.00 75.80 79 ASN B CA 1
ATOM 2775 C C . ASN B 1 82 ? 1.711 36.984 166.629 1.00 73.94 79 ASN B C 1
ATOM 2776 O O . ASN B 1 82 ? 0.651 36.920 166.001 1.00 72.04 79 ASN B O 1
ATOM 2781 N N . ILE B 1 83 ? 2.752 36.199 166.373 1.00 73.04 80 ILE B N 1
ATOM 2782 C CA . ILE B 1 83 ? 2.703 35.193 165.322 1.00 71.05 80 ILE B CA 1
ATOM 2783 C C . ILE B 1 83 ? 3.308 33.875 165.802 1.00 72.98 80 ILE B C 1
ATOM 2784 O O . ILE B 1 83 ? 4.453 33.841 166.251 1.00 74.44 80 ILE B O 1
ATOM 2789 N N . LYS B 1 84 ? 2.526 32.800 165.715 1.00 74.31 81 LYS B N 1
ATOM 2790 C CA . LYS B 1 84 ? 2.979 31.471 166.127 1.00 76.72 81 LYS B CA 1
ATOM 2791 C C . LYS B 1 84 ? 3.115 30.539 164.914 1.00 73.53 81 LYS B C 1
ATOM 2792 O O . LYS B 1 84 ? 2.162 30.341 164.156 1.00 71.10 81 LYS B O 1
ATOM 2798 N N . THR B 1 85 ? 4.308 29.967 164.756 1.00 71.74 82 THR B N 1
ATOM 2799 C CA . THR B 1 85 ? 4.626 29.101 163.623 1.00 69.42 82 THR B CA 1
ATOM 2800 C C . THR B 1 85 ? 4.550 27.606 163.937 1.00 70.65 82 THR B C 1
ATOM 2801 O O . THR B 1 85 ? 4.871 27.172 165.040 1.00 74.37 82 THR B O 1
ATOM 2805 N N . THR B 1 86 ? 4.136 26.831 162.939 1.00 67.99 83 THR B N 1
ATOM 2806 C CA . THR B 1 86 ? 4.029 25.384 163.056 1.00 68.13 83 THR B CA 1
ATOM 2807 C C . THR B 1 86 ? 3.880 24.784 161.660 1.00 66.41 83 THR B C 1
ATOM 2808 O O . THR B 1 86 ? 3.800 25.514 160.671 1.00 65.66 83 THR B O 1
ATOM 2812 N N . ALA B 1 87 ? 3.839 23.460 161.576 1.00 67.20 84 ALA B N 1
ATOM 2813 C CA . ALA B 1 87 ? 3.702 22.787 160.289 1.00 65.66 84 ALA B CA 1
ATOM 2814 C C . ALA B 1 87 ? 2.787 21.576 160.392 1.00 68.35 84 ALA B C 1
ATOM 2815 O O . ALA B 1 87 ? 2.595 21.018 161.473 1.00 72.98 84 ALA B O 1
ATOM 2817 N N . ALA B 1 88 ? 2.229 21.176 159.255 1.00 66.95 85 ALA B N 1
ATOM 2818 C CA . ALA B 1 88 ? 1.324 20.036 159.190 1.00 69.62 85 ALA B CA 1
ATOM 2819 C C . ALA B 1 88 ? 1.905 18.781 159.844 1.00 73.17 85 ALA B C 1
ATOM 2820 O O . ALA B 1 88 ? 1.241 18.152 160.670 1.00 75.17 85 ALA B O 1
ATOM 2822 N N . PRO B 1 89 ? 3.144 18.409 159.476 1.00 72.76 86 PRO B N 1
ATOM 2823 C CA . PRO B 1 89 ? 3.755 17.214 160.058 1.00 76.79 86 PRO B CA 1
ATOM 2824 C C . PRO B 1 89 ? 3.980 17.299 161.570 1.00 81.75 86 PRO B C 1
ATOM 2825 O O . PRO B 1 89 ? 4.109 16.265 162.226 1.00 85.85 86 PRO B O 1
ATOM 2837 N N . ILE B 1 91 ? 1.781 18.503 163.532 1.00 96.30 88 ILE B N 1
ATOM 2838 C CA . ILE B 1 91 ? 0.449 18.303 164.092 1.00 100.74 88 ILE B CA 1
ATOM 2839 C C . ILE B 1 91 ? 0.017 16.888 163.736 1.00 104.71 88 ILE B C 1
ATOM 2840 O O . ILE B 1 91 ? -0.628 16.667 162.713 1.00 102.87 88 ILE B O 1
ATOM 2845 N N . GLU B 1 92 ? 0.378 15.930 164.584 1.00 111.17 89 GLU B N 1
ATOM 2846 C CA . GLU B 1 92 ? 0.071 14.523 164.325 1.00 116.23 89 GLU B CA 1
ATOM 2847 C C . GLU B 1 92 ? -1.414 14.148 164.383 1.00 119.70 89 GLU B C 1
ATOM 2848 O O . GLU B 1 92 ? -2.000 13.832 163.347 1.00 119.67 89 GLU B O 1
ATOM 2854 N N . LYS B 1 93 ? -2.033 14.178 165.562 1.00 123.38 90 LYS B N 1
ATOM 2855 C CA . LYS B 1 93 ? -3.437 13.768 165.651 1.00 126.89 90 LYS B CA 1
ATOM 2856 C C . LYS B 1 93 ? -4.263 14.516 166.708 1.00 129.42 90 LYS B C 1
ATOM 2857 O O . LYS B 1 93 ? -4.082 14.322 167.912 1.00 133.26 90 LYS B O 1
ATOM 2863 N N . SER B 1 94 ? -5.164 15.366 166.222 1.00 127.49 91 SER B N 1
ATOM 2864 C CA . SER B 1 94 ? -6.075 16.126 167.068 1.00 128.71 91 SER B CA 1
ATOM 2865 C C . SER B 1 94 ? -5.360 16.846 168.204 1.00 128.65 91 SER B C 1
ATOM 2866 O O . SER B 1 94 ? -4.937 17.993 168.062 1.00 125.76 91 SER B O 1
ATOM 2869 N N . GLY B 1 95 ? -5.238 16.160 169.333 1.00 131.75 92 GLY B N 1
ATOM 2870 C CA . GLY B 1 95 ? -4.660 16.745 170.542 1.00 132.20 92 GLY B CA 1
ATOM 2871 C C . GLY B 1 95 ? -3.666 17.850 170.250 1.00 126.51 92 GLY B C 1
ATOM 2872 O O . GLY B 1 95 ? -3.595 18.844 170.975 1.00 126.40 92 GLY B O 1
ATOM 2873 N N . ASP B 1 96 ? -2.899 17.674 169.178 1.00 121.34 93 ASP B N 1
ATOM 2874 C CA . ASP B 1 96 ? -1.900 18.650 168.770 1.00 115.50 93 ASP B CA 1
ATOM 2875 C C . ASP B 1 96 ? -2.543 19.970 168.355 1.00 110.76 93 ASP B C 1
ATOM 2876 O O . ASP B 1 96 ? -2.187 21.028 168.872 1.00 109.65 93 ASP B O 1
ATOM 2881 N N . LEU B 1 97 ? -3.493 19.899 167.426 1.00 107.89 94 LEU B N 1
ATOM 2882 C CA . LEU B 1 97 ? -4.163 21.093 166.911 1.00 104.03 94 LEU B CA 1
ATOM 2883 C C . LEU B 1 97 ? -5.017 21.775 167.974 1.00 105.34 94 LEU B C 1
ATOM 2884 O O . LEU B 1 97 ? -4.950 22.991 168.147 1.00 102.21 94 LEU B O 1
ATOM 2889 N N . ALA B 1 98 ? -5.816 20.985 168.685 1.00 109.47 95 ALA B N 1
ATOM 2890 C CA . ALA B 1 98 ? -6.688 21.507 169.738 1.00 111.59 95 ALA B CA 1
ATOM 2891 C C . ALA B 1 98 ? -5.903 22.324 170.763 1.00 111.65 95 ALA B C 1
ATOM 2892 O O . ALA B 1 98 ? -6.390 23.336 171.264 1.00 110.75 95 ALA B O 1
ATOM 2894 N N . ALA B 1 99 ? -4.686 21.882 171.064 1.00 112.03 96 ALA B N 1
ATOM 2895 C CA . ALA B 1 99 ? -3.830 22.569 172.025 1.00 113.37 96 ALA B CA 1
ATOM 2896 C C . ALA B 1 99 ? -3.345 23.924 171.504 1.00 109.26 96 ALA B C 1
ATOM 2897 O O . ALA B 1 99 ? -3.307 24.905 172.248 1.00 110.35 96 ALA B O 1
ATOM 2899 N N . ILE B 1 100 ? -2.977 23.975 170.227 1.00 103.74 97 ILE B N 1
ATOM 2900 C CA . ILE B 1 100 ? -2.475 25.210 169.624 1.00 100.32 97 ILE B CA 1
ATOM 2901 C C . ILE B 1 100 ? -3.517 26.326 169.565 1.00 100.40 97 ILE B C 1
ATOM 2902 O O . ILE B 1 100 ? -3.212 27.480 169.868 1.00 99.68 97 ILE B O 1
ATOM 2907 N N . LEU B 1 101 ? -4.741 25.986 169.173 1.00 101.00 98 LEU B N 1
ATOM 2908 C CA . LEU B 1 101 ? -5.804 26.980 169.080 1.00 101.21 98 LEU B CA 1
ATOM 2909 C C . LEU B 1 101 ? -6.223 27.475 170.460 1.00 106.12 98 LEU B C 1
ATOM 2910 O O . LEU B 1 101 ? -6.498 28.661 170.644 1.00 105.21 98 LEU B O 1
ATOM 2915 N N . THR B 1 102 ? -6.265 26.567 171.430 1.00 111.91 99 THR B N 1
ATOM 2916 C CA . THR B 1 102 ? -6.655 26.926 172.790 1.00 117.82 99 THR B CA 1
ATOM 2917 C C . THR B 1 102 ? -5.687 27.933 173.404 1.00 118.81 99 THR B C 1
ATOM 2918 O O . THR B 1 102 ? -6.087 28.778 174.204 1.00 120.32 99 THR B O 1
ATOM 2922 N N . ASN B 1 103 ? -4.417 27.850 173.022 1.00 117.84 100 ASN B N 1
ATOM 2923 C CA . ASN B 1 103 ? -3.412 28.768 173.543 1.00 119.18 100 ASN B CA 1
ATOM 2924 C C . ASN B 1 103 ? -3.225 30.002 172.656 1.00 114.68 100 ASN B C 1
ATOM 2925 O O . ASN B 1 103 ? -2.126 30.551 172.563 1.00 112.65 100 ASN B O 1
ATOM 2930 N N . LEU B 1 104 ? -4.306 30.431 172.009 1.00 112.88 101 LEU B N 1
ATOM 2931 C CA . LEU B 1 104 ? -4.279 31.626 171.175 1.00 109.56 101 LEU B CA 1
ATOM 2932 C C . LEU B 1 104 ? -4.853 32.794 171.955 1.00 111.84 101 LEU B C 1
ATOM 2933 O O . LEU B 1 104 ? -5.131 32.679 173.145 1.00 117.03 101 LEU B O 1
ATOM 2938 N N . SER B 1 105 ? -5.022 33.920 171.276 1.00 110.47 102 SER B N 1
ATOM 2939 C CA . SER B 1 105 ? -5.566 35.117 171.889 1.00 113.15 102 SER B CA 1
ATOM 2940 C C . SER B 1 105 ? -6.241 35.968 170.819 1.00 109.69 102 SER B C 1
ATOM 2941 O O . SER B 1 105 ? -5.568 36.639 170.033 1.00 106.35 102 SER B O 1
ATOM 2944 N N . GLU B 1 106 ? -7.570 35.916 170.786 1.00 109.77 103 GLU B N 1
ATOM 2945 C CA . GLU B 1 106 ? -8.368 36.668 169.820 1.00 107.18 103 GLU B CA 1
ATOM 2946 C C . GLU B 1 106 ? -7.564 37.832 169.229 1.00 103.61 103 GLU B C 1
ATOM 2947 O O . GLU B 1 106 ? -7.320 38.834 169.902 1.00 104.40 103 GLU B O 1
ATOM 2953 N N . GLY B 1 107 ? -7.137 37.672 167.974 1.00 98.86 104 GLY B N 1
ATOM 2954 C CA . GLY B 1 107 ? -6.347 38.685 167.265 1.00 95.12 104 GLY B CA 1
ATOM 2955 C C . GLY B 1 107 ? -4.956 38.199 166.880 1.00 92.74 104 GLY B C 1
ATOM 2956 O O . GLY B 1 107 ? -4.252 38.844 166.102 1.00 89.86 104 GLY B O 1
ATOM 2957 N N . ASP B 1 108 ? -4.571 37.044 167.414 1.00 93.79 105 ASP B N 1
ATOM 2958 C CA . ASP B 1 108 ? -3.257 36.447 167.175 1.00 91.39 105 ASP B CA 1
ATOM 2959 C C . ASP B 1 108 ? -3.158 35.868 165.749 1.00 84.46 105 ASP B C 1
ATOM 2960 O O . ASP B 1 108 ? -4.169 35.750 165.057 1.00 84.12 105 ASP B O 1
ATOM 2965 N N . ILE B 1 109 ? -1.947 35.523 165.308 1.00 78.55 106 ILE B N 1
ATOM 2966 C CA . ILE B 1 109 ? -1.737 34.961 163.964 1.00 72.69 106 ILE B CA 1
ATOM 2967 C C . ILE B 1 109 ? -1.080 33.579 163.985 1.00 71.90 106 ILE B C 1
ATOM 2968 O O . ILE B 1 109 ? 0.034 33.419 164.477 1.00 74.61 106 ILE B O 1
ATOM 2973 N N . LEU B 1 110 ? -1.767 32.590 163.418 1.00 69.37 107 LEU B N 1
ATOM 2974 C CA . LEU B 1 110 ? -1.268 31.214 163.370 1.00 66.25 107 LEU B CA 1
ATOM 2975 C C . LEU B 1 110 ? -0.786 30.835 161.966 1.00 61.95 107 LEU B C 1
ATOM 2976 O O . LEU B 1 110 ? -1.588 30.682 161.047 1.00 58.67 107 LEU B O 1
ATOM 2981 N N . PHE B 1 111 ? 0.527 30.671 161.819 1.00 59.77 108 PHE B N 1
ATOM 2982 C CA . PHE B 1 111 ? 1.135 30.320 160.539 1.00 55.18 108 PHE B CA 1
ATOM 2983 C C . PHE B 1 111 ? 1.402 28.816 160.459 1.00 57.61 108 PHE B C 1
ATOM 2984 O O . PHE B 1 111 ? 2.208 28.281 161.221 1.00 57.00 108 PHE B O 1
ATOM 2992 N N . ILE B 1 112 ? 0.721 28.145 159.531 1.00 59.34 109 ILE B N 1
ATOM 2993 C CA . ILE B 1 112 ? 0.870 26.702 159.334 1.00 60.55 109 ILE B CA 1
ATOM 2994 C C . ILE B 1 112 ? 1.492 26.420 157.973 1.00 59.93 109 ILE B C 1
ATOM 2995 O O . ILE B 1 112 ? 0.925 26.769 156.936 1.00 58.95 109 ILE B O 1
ATOM 3000 N N . ASP B 1 113 ? 2.656 25.775 157.986 1.00 61.61 110 ASP B N 1
ATOM 3001 C CA . ASP B 1 113 ? 3.386 25.475 156.758 1.00 61.32 110 ASP B CA 1
ATOM 3002 C C . ASP B 1 113 ? 3.066 24.074 156.246 1.00 63.08 110 ASP B C 1
ATOM 3003 O O . ASP B 1 113 ? 2.696 23.196 157.022 1.00 64.20 110 ASP B O 1
ATOM 3008 N N . GLU B 1 114 ? 3.214 23.877 154.937 1.00 63.98 111 GLU B N 1
ATOM 3009 C CA . GLU B 1 114 ? 2.937 22.590 154.303 1.00 67.06 111 GLU B CA 1
ATOM 3010 C C . GLU B 1 114 ? 1.500 22.182 154.600 1.00 69.43 111 GLU B C 1
ATOM 3011 O O . GLU B 1 114 ? 1.211 21.006 154.803 1.00 71.64 111 GLU B O 1
ATOM 3017 N N . ILE B 1 115 ? 0.602 23.163 154.608 1.00 68.85 112 ILE B N 1
ATOM 3018 C CA . ILE B 1 115 ? -0.801 22.936 154.959 1.00 70.08 112 ILE B CA 1
ATOM 3019 C C . ILE B 1 115 ? -1.510 21.857 154.129 1.00 70.79 112 ILE B C 1
ATOM 3020 O O . ILE B 1 115 ? -2.452 21.231 154.610 1.00 73.81 112 ILE B O 1
ATOM 3025 N N . HIS B 1 116 ? -1.061 21.625 152.899 1.00 69.14 113 HIS B N 1
ATOM 3026 C CA . HIS B 1 116 ? -1.678 20.597 152.057 1.00 70.51 113 HIS B CA 1
ATOM 3027 C C . HIS B 1 116 ? -1.262 19.201 152.513 1.00 73.64 113 HIS B C 1
ATOM 3028 O O . HIS B 1 116 ? -1.690 18.200 151.941 1.00 75.14 113 HIS B O 1
ATOM 3035 N N . ARG B 1 117 ? -0.431 19.145 153.550 1.00 75.49 114 ARG B N 1
ATOM 3036 C CA . ARG B 1 117 ? 0.086 17.888 154.068 1.00 79.34 114 ARG B CA 1
ATOM 3037 C C . ARG B 1 117 ? -0.782 17.342 155.202 1.00 81.91 114 ARG B C 1
ATOM 3038 O O . ARG B 1 117 ? -0.485 16.287 155.760 1.00 85.67 114 ARG B O 1
ATOM 3046 N N . LEU B 1 118 ? -1.849 18.056 155.552 1.00 81.67 115 LEU B N 1
ATOM 3047 C CA . LEU B 1 118 ? -2.735 17.605 156.625 1.00 84.66 115 LEU B CA 1
ATOM 3048 C C . LEU B 1 118 ? -3.629 16.459 156.177 1.00 88.56 115 LEU B C 1
ATOM 3049 O O . LEU B 1 118 ? -3.918 16.308 154.991 1.00 87.83 115 LEU B O 1
ATOM 3054 N N . SER B 1 119 ? -4.063 15.655 157.142 1.00 93.66 116 SER B N 1
ATOM 3055 C CA . SER B 1 119 ? -4.950 14.532 156.872 1.00 98.42 116 SER B CA 1
ATOM 3056 C C . SER B 1 119 ? -6.382 15.052 156.840 1.00 100.06 116 SER B C 1
ATOM 3057 O O . SER B 1 119 ? -6.640 16.164 157.300 1.00 98.75 116 SER B O 1
ATOM 3060 N N . PRO B 1 120 ? -7.319 14.258 156.293 1.00 103.14 117 PRO B N 1
ATOM 3061 C CA . PRO B 1 120 ? -8.711 14.704 156.252 1.00 104.04 117 PRO B CA 1
ATOM 3062 C C . PRO B 1 120 ? -9.287 14.907 157.651 1.00 106.81 117 PRO B C 1
ATOM 3063 O O . PRO B 1 120 ? -10.181 15.734 157.836 1.00 105.72 117 PRO B O 1
ATOM 3067 N N . ALA B 1 121 ? -8.771 14.155 158.621 1.00 110.11 118 ALA B N 1
ATOM 3068 C CA . ALA B 1 121 ? -9.223 14.250 160.008 1.00 112.89 118 ALA B CA 1
ATOM 3069 C C . ALA B 1 121 ? -8.856 15.605 160.610 1.00 109.84 118 ALA B C 1
ATOM 3070 O O . ALA B 1 121 ? -9.719 16.329 161.107 1.00 110.55 118 ALA B O 1
ATOM 3072 N N . ILE B 1 122 ? -7.571 15.942 160.564 1.00 106.64 119 ILE B N 1
ATOM 3073 C CA . ILE B 1 122 ? -7.095 17.215 161.095 1.00 103.60 119 ILE B CA 1
ATOM 3074 C C . ILE B 1 122 ? -7.630 18.364 160.248 1.00 99.64 119 ILE B C 1
ATOM 3075 O O . ILE B 1 122 ? -7.923 19.444 160.760 1.00 97.89 119 ILE B O 1
ATOM 3080 N N . GLU B 1 123 ? -7.762 18.116 158.949 1.00 98.51 120 GLU B N 1
ATOM 3081 C CA . GLU B 1 123 ? -8.294 19.107 158.028 1.00 97.02 120 GLU B CA 1
ATOM 3082 C C . GLU B 1 123 ? -9.755 19.366 158.381 1.00 99.88 120 GLU B C 1
ATOM 3083 O O . GLU B 1 123 ? -10.257 20.474 158.213 1.00 98.15 120 GLU B O 1
ATOM 3089 N N . GLU B 1 124 ? -10.427 18.334 158.882 1.00 105.88 121 GLU B N 1
ATOM 3090 C CA . GLU B 1 124 ? -11.825 18.444 159.291 1.00 109.93 121 GLU B CA 1
ATOM 3091 C C 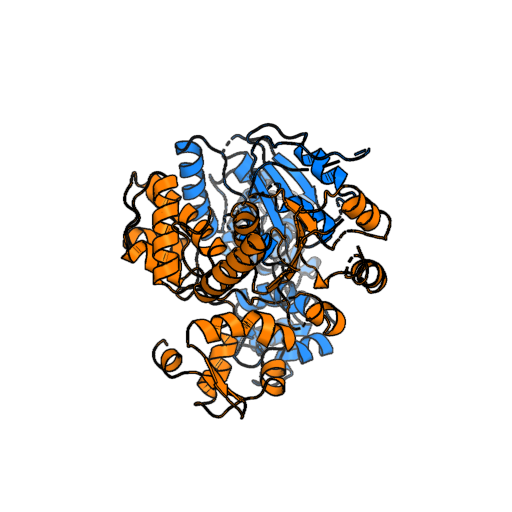. GLU B 1 124 ? -11.957 19.268 160.570 1.00 110.48 121 GLU B C 1
ATOM 3092 O O . GLU B 1 124 ? -12.935 19.990 160.754 1.00 112.44 121 GLU B O 1
ATOM 3098 N N . VAL B 1 125 ? -10.970 19.153 161.453 1.00 109.49 122 VAL B N 1
ATOM 3099 C CA . VAL B 1 125 ? -10.983 19.889 162.711 1.00 109.21 122 VAL B CA 1
ATOM 3100 C C . VAL B 1 125 ? -10.604 21.352 162.495 1.00 105.23 122 VAL B C 1
ATOM 3101 O O . VAL B 1 125 ? -10.826 22.191 163.368 1.00 105.55 122 VAL B O 1
ATOM 3105 N N . LEU B 1 126 ? -10.043 21.658 161.328 1.00 101.34 123 LEU B N 1
ATOM 3106 C CA . LEU B 1 126 ? -9.611 23.017 161.028 1.00 97.07 123 LEU B CA 1
ATOM 3107 C C . LEU B 1 126 ? -10.700 23.860 160.361 1.00 95.50 123 LEU B C 1
ATOM 3108 O O . LEU B 1 126 ? -10.792 25.056 160.625 1.00 93.07 123 LEU B O 1
ATOM 3113 N N . TYR B 1 127 ? -11.518 23.252 159.504 1.00 96.60 124 TYR B N 1
ATOM 3114 C CA . TYR B 1 127 ? -12.588 23.996 158.827 1.00 96.85 124 TYR B CA 1
ATOM 3115 C C . TYR B 1 127 ? -13.442 24.820 159.794 1.00 98.32 124 TYR B C 1
ATOM 3116 O O . TYR B 1 127 ? -13.694 25.997 159.546 1.00 96.71 124 TYR B O 1
ATOM 3125 N N . PRO B 1 128 ? -13.904 24.201 160.895 1.00 102.51 125 PRO B N 1
ATOM 3126 C CA . PRO B 1 128 ? -14.755 24.931 161.835 1.00 104.86 125 PRO B CA 1
ATOM 3127 C C . PRO B 1 128 ? -14.033 26.065 162.553 1.00 102.65 125 PRO B C 1
ATOM 3128 O O . PRO B 1 128 ? -14.506 27.201 162.533 1.00 102.74 125 PRO B O 1
ATOM 3132 N N . ALA B 1 129 ? -12.899 25.760 163.176 1.00 101.29 126 ALA B N 1
ATOM 3133 C CA . ALA B 1 129 ? -12.131 26.767 163.900 1.00 99.79 126 ALA B CA 1
ATOM 3134 C C . ALA B 1 129 ? -11.915 28.026 163.056 1.00 96.86 126 ALA B C 1
ATOM 3135 O O . ALA B 1 129 ? -12.008 29.141 163.566 1.00 96.74 126 ALA B O 1
ATOM 3145 N N . GLU B 1 131 ? -13.821 29.111 160.668 1.00 96.16 128 GLU B N 1
ATOM 3146 C CA . GLU B 1 131 ? -15.090 29.768 160.402 1.00 98.53 128 GLU B CA 1
ATOM 3147 C C . GLU B 1 131 ? -15.965 29.970 161.642 1.00 101.22 128 GLU B C 1
ATOM 3148 O O . GLU B 1 131 ? -16.575 31.025 161.798 1.00 102.86 128 GLU B O 1
ATOM 3154 N N . ASP B 1 132 ? -16.015 28.979 162.525 1.00 103.72 129 ASP B N 1
ATOM 3155 C CA . ASP B 1 132 ? -16.866 29.057 163.720 1.00 108.71 129 ASP B CA 1
ATOM 3156 C C . ASP B 1 132 ? -16.225 29.699 164.951 1.00 108.17 129 ASP B C 1
ATOM 3157 O O . ASP B 1 132 ? -16.899 30.403 165.698 1.00 109.63 129 ASP B O 1
ATOM 3162 N N . TYR B 1 133 ? -14.938 29.450 165.170 1.00 106.25 130 TYR B N 1
ATOM 3163 C CA . TYR B 1 133 ? -14.231 30.004 166.326 1.00 106.63 130 TYR B CA 1
ATOM 3164 C C . TYR B 1 133 ? -14.743 29.396 167.627 1.00 111.00 130 TYR B C 1
ATOM 3165 O O . TYR B 1 133 ? -15.140 28.232 167.663 1.00 113.76 130 TYR B O 1
ATOM 3174 N N . PRO B 1 153 ? -12.736 33.034 169.567 1.00 84.63 150 PRO B N 1
ATOM 3175 C CA . PRO B 1 153 ? -11.572 33.922 169.613 1.00 82.86 150 PRO B CA 1
ATOM 3176 C C . PRO B 1 153 ? -11.060 34.267 168.217 1.00 81.39 150 PRO B C 1
ATOM 3177 O O . PRO B 1 153 ? -10.115 33.647 167.731 1.00 81.77 150 PRO B O 1
ATOM 3181 N N . LYS B 1 154 ? -11.685 35.254 167.582 1.00 82.71 151 LYS B N 1
ATOM 3182 C CA . LYS B 1 154 ? -11.309 35.683 166.229 1.00 79.68 151 LYS B CA 1
ATOM 3183 C C . LYS B 1 154 ? -9.792 35.839 166.039 1.00 75.76 151 LYS B C 1
ATOM 3184 O O . LYS B 1 154 ? -9.155 36.643 166.716 1.00 76.19 151 LYS B O 1
ATOM 3190 N N . PHE B 1 155 ? -9.228 35.066 165.110 1.00 72.83 152 PHE B N 1
ATOM 3191 C CA . PHE B 1 155 ? -7.790 35.107 164.817 1.00 69.98 152 PHE B CA 1
ATOM 3192 C C . PHE B 1 155 ? -7.550 35.032 163.307 1.00 65.24 152 PHE B C 1
ATOM 3193 O O . PHE B 1 155 ? -8.501 34.941 162.528 1.00 65.88 152 PHE B O 1
ATOM 3201 N N . THR B 1 156 ? -6.284 35.068 162.896 1.00 61.01 153 THR B N 1
ATOM 3202 C CA . THR B 1 156 ? -5.942 35.002 161.473 1.00 58.22 153 THR B CA 1
ATOM 3203 C C . THR B 1 156 ? -5.041 33.807 161.169 1.00 57.47 153 THR B C 1
ATOM 3204 O O . THR B 1 156 ? -3.952 33.674 161.731 1.00 57.53 153 THR B O 1
ATOM 3208 N N . LEU B 1 157 ? -5.500 32.942 160.271 1.00 56.06 154 LEU B N 1
ATOM 3209 C CA . LEU B 1 157 ? -4.737 31.766 159.889 1.00 55.41 154 LEU B CA 1
ATOM 3210 C C . LEU B 1 157 ? -4.025 32.023 158.572 1.00 52.00 154 LEU B C 1
ATOM 3211 O O . LEU B 1 157 ? -4.634 32.481 157.604 1.00 50.13 154 LEU B O 1
ATOM 3216 N N . ILE B 1 158 ? -2.728 31.742 158.548 1.00 50.15 155 ILE B N 1
ATOM 3217 C CA . ILE B 1 158 ? -1.936 31.911 157.350 1.00 48.43 155 ILE B CA 1
ATOM 3218 C C . ILE B 1 158 ? -1.403 30.546 156.957 1.00 49.21 155 ILE B C 1
ATOM 3219 O O . ILE B 1 158 ? -0.614 29.946 157.685 1.00 49.57 155 ILE B O 1
ATOM 3224 N N . GLY B 1 159 ? -1.862 30.051 155.812 1.00 48.30 156 GLY B N 1
ATOM 3225 C CA . GLY B 1 159 ? -1.441 28.757 155.313 1.00 45.47 156 GLY B CA 1
ATOM 3226 C C . GLY B 1 159 ? -0.410 28.949 154.230 1.00 43.29 156 GLY B C 1
ATOM 3227 O O . GLY B 1 159 ? -0.519 29.863 153.415 1.00 38.44 156 GLY B O 1
ATOM 3228 N N . ALA B 1 160 ? 0.604 28.094 154.232 1.00 44.53 157 ALA B N 1
ATOM 3229 C CA . ALA B 1 160 ? 1.662 28.158 153.234 1.00 42.27 157 ALA B CA 1
ATOM 3230 C C . ALA B 1 160 ? 1.792 26.801 152.561 1.00 42.08 157 ALA B C 1
ATOM 3231 O O . ALA B 1 160 ? 1.726 25.754 153.214 1.00 42.28 157 ALA B O 1
ATOM 3233 N N . THR B 1 161 ? 1.957 26.820 151.246 1.00 41.72 158 THR B N 1
ATOM 3234 C CA . THR B 1 161 ? 2.097 25.586 150.493 1.00 42.56 158 THR B CA 1
ATOM 3235 C C . THR B 1 161 ? 2.847 25.852 149.203 1.00 44.24 158 THR B C 1
ATOM 3236 O O . THR B 1 161 ? 2.731 26.919 148.606 1.00 45.01 158 THR B O 1
ATOM 3240 N N . THR B 1 162 ? 3.635 24.871 148.794 1.00 48.05 159 THR B N 1
ATOM 3241 C CA . THR B 1 162 ? 4.400 24.962 147.573 1.00 49.60 159 THR B CA 1
ATOM 3242 C C . THR B 1 162 ? 3.658 24.213 146.475 1.00 54.83 159 THR B C 1
ATOM 3243 O O . THR B 1 162 ? 4.131 24.129 145.339 1.00 56.09 159 THR B O 1
ATOM 3247 N N . ARG B 1 163 ? 2.490 23.680 146.821 1.00 58.13 160 ARG B N 1
ATOM 3248 C CA . ARG B 1 163 ? 1.694 22.906 145.886 1.00 63.72 160 ARG B CA 1
ATOM 3249 C C . ARG B 1 163 ? 0.226 23.311 145.907 1.00 66.40 160 ARG B C 1
ATOM 3250 O O . ARG B 1 163 ? -0.607 22.631 146.505 1.00 67.56 160 ARG B O 1
ATOM 3258 N N . ALA B 1 164 ? -0.086 24.418 145.240 1.00 68.61 161 ALA B N 1
ATOM 3259 C CA . ALA B 1 164 ? -1.454 24.916 145.170 1.00 70.91 161 ALA B CA 1
ATOM 3260 C C . ALA B 1 164 ? -2.379 23.884 144.523 1.00 76.21 161 ALA B C 1
ATOM 3261 O O . ALA B 1 164 ? -3.480 23.636 145.017 1.00 77.96 161 ALA B O 1
ATOM 3263 N N . GLY B 1 165 ? -1.925 23.279 143.426 1.00 78.79 162 GLY B N 1
ATOM 3264 C CA . GLY B 1 165 ? -2.709 22.265 142.720 1.00 82.66 162 GLY B CA 1
ATOM 3265 C C . GLY B 1 165 ? -2.804 20.957 143.489 1.00 85.18 162 GLY B C 1
ATOM 3266 O O . GLY B 1 165 ? -3.482 20.022 143.063 1.00 87.30 162 GLY B O 1
ATOM 3275 N N . LEU B 1 167 ? -3.562 21.159 146.813 1.00 81.81 164 LEU B N 1
ATOM 3276 C CA . LEU B 1 167 ? -4.520 21.481 147.867 1.00 82.35 164 LEU B CA 1
ATOM 3277 C C . LEU B 1 167 ? -5.953 21.340 147.347 1.00 84.60 164 LEU B C 1
ATOM 3278 O O . LEU B 1 167 ? -6.231 21.644 146.186 1.00 85.93 164 LEU B O 1
ATOM 3283 N N . SER B 1 168 ? -6.856 20.883 148.211 1.00 84.99 165 SER B N 1
ATOM 3284 C CA . SER B 1 168 ? -8.247 20.645 147.823 1.00 87.23 165 SER B CA 1
ATOM 3285 C C . SER B 1 168 ? -9.066 21.929 147.725 1.00 86.40 165 SER B C 1
ATOM 3286 O O . SER B 1 168 ? -8.816 22.896 148.444 1.00 84.30 165 SER B O 1
ATOM 3289 N N . ASN B 1 169 ? -10.054 21.921 146.834 1.00 88.46 166 ASN B N 1
ATOM 3290 C CA . ASN B 1 169 ? -10.934 23.071 146.646 1.00 87.86 166 ASN B CA 1
ATOM 3291 C C . ASN B 1 169 ? -11.687 23.439 147.922 1.00 86.61 166 ASN B C 1
ATOM 3292 O O . ASN B 1 169 ? -11.769 24.616 148.274 1.00 84.29 166 ASN B O 1
ATOM 3297 N N . PRO B 1 170 ? -12.247 22.433 148.615 1.00 86.59 167 PRO B N 1
ATOM 3298 C CA . PRO B 1 170 ? -12.967 22.717 149.851 1.00 85.57 167 PRO B CA 1
ATOM 3299 C C . PRO B 1 170 ? -12.175 23.594 150.815 1.00 81.03 167 PRO B C 1
ATOM 3300 O O . PRO B 1 170 ? -12.707 24.585 151.307 1.00 80.02 167 PRO B O 1
ATOM 3304 N N . LEU B 1 171 ? -10.916 23.243 151.073 1.00 78.06 168 LEU B N 1
ATOM 3305 C CA . LEU B 1 171 ? -10.088 24.026 151.994 1.00 74.13 168 LEU B CA 1
ATOM 3306 C C . LEU B 1 171 ? -9.650 25.345 151.369 1.00 68.29 168 LEU B C 1
ATOM 3307 O O . LEU B 1 171 ? -9.771 26.392 152.004 1.00 66.65 168 LEU B O 1
ATOM 3312 N N . ARG B 1 172 ? -9.155 25.296 150.133 1.00 64.54 169 ARG B N 1
ATOM 3313 C CA . ARG B 1 172 ? -8.707 26.505 149.436 1.00 61.74 169 ARG B CA 1
ATOM 3314 C C . ARG B 1 172 ? -9.763 27.622 149.462 1.00 61.93 169 ARG B C 1
ATOM 3315 O O . ARG B 1 172 ? -9.440 28.782 149.721 1.00 58.03 169 ARG B O 1
ATOM 3323 N N . ASP B 1 173 ? -11.019 27.261 149.200 1.00 64.91 170 ASP B N 1
ATOM 3324 C CA . ASP B 1 173 ? -12.128 28.219 149.163 1.00 65.30 170 ASP B CA 1
ATOM 3325 C C . ASP B 1 173 ? -12.477 28.870 150.503 1.00 67.18 170 ASP B C 1
ATOM 3326 O O . ASP B 1 173 ? -13.279 29.809 150.539 1.00 68.33 170 ASP B O 1
ATOM 3331 N N . ARG B 1 174 ? -11.890 28.394 151.598 1.00 67.25 171 ARG B N 1
ATOM 3332 C CA . ARG B 1 174 ? -12.207 28.951 152.916 1.00 68.10 171 ARG B CA 1
ATOM 3333 C C . ARG B 1 174 ? -11.227 30.040 153.362 1.00 65.65 171 ARG B C 1
ATOM 3334 O O . ARG B 1 174 ? -11.463 30.705 154.372 1.00 66.93 171 ARG B O 1
ATOM 3342 N N . PHE B 1 175 ? -10.130 30.206 152.623 1.00 61.55 172 PHE B N 1
ATOM 3343 C CA . PHE B 1 175 ? -9.167 31.267 152.901 1.00 58.57 172 PHE B CA 1
ATOM 3344 C C . PHE B 1 175 ? -9.634 32.512 152.162 1.00 58.75 172 PHE B C 1
ATOM 3345 O O . PHE B 1 175 ? -9.594 32.555 150.931 1.00 60.88 172 PHE B O 1
ATOM 3353 N N . GLY B 1 176 ? -10.073 33.522 152.905 1.00 55.99 173 GLY B N 1
ATOM 3354 C CA . GLY B 1 176 ? -10.565 34.750 152.299 1.00 55.39 173 GLY B CA 1
ATOM 3355 C C . GLY B 1 176 ? -9.632 35.334 151.256 1.00 52.97 173 GLY B C 1
ATOM 3356 O O . GLY B 1 176 ? -10.079 35.845 150.229 1.00 52.27 173 GLY B O 1
ATOM 3365 N N . GLN B 1 178 ? -6.084 34.784 148.814 1.00 49.99 175 GLN B N 1
ATOM 3366 C CA . GLN B 1 178 ? -5.194 33.823 148.178 1.00 48.94 175 GLN B CA 1
ATOM 3367 C C . GLN B 1 178 ? -4.166 34.552 147.327 1.00 47.68 175 GLN B C 1
ATOM 3368 O O . GLN B 1 178 ? -4.521 35.331 146.442 1.00 47.70 175 GLN B O 1
ATOM 3374 N N . PHE B 1 179 ? -2.891 34.294 147.609 1.00 46.78 176 PHE B N 1
ATOM 3375 C CA . PHE B 1 179 ? -1.791 34.918 146.887 1.00 44.41 176 PHE B CA 1
ATOM 3376 C C . PHE B 1 179 ? -0.794 33.882 146.406 1.00 42.72 176 PHE B C 1
ATOM 3377 O O . PHE B 1 179 ? -0.383 33.013 147.167 1.00 41.03 176 PHE B O 1
ATOM 3385 N N . ARG B 1 180 ? -0.402 33.986 145.143 1.00 44.53 177 ARG B N 1
ATOM 3386 C CA . ARG B 1 180 ? 0.600 33.099 144.576 1.00 45.44 177 ARG B CA 1
ATOM 3387 C C . ARG B 1 180 ? 1.884 33.909 144.478 1.00 43.32 177 ARG B C 1
ATOM 3388 O O . ARG B 1 180 ? 2.012 34.739 143.5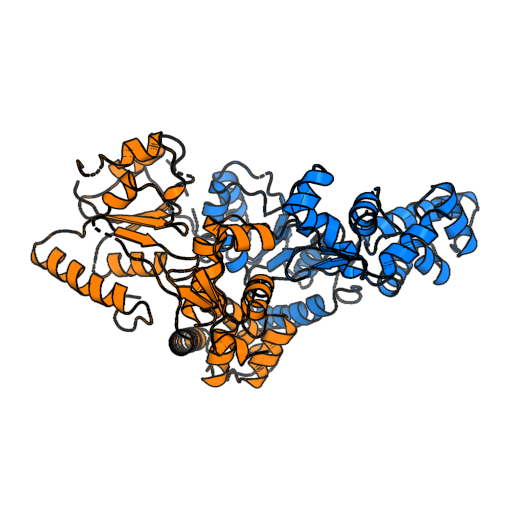83 1.00 42.59 177 ARG B O 1
ATOM 3396 N N . LEU B 1 181 ? 2.828 33.720 145.396 1.00 41.18 178 LEU B N 1
ATOM 3397 C CA . LEU B 1 181 ? 4.072 34.469 145.279 1.00 40.80 178 LEU B CA 1
ATOM 3398 C C . LEU B 1 181 ? 4.608 34.232 143.866 1.00 42.85 178 LEU B C 1
ATOM 3399 O O . LEU B 1 181 ? 4.354 33.188 143.266 1.00 41.08 178 LEU B O 1
ATOM 3404 N N . GLU B 1 182 ? 5.308 35.222 143.327 1.00 44.59 179 GLU B N 1
ATOM 3405 C CA . GLU B 1 182 ? 5.869 35.124 141.992 1.00 48.63 179 GLU B CA 1
ATOM 3406 C C . GLU B 1 182 ? 7.382 35.204 142.059 1.00 46.78 179 GLU B C 1
ATOM 3407 O O . GLU B 1 182 ? 7.946 35.677 143.043 1.00 43.66 179 GLU B O 1
ATOM 3413 N N . PHE B 1 183 ? 8.042 34.730 141.010 1.00 48.35 180 PHE B N 1
ATOM 3414 C CA . PHE B 1 183 ? 9.494 34.793 140.958 1.00 47.28 180 PHE B CA 1
ATOM 3415 C C . PHE B 1 183 ? 9.907 36.251 140.847 1.00 46.74 180 PHE B C 1
ATOM 3416 O O . PHE B 1 183 ? 9.109 37.099 140.447 1.00 46.91 180 PHE B O 1
ATOM 3424 N N . TYR B 1 184 ? 11.148 36.536 141.221 1.00 45.16 181 TYR B N 1
ATOM 3425 C CA . TYR B 1 184 ? 11.660 37.896 141.203 1.00 46.19 181 TYR B CA 1
ATOM 3426 C C . TYR B 1 184 ? 12.394 38.211 139.913 1.00 48.85 181 TYR B C 1
ATOM 3427 O O . TYR B 1 184 ? 13.020 37.338 139.323 1.00 50.59 181 TYR B O 1
ATOM 3436 N N . LYS B 1 185 ? 12.288 39.457 139.466 1.00 53.49 182 LYS B N 1
ATOM 3437 C CA . LYS B 1 185 ? 12.996 39.903 138.269 1.00 58.99 182 LYS B CA 1
ATOM 3438 C C . LYS B 1 185 ? 14.469 40.097 138.622 1.00 57.37 182 LYS B C 1
ATOM 3439 O O . LYS B 1 185 ? 14.800 40.382 139.774 1.00 58.59 182 LYS B O 1
ATOM 3445 N N . ASP B 1 186 ? 15.350 39.920 137.643 1.00 57.21 183 ASP B N 1
ATOM 3446 C CA . ASP B 1 186 ? 16.790 40.080 137.865 1.00 57.47 183 ASP B CA 1
ATOM 3447 C C . ASP B 1 186 ? 17.126 41.339 138.679 1.00 57.80 183 ASP B C 1
ATOM 3448 O O . ASP B 1 186 ? 17.886 41.275 139.655 1.00 55.38 183 ASP B O 1
ATOM 3453 N N . SER B 1 187 ? 16.557 42.474 138.276 1.00 59.52 184 SER B N 1
ATOM 3454 C CA . SER B 1 187 ? 16.808 43.748 138.946 1.00 60.65 184 SER B CA 1
ATOM 3455 C C . SER B 1 187 ? 16.397 43.728 140.416 1.00 58.82 184 SER B C 1
ATOM 3456 O O . SER B 1 187 ? 17.077 44.313 141.261 1.00 59.21 184 SER B O 1
ATOM 3459 N N . GLU B 1 188 ? 15.284 43.061 140.719 1.00 58.03 185 GLU B N 1
ATOM 3460 C CA . GLU B 1 188 ? 14.807 42.959 142.101 1.00 55.22 185 GLU B CA 1
ATOM 3461 C C . GLU B 1 188 ? 15.804 42.156 142.938 1.00 53.49 185 GLU B C 1
ATOM 3462 O O . GLU B 1 188 ? 16.224 42.606 144.006 1.00 52.59 185 GLU B O 1
ATOM 3468 N N . LEU B 1 189 ? 16.193 40.977 142.459 1.00 52.09 186 LEU B N 1
ATOM 3469 C CA . LEU B 1 189 ? 17.188 40.180 143.183 1.00 50.16 186 LEU B CA 1
ATOM 3470 C C . LEU B 1 189 ? 18.474 40.965 143.376 1.00 50.31 186 LEU B C 1
ATOM 3471 O O . LEU B 1 189 ? 19.025 40.998 144.479 1.00 50.66 186 LEU B O 1
ATOM 3476 N N . ALA B 1 190 ? 18.951 41.595 142.303 1.00 49.15 187 ALA B N 1
ATOM 3477 C CA . ALA B 1 190 ? 20.188 42.363 142.368 1.00 49.17 187 ALA B CA 1
ATOM 3478 C C . ALA B 1 190 ? 20.160 43.319 143.557 1.00 48.65 187 ALA B C 1
ATOM 3479 O O . ALA B 1 190 ? 21.091 43.358 144.364 1.00 47.95 187 ALA B O 1
ATOM 3481 N N . LEU B 1 191 ? 19.071 44.066 143.680 1.00 48.49 188 LEU B N 1
ATOM 3482 C CA . LEU B 1 191 ? 18.932 45.024 144.770 1.00 48.95 188 LEU B CA 1
ATOM 3483 C C . LEU B 1 191 ? 18.939 44.314 146.131 1.00 46.70 188 LEU B C 1
ATOM 3484 O O . LEU B 1 191 ? 19.559 44.783 147.086 1.00 46.93 188 LEU B O 1
ATOM 3489 N N . ILE B 1 192 ? 18.257 43.176 146.207 1.00 45.33 189 ILE B N 1
ATOM 3490 C CA . ILE B 1 192 ? 18.202 42.385 147.434 1.00 42.28 189 ILE B CA 1
ATOM 3491 C C . ILE B 1 192 ? 19.602 41.908 147.795 1.00 43.04 189 ILE B C 1
ATOM 3492 O O . ILE B 1 192 ? 20.022 42.008 148.951 1.00 42.91 189 ILE B O 1
ATOM 3497 N N . LEU B 1 193 ? 20.322 41.396 146.799 1.00 42.98 190 LEU B N 1
ATOM 3498 C CA . LEU B 1 193 ? 21.692 40.933 147.006 1.00 43.21 190 LEU B CA 1
ATOM 3499 C C . LEU B 1 193 ? 22.577 42.071 147.522 1.00 43.97 190 LEU B C 1
ATOM 3500 O O . LEU B 1 193 ? 23.282 41.920 148.519 1.00 41.84 190 LEU B O 1
ATOM 3505 N N . GLN B 1 194 ? 22.524 43.211 146.840 1.00 45.06 191 GLN B N 1
ATOM 3506 C CA . GLN B 1 194 ? 23.300 44.383 147.238 1.00 42.90 191 GLN B CA 1
ATOM 3507 C C . GLN B 1 194 ? 23.051 44.749 148.708 1.00 41.71 191 GLN B C 1
ATOM 3508 O O . GLN B 1 194 ? 23.994 45.059 149.437 1.00 43.08 191 GLN B O 1
ATOM 3514 N N . LYS B 1 195 ? 21.797 44.689 149.150 1.00 39.24 192 LYS B N 1
ATOM 3515 C CA . LYS B 1 195 ? 21.477 45.001 150.544 1.00 40.79 192 LYS B CA 1
ATOM 3516 C C . LYS B 1 195 ? 22.052 43.969 151.512 1.00 40.25 192 LYS B C 1
ATOM 3517 O O . LYS B 1 195 ? 22.546 44.319 152.579 1.00 42.65 192 LYS B O 1
ATOM 3523 N N . ALA B 1 196 ? 21.971 42.694 151.154 1.00 38.92 193 ALA B N 1
ATOM 3524 C CA . ALA B 1 196 ? 22.523 41.655 152.007 1.00 38.83 193 ALA B CA 1
ATOM 3525 C C . ALA B 1 196 ? 24.033 41.854 152.065 1.00 41.28 193 ALA B C 1
ATOM 3526 O O . ALA B 1 196 ? 24.649 41.724 153.124 1.00 45.06 193 ALA B O 1
ATOM 3528 N N . ALA B 1 197 ? 24.619 42.194 150.921 1.00 41.91 194 ALA B N 1
ATOM 3529 C CA . ALA B 1 197 ? 26.055 42.422 150.828 1.00 43.12 194 ALA B CA 1
ATOM 3530 C C . ALA B 1 197 ? 26.507 43.482 151.829 1.00 45.61 194 ALA B C 1
ATOM 3531 O O . ALA B 1 197 ? 27.541 43.324 152.476 1.00 45.73 194 ALA B O 1
ATOM 3533 N N . LEU B 1 198 ? 25.742 44.562 151.955 1.00 48.56 195 LEU B N 1
ATOM 3534 C CA . LEU B 1 198 ? 26.093 45.616 152.903 1.00 53.78 195 LEU B CA 1
ATOM 3535 C C . LEU B 1 198 ? 26.171 45.051 154.319 1.00 54.21 195 LEU B C 1
ATOM 3536 O O . LEU B 1 198 ? 27.117 45.329 155.060 1.00 53.74 195 LEU B O 1
ATOM 3541 N N . LYS B 1 199 ? 25.175 44.251 154.685 1.00 52.60 196 LYS B N 1
ATOM 3542 C CA . LYS B 1 199 ? 25.145 43.636 156.002 1.00 52.90 196 LYS B CA 1
ATOM 3543 C C . LYS B 1 199 ? 26.342 42.703 156.163 1.00 55.01 196 LYS B C 1
ATOM 3544 O O . LYS B 1 199 ? 26.786 42.452 157.283 1.00 61.08 196 LYS B O 1
ATOM 3550 N N . LEU B 1 200 ? 26.866 42.201 155.045 1.00 52.65 197 LEU B N 1
ATOM 3551 C CA . LEU B 1 200 ? 28.055 41.355 155.065 1.00 54.24 197 LEU B CA 1
ATOM 3552 C C . LEU B 1 200 ? 29.312 42.202 154.828 1.00 57.94 197 LEU B C 1
ATOM 3553 O O . LEU B 1 200 ? 30.323 41.713 154.324 1.00 59.69 197 LEU B O 1
ATOM 3558 N N . ASN B 1 201 ? 29.234 43.477 155.195 1.00 60.78 198 ASN B N 1
ATOM 3559 C CA . ASN B 1 201 ? 30.343 44.421 155.057 1.00 63.24 198 ASN B CA 1
ATOM 3560 C C . ASN B 1 201 ? 31.057 44.395 153.704 1.00 61.57 198 ASN B C 1
ATOM 3561 O O . ASN B 1 201 ? 32.286 44.429 153.652 1.00 60.64 198 ASN B O 1
ATOM 3566 N N . LYS B 1 202 ? 30.297 44.344 152.614 1.00 59.80 199 LYS B N 1
ATOM 3567 C CA . LYS B 1 202 ? 30.897 44.361 151.279 1.00 59.46 199 LYS B CA 1
ATOM 3568 C C . LYS B 1 202 ? 29.999 45.005 150.228 1.00 57.03 199 LYS B C 1
ATOM 3569 O O . LYS B 1 202 ? 28.782 44.879 150.280 1.00 56.47 199 LYS B O 1
ATOM 3575 N N . THR B 1 203 ? 30.621 45.718 149.294 1.00 58.36 200 THR B N 1
ATOM 3576 C CA . THR B 1 203 ? 29.907 46.387 148.211 1.00 58.32 200 THR B CA 1
ATOM 3577 C C . THR B 1 203 ? 29.794 45.463 147.018 1.00 56.42 200 THR B C 1
ATOM 3578 O O . THR B 1 203 ? 30.798 44.987 146.494 1.00 59.04 200 THR B O 1
ATOM 3582 N N . CYS B 1 204 ? 28.571 45.219 146.576 1.00 53.91 201 CYS B N 1
ATOM 3583 C CA . CYS B 1 204 ? 28.358 44.334 145.454 1.00 52.93 201 CYS B CA 1
ATOM 3584 C C . CYS B 1 204 ? 27.998 45.114 144.201 1.00 53.53 201 CYS B C 1
ATOM 3585 O O . CYS B 1 204 ? 26.920 45.700 144.119 1.00 55.02 201 CYS B O 1
ATOM 3588 N N . GLU B 1 205 ? 28.905 45.127 143.229 1.00 53.22 202 GLU B N 1
ATOM 3589 C CA . GLU B 1 205 ? 28.655 45.826 141.976 1.00 56.20 202 GLU B CA 1
ATOM 3590 C C . GLU B 1 205 ? 27.366 45.324 141.332 1.00 55.91 202 GLU B C 1
ATOM 3591 O O . GLU B 1 205 ? 26.980 44.173 141.511 1.00 55.87 202 GLU B O 1
ATOM 3597 N N . GLU B 1 206 ? 26.703 46.198 140.585 1.00 59.71 203 GLU B N 1
ATOM 3598 C CA . GLU B 1 206 ? 25.448 45.849 139.930 1.00 60.40 203 GLU B CA 1
ATOM 3599 C C . GLU B 1 206 ? 25.624 44.616 139.042 1.00 60.90 203 GLU B C 1
ATOM 3600 O O . GLU B 1 206 ? 24.897 43.632 139.193 1.00 59.74 203 GLU B O 1
ATOM 3606 N N . LYS B 1 207 ? 26.596 44.670 138.131 1.00 61.78 204 LYS B N 1
ATOM 3607 C CA . LYS B 1 207 ? 26.870 43.556 137.223 1.00 61.22 204 LYS B CA 1
ATOM 3608 C C . LYS B 1 207 ? 27.140 42.259 137.988 1.00 57.70 204 LYS B C 1
ATOM 3609 O O . LYS B 1 207 ? 26.829 41.168 137.503 1.00 56.65 204 LYS B O 1
ATOM 3615 N N . ALA B 1 208 ? 27.725 42.377 139.177 1.00 55.56 205 ALA B N 1
ATOM 3616 C CA . ALA B 1 208 ? 28.009 41.207 140.007 1.00 51.57 205 ALA B CA 1
ATOM 3617 C C . ALA B 1 208 ? 26.720 40.673 140.615 1.00 49.07 205 ALA B C 1
ATOM 3618 O O . ALA B 1 208 ? 26.530 39.462 140.723 1.00 50.54 205 ALA B O 1
ATOM 3620 N N . ALA B 1 209 ? 25.831 41.577 141.011 1.00 47.65 206 ALA B N 1
ATOM 3621 C CA . ALA B 1 209 ? 24.558 41.174 141.599 1.00 45.07 206 ALA B CA 1
ATOM 3622 C C . ALA B 1 209 ? 23.688 40.507 140.538 1.00 44.01 206 ALA B C 1
ATOM 3623 O O . ALA B 1 209 ? 23.090 39.465 140.799 1.00 44.26 206 ALA B O 1
ATOM 3625 N N . LEU B 1 210 ? 23.622 41.106 139.348 1.00 43.32 207 LEU B N 1
ATOM 3626 C CA . LEU B 1 210 ? 22.846 40.531 138.247 1.00 43.14 207 LEU B CA 1
ATOM 3627 C C . LEU B 1 210 ? 23.333 39.125 137.906 1.00 42.71 207 LEU B C 1
ATOM 3628 O O . LEU B 1 210 ? 22.537 38.199 137.812 1.00 42.32 207 LEU B O 1
ATOM 3633 N N . GLU B 1 211 ? 24.640 38.964 137.736 1.00 44.99 208 GLU B N 1
ATOM 3634 C CA . GLU B 1 211 ? 25.198 37.656 137.417 1.00 45.95 208 GLU B CA 1
ATOM 3635 C C . GLU B 1 211 ? 24.722 36.602 138.413 1.00 44.27 208 GLU B C 1
ATOM 3636 O O . GLU B 1 211 ? 24.280 35.526 138.008 1.00 45.32 208 GLU B O 1
ATOM 3642 N N . ILE B 1 212 ? 24.820 36.909 139.708 1.00 41.86 209 ILE B N 1
ATOM 3643 C CA . ILE B 1 212 ? 24.370 35.992 140.751 1.00 38.08 209 ILE B CA 1
ATOM 3644 C C . ILE B 1 212 ? 22.874 35.794 140.614 1.00 38.14 209 ILE B C 1
ATOM 3645 O O . ILE B 1 212 ? 22.373 34.673 140.691 1.00 36.68 209 ILE B O 1
ATOM 3650 N N . ALA B 1 213 ? 22.159 36.898 140.422 1.00 39.59 210 ALA B N 1
ATOM 3651 C CA . ALA B 1 213 ? 20.710 36.856 140.262 1.00 40.68 210 ALA B CA 1
ATOM 3652 C C . ALA B 1 213 ? 20.362 35.852 139.176 1.00 42.78 210 ALA B C 1
ATOM 3653 O O . ALA B 1 213 ? 19.547 34.953 139.381 1.00 40.17 210 ALA B O 1
ATOM 3655 N N . LYS B 1 214 ? 21.017 36.021 138.029 1.00 45.29 211 LYS B N 1
ATOM 3656 C CA . LYS B 1 214 ? 20.831 35.180 136.858 1.00 49.52 211 LYS B CA 1
ATOM 3657 C C . LYS B 1 214 ? 20.940 33.692 137.187 1.00 48.01 211 LYS B C 1
ATOM 3658 O O . LYS B 1 214 ? 20.099 32.902 136.779 1.00 51.08 211 LYS B O 1
ATOM 3664 N N . ARG B 1 215 ? 21.966 33.304 137.932 1.00 47.16 212 ARG B N 1
ATOM 3665 C CA . ARG B 1 215 ? 22.151 31.892 138.263 1.00 46.61 212 ARG B CA 1
ATOM 3666 C C . ARG B 1 215 ? 21.441 31.445 139.548 1.00 45.22 212 ARG B C 1
ATOM 3667 O O . ARG B 1 215 ? 21.545 30.278 139.925 1.00 45.43 212 ARG B O 1
ATOM 3675 N N . SER B 1 216 ? 20.741 32.348 140.234 1.00 43.93 213 SER B N 1
ATOM 3676 C CA . SER B 1 216 ? 20.060 31.967 141.480 1.00 45.01 213 SER B CA 1
ATOM 3677 C C . SER B 1 216 ? 18.599 31.572 141.261 1.00 43.45 213 SER B C 1
ATOM 3678 O O . SER B 1 216 ? 17.783 31.589 142.193 1.00 40.27 213 SER B O 1
ATOM 3681 N N . ARG B 1 217 ? 18.298 31.202 140.017 1.00 42.82 214 ARG B N 1
ATOM 3682 C CA . ARG B 1 217 ? 16.981 30.725 139.609 1.00 42.60 214 ARG B CA 1
ATOM 3683 C C . ARG B 1 217 ? 15.834 31.615 140.094 1.00 40.54 214 ARG B C 1
ATOM 3684 O O . ARG B 1 217 ? 14.776 31.128 140.487 1.00 37.84 214 ARG B O 1
ATOM 3692 N N . SER B 1 218 ? 16.050 32.926 140.048 1.00 40.32 215 SER B N 1
ATOM 3693 C CA . SER B 1 218 ? 15.042 33.893 140.466 1.00 40.72 215 SER B CA 1
ATOM 3694 C C . SER B 1 218 ? 14.515 33.614 141.874 1.00 40.50 215 SER B C 1
ATOM 3695 O O . SER B 1 218 ? 13.380 33.965 142.188 1.00 42.73 215 SER B O 1
ATOM 3698 N N . THR B 1 219 ? 15.343 33.017 142.730 1.00 37.94 216 THR B N 1
ATOM 3699 C CA . THR B 1 219 ? 14.914 32.683 144.086 1.00 36.49 216 THR B CA 1
ATOM 3700 C C . THR B 1 219 ? 15.791 33.263 145.219 1.00 35.42 216 THR B C 1
ATOM 3701 O O . THR B 1 219 ? 16.931 32.838 145.432 1.00 33.24 216 THR B O 1
ATOM 3705 N N . PRO B 1 220 ? 15.243 34.225 145.967 1.00 34.83 217 PRO B N 1
ATOM 3706 C CA . PRO B 1 220 ? 15.944 34.860 147.076 1.00 35.76 217 PRO B CA 1
ATOM 3707 C C . PRO B 1 220 ? 16.851 33.952 147.905 1.00 34.61 217 PRO B C 1
ATOM 3708 O O . PRO B 1 220 ? 18.013 34.298 148.137 1.00 37.07 217 PRO B O 1
ATOM 3712 N N . ARG B 1 221 ? 16.348 32.803 148.346 1.00 31.75 218 ARG B N 1
ATOM 3713 C CA . ARG B 1 221 ? 17.165 31.927 149.185 1.00 32.87 218 ARG B CA 1
ATOM 3714 C C . ARG B 1 221 ? 18.418 31.468 148.465 1.00 31.91 218 ARG B C 1
ATOM 3715 O O . ARG B 1 221 ? 19.514 31.520 149.010 1.00 32.65 218 ARG B O 1
ATOM 3723 N N . ILE B 1 222 ? 18.257 31.017 147.233 1.00 33.87 219 ILE B N 1
ATOM 3724 C CA . ILE B 1 222 ? 19.398 30.583 146.457 1.00 32.92 219 ILE B CA 1
ATOM 3725 C C . ILE B 1 222 ? 20.348 31.766 146.238 1.00 32.24 219 ILE B C 1
ATOM 3726 O O . ILE B 1 222 ? 21.550 31.671 146.485 1.00 30.05 219 ILE B O 1
ATOM 3731 N N . ALA B 1 223 ? 19.790 32.891 145.806 1.00 31.69 220 ALA B N 1
ATOM 3732 C CA . ALA B 1 223 ? 20.581 34.084 145.556 1.00 31.02 220 ALA B CA 1
ATOM 3733 C C . ALA B 1 223 ? 21.452 34.397 146.749 1.00 29.92 220 ALA B C 1
ATOM 3734 O O . ALA B 1 223 ? 22.669 34.516 146.614 1.00 25.20 220 ALA B O 1
ATOM 3736 N N . LEU B 1 224 ? 20.814 34.526 147.914 1.00 33.87 221 LEU B N 1
ATOM 3737 C CA . LEU B 1 224 ? 21.508 34.844 149.172 1.00 34.54 221 LEU B CA 1
ATOM 3738 C C . LEU B 1 224 ? 22.623 33.849 149.460 1.00 34.21 221 LEU B C 1
ATOM 3739 O O . LEU B 1 224 ? 23.739 34.240 149.781 1.00 34.17 221 LEU B O 1
ATOM 3744 N N . ARG B 1 225 ? 22.304 32.565 149.338 1.00 35.69 222 ARG B N 1
ATOM 3745 C CA . ARG B 1 225 ? 23.268 31.480 149.532 1.00 37.81 222 ARG B CA 1
ATOM 3746 C C . ARG B 1 225 ? 24.476 31.642 148.606 1.00 38.56 222 ARG B C 1
ATOM 3747 O O . ARG B 1 225 ? 25.616 31.522 149.047 1.00 40.88 222 ARG B O 1
ATOM 3755 N N . LEU B 1 226 ? 24.235 31.915 147.328 1.00 37.82 223 LEU B N 1
ATOM 3756 C CA . LEU B 1 226 ? 25.339 32.094 146.388 1.00 41.01 223 LEU B CA 1
ATOM 3757 C C . LEU B 1 226 ? 26.161 33.334 146.746 1.00 42.17 223 LEU B C 1
ATOM 3758 O O . LEU B 1 226 ? 27.374 33.359 146.553 1.00 44.93 223 LEU B O 1
ATOM 3763 N N . LEU B 1 227 ? 25.498 34.359 147.273 1.00 41.24 224 LEU B N 1
ATOM 3764 C CA . LEU B 1 227 ? 26.183 35.583 147.661 1.00 41.38 224 LEU B CA 1
ATOM 3765 C C . LEU B 1 227 ? 27.247 35.290 148.702 1.00 41.79 224 LEU B C 1
ATOM 3766 O O . LEU B 1 227 ? 28.350 35.821 148.641 1.00 44.50 224 LEU B O 1
ATOM 3771 N N . LYS B 1 228 ? 26.912 34.449 149.669 1.00 41.92 225 LYS B N 1
ATOM 3772 C CA . LYS B 1 228 ? 27.859 34.114 150.716 1.00 44.99 225 LYS B CA 1
ATOM 3773 C C . LYS B 1 228 ? 29.064 33.349 150.168 1.00 43.20 225 LYS B C 1
ATOM 3774 O O . LYS B 1 228 ? 30.183 33.513 150.655 1.00 43.83 225 LYS B O 1
ATOM 3780 N N . ARG B 1 229 ? 28.850 32.528 149.147 1.00 40.78 226 ARG B N 1
ATOM 3781 C CA . ARG B 1 229 ? 29.963 31.798 148.560 1.00 41.29 226 ARG B CA 1
ATOM 3782 C C . ARG B 1 229 ? 30.880 32.774 147.822 1.00 41.70 226 ARG B C 1
ATOM 3783 O O . ARG B 1 229 ? 32.102 32.618 147.835 1.00 42.39 226 ARG B O 1
ATOM 3791 N N . VAL B 1 230 ? 30.289 33.771 147.170 1.00 40.67 227 VAL B N 1
ATOM 3792 C CA . VAL B 1 230 ? 31.071 34.785 146.473 1.00 42.10 227 VAL B CA 1
ATOM 3793 C C . VAL B 1 230 ? 31.787 35.674 147.498 1.00 45.11 227 VAL B C 1
ATOM 3794 O O . VAL B 1 230 ? 32.916 36.119 147.258 1.00 44.36 227 VAL B O 1
ATOM 3798 N N . ARG B 1 231 ? 31.139 35.928 148.638 1.00 44.89 228 ARG B N 1
ATOM 3799 C CA . ARG B 1 231 ? 31.769 36.714 149.694 1.00 47.24 228 ARG B CA 1
ATOM 3800 C C . ARG B 1 231 ? 33.094 36.070 150.057 1.00 47.76 228 ARG B C 1
ATOM 3801 O O . ARG B 1 231 ? 34.095 36.760 150.261 1.00 51.20 228 ARG B O 1
ATOM 3809 N N . ASP B 1 232 ? 33.089 34.744 150.149 1.00 46.13 229 ASP B N 1
ATOM 3810 C CA . ASP B 1 232 ? 34.292 34.004 150.500 1.00 47.62 229 ASP B CA 1
ATOM 3811 C C . ASP B 1 232 ? 35.396 34.196 149.475 1.00 49.12 229 ASP B C 1
ATOM 3812 O O . ASP B 1 232 ? 36.548 34.400 149.851 1.00 53.72 229 ASP B O 1
ATOM 3817 N N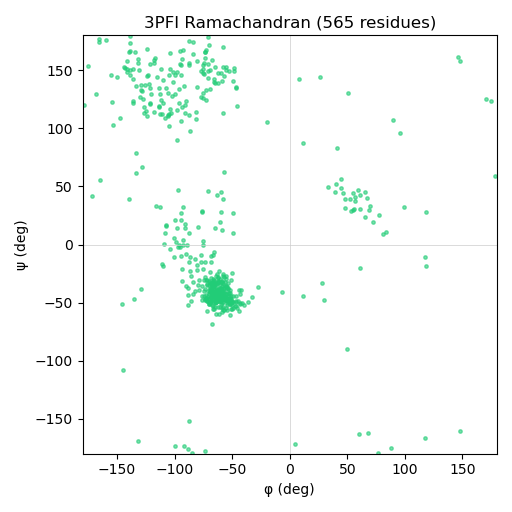 . PHE B 1 233 ? 35.065 34.139 148.188 1.00 47.92 230 PHE B N 1
ATOM 3818 C CA . PHE B 1 233 ? 36.084 34.361 147.166 1.00 49.38 230 PHE B CA 1
ATOM 3819 C C . PHE B 1 233 ? 36.653 35.768 147.287 1.00 51.32 230 PHE B C 1
ATOM 3820 O O . PHE B 1 233 ? 37.827 35.997 147.002 1.00 54.71 230 PHE B O 1
ATOM 3828 N N . ALA B 1 234 ? 35.818 36.705 147.720 1.00 51.37 231 ALA B N 1
ATOM 3829 C CA . ALA B 1 234 ? 36.257 38.075 147.936 1.00 52.48 231 ALA B CA 1
ATOM 3830 C C . ALA B 1 234 ? 37.231 38.117 149.126 1.00 54.80 231 ALA B C 1
ATOM 3831 O O . ALA B 1 234 ? 38.310 38.698 149.022 1.00 57.70 231 ALA B O 1
ATOM 3833 N N . ASP B 1 235 ? 36.851 37.491 150.242 1.00 54.34 232 ASP B N 1
ATOM 3834 C CA . ASP B 1 235 ? 37.695 37.458 151.448 1.00 57.20 232 ASP B CA 1
ATOM 3835 C C . ASP B 1 235 ? 39.109 36.967 151.173 1.00 59.18 232 ASP B C 1
ATOM 3836 O O . ASP B 1 235 ? 40.092 37.578 151.603 1.00 61.22 232 ASP B O 1
ATOM 3841 N N . VAL B 1 236 ? 39.195 35.848 150.467 1.00 57.47 233 VAL B N 1
ATOM 3842 C CA . VAL B 1 236 ? 40.473 35.240 150.133 1.00 57.50 233 VAL B CA 1
ATOM 3843 C 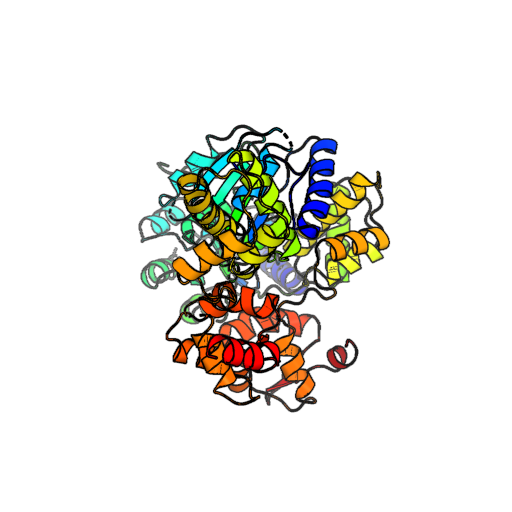C . VAL B 1 236 ? 41.366 36.187 149.346 1.00 57.34 233 VAL B C 1
ATOM 3844 O O . VAL B 1 236 ? 42.582 36.057 149.384 1.00 60.90 233 VAL B O 1
ATOM 3848 N N . ASN B 1 237 ? 40.768 37.138 148.638 1.00 56.94 234 ASN B N 1
ATOM 3849 C CA . ASN B 1 237 ? 41.542 38.097 147.859 1.00 59.63 234 ASN B CA 1
ATOM 3850 C C . ASN B 1 237 ? 41.551 39.498 148.487 1.00 62.94 234 ASN B C 1
ATOM 3851 O O . ASN B 1 237 ? 41.913 40.476 147.833 1.00 64.75 234 ASN B O 1
ATOM 3856 N N . ASP B 1 238 ? 41.171 39.579 149.762 1.00 63.86 235 ASP B N 1
ATOM 3857 C CA . ASP B 1 238 ? 41.138 40.844 150.496 1.00 66.66 235 ASP B CA 1
ATOM 3858 C C . ASP B 1 238 ? 40.343 41.908 149.752 1.00 65.39 235 ASP B C 1
ATOM 3859 O O . ASP B 1 238 ? 40.719 43.078 149.743 1.00 68.85 235 ASP B O 1
ATOM 3864 N N . GLU B 1 239 ? 39.242 41.501 149.135 1.00 62.34 236 GLU B N 1
ATOM 3865 C CA . GLU B 1 239 ? 38.413 42.422 148.375 1.00 62.54 236 GLU B CA 1
ATOM 3866 C C . GLU B 1 239 ? 37.121 42.761 149.095 1.00 60.70 236 GLU B C 1
ATOM 3867 O O . GLU B 1 239 ? 36.411 41.869 149.555 1.00 59.19 236 GLU B O 1
ATOM 3873 N N . GLU B 1 240 ? 36.833 44.057 149.195 1.00 62.18 237 GLU B N 1
ATOM 3874 C CA . GLU B 1 240 ? 35.595 44.538 149.801 1.00 59.79 237 GLU B CA 1
ATOM 3875 C C . GLU B 1 240 ? 34.545 44.749 148.712 1.00 57.58 237 GLU B C 1
ATOM 3876 O O . GLU B 1 240 ? 33.350 44.792 148.990 1.00 55.26 237 GLU B O 1
ATOM 3882 N N . ILE B 1 241 ? 35.003 44.892 147.472 1.00 58.40 238 ILE B N 1
ATOM 3883 C CA . ILE B 1 241 ? 34.117 45.123 146.342 1.00 58.05 238 ILE B CA 1
ATOM 3884 C C . ILE B 1 241 ? 33.947 43.849 145.534 1.00 56.91 238 ILE B C 1
ATOM 3885 O O . ILE B 1 241 ? 34.900 43.367 144.922 1.00 59.31 238 ILE B O 1
ATOM 3890 N N . ILE B 1 242 ? 32.738 43.300 145.530 1.00 54.56 239 ILE B N 1
ATOM 3891 C CA . ILE B 1 242 ? 32.462 42.088 144.765 1.00 52.28 239 ILE B CA 1
ATOM 3892 C C . ILE B 1 242 ? 32.225 42.466 143.313 1.00 51.47 239 ILE B C 1
ATOM 3893 O O . ILE B 1 242 ? 31.205 43.054 142.975 1.00 51.69 239 ILE B O 1
ATOM 3898 N N . THR B 1 243 ? 33.184 42.131 142.462 1.00 53.72 240 THR B N 1
ATOM 3899 C CA . THR B 1 243 ? 33.114 42.461 141.048 1.00 55.94 240 THR B CA 1
ATOM 3900 C C . THR B 1 243 ? 32.542 41.303 140.246 1.00 55.24 240 THR B C 1
ATOM 3901 O O . THR B 1 243 ? 32.452 40.183 140.745 1.00 53.69 240 THR B O 1
ATOM 3905 N N . GLU B 1 244 ? 32.166 41.573 138.999 1.00 57.19 241 GLU B N 1
ATOM 3906 C CA . GLU B 1 244 ? 31.614 40.537 138.138 1.00 56.79 241 GLU B CA 1
ATOM 3907 C C . GLU B 1 244 ? 32.644 39.442 137.878 1.00 58.39 241 GLU B C 1
ATOM 3908 O O . GLU B 1 244 ? 32.300 38.259 137.867 1.00 55.99 241 GLU B O 1
ATOM 3914 N N . LYS B 1 245 ? 33.898 39.835 137.649 1.00 61.25 242 LYS B N 1
ATOM 3915 C CA . LYS B 1 245 ? 34.959 38.864 137.409 1.00 61.17 242 LYS B CA 1
ATOM 3916 C C . LYS B 1 245 ? 35.014 37.870 138.544 1.00 56.81 242 LYS B C 1
ATOM 3917 O O . LYS B 1 245 ? 34.991 36.663 138.320 1.00 57.60 242 LYS B O 1
ATOM 3923 N N . ARG B 1 246 ? 35.082 38.389 139.765 1.00 54.71 243 ARG B N 1
ATOM 3924 C CA . ARG B 1 246 ? 35.169 37.547 140.949 1.00 52.23 243 ARG B CA 1
ATOM 3925 C C . ARG B 1 246 ? 33.928 36.678 141.085 1.00 48.76 243 ARG B C 1
ATOM 3926 O O . ARG B 1 246 ? 34.016 35.519 141.485 1.00 47.23 243 ARG B O 1
ATOM 3934 N N . ALA B 1 247 ? 32.773 37.245 140.753 1.00 48.93 244 ALA B N 1
ATOM 3935 C CA . ALA B 1 247 ? 31.519 36.505 140.817 1.00 47.04 244 ALA B CA 1
ATOM 3936 C C . ALA B 1 247 ? 31.576 35.298 139.878 1.00 47.91 244 ALA B C 1
ATOM 3937 O O . ALA B 1 247 ? 31.343 34.167 140.301 1.00 47.37 244 ALA B O 1
ATOM 3939 N N . ASN B 1 248 ? 31.900 35.534 138.611 1.00 49.57 245 ASN B N 1
ATOM 3940 C CA . ASN B 1 248 ? 31.992 34.441 137.652 1.00 51.12 245 ASN B CA 1
ATOM 3941 C C . ASN B 1 248 ? 32.949 33.365 138.128 1.00 53.43 245 ASN B C 1
ATOM 3942 O O . ASN B 1 248 ? 32.624 32.178 138.091 1.00 54.44 245 ASN B O 1
ATOM 3947 N N . GLU B 1 249 ? 34.124 33.778 138.588 1.00 56.01 246 GLU B N 1
ATOM 3948 C CA . GLU B 1 249 ? 35.109 32.826 139.077 1.00 58.00 246 GLU B CA 1
ATOM 3949 C C . GLU B 1 249 ? 34.465 31.899 140.104 1.00 55.03 246 GLU B C 1
ATOM 3950 O O . GLU B 1 249 ? 34.605 30.683 140.018 1.00 55.69 246 GLU B O 1
ATOM 3956 N N . ALA B 1 250 ? 33.754 32.480 141.066 1.00 52.96 247 ALA B N 1
ATOM 3957 C CA . ALA B 1 250 ? 33.085 31.699 142.103 1.00 50.49 247 ALA B CA 1
ATOM 3958 C C . ALA B 1 250 ? 31.999 30.793 141.524 1.00 49.56 247 ALA B C 1
ATOM 3959 O O . ALA B 1 250 ? 32.062 29.567 141.676 1.00 49.42 247 ALA B O 1
ATOM 3961 N N . LEU B 1 251 ? 31.008 31.388 140.860 1.00 48.45 248 LEU B N 1
ATOM 3962 C CA . LEU B 1 251 ? 29.911 30.608 140.280 1.00 46.46 248 LEU B CA 1
ATOM 3963 C C . LEU B 1 251 ? 30.410 29.464 139.401 1.00 45.69 248 LEU B C 1
ATOM 3964 O O . LEU B 1 251 ? 29.866 28.358 139.457 1.00 43.08 248 LEU B O 1
ATOM 3969 N N . ASN B 1 252 ? 31.441 29.728 138.600 1.00 45.00 249 ASN B N 1
ATOM 3970 C CA . ASN B 1 252 ? 32.000 28.708 137.708 1.00 47.16 249 ASN B CA 1
ATOM 3971 C C . ASN B 1 252 ? 32.750 27.625 138.470 1.00 46.15 249 ASN B C 1
ATOM 3972 O O . ASN B 1 252 ? 32.651 26.447 138.144 1.00 46.17 249 ASN B O 1
ATOM 3977 N N . SER B 1 253 ? 33.497 28.032 139.487 1.00 47.31 250 SER B N 1
ATOM 3978 C CA . SER B 1 253 ? 34.250 27.093 140.301 1.00 47.51 250 SER B CA 1
ATOM 3979 C C . SER B 1 253 ? 33.292 26.135 140.991 1.00 46.85 250 SER B C 1
ATOM 3980 O O . SER B 1 253 ? 33.558 24.938 141.073 1.00 48.84 250 SER B O 1
ATOM 3983 N N . LEU B 1 254 ? 32.180 26.666 141.491 1.00 45.60 251 LEU B N 1
ATOM 3984 C CA . LEU B 1 254 ? 31.166 25.844 142.156 1.00 44.12 251 LEU B CA 1
ATOM 3985 C C . LEU B 1 254 ? 30.371 25.010 141.160 1.00 43.91 251 LEU B C 1
ATOM 3986 O O . LEU B 1 254 ? 29.658 24.086 141.548 1.00 44.82 251 LEU B O 1
ATOM 3991 N N . GLY B 1 255 ? 30.473 25.350 139.881 1.00 42.85 252 GLY B N 1
ATOM 3992 C CA . GLY B 1 255 ? 29.758 24.623 138.849 1.00 44.28 252 GLY B CA 1
ATOM 3993 C C . GLY B 1 255 ? 28.281 24.965 138.761 1.00 43.84 252 GLY B C 1
ATOM 3994 O O . GLY B 1 255 ? 27.487 24.147 138.305 1.00 46.39 252 GLY B O 1
ATOM 3995 N N . VAL B 1 256 ? 27.902 26.164 139.201 1.00 41.60 253 VAL B N 1
ATOM 3996 C CA . VAL B 1 256 ? 26.509 26.588 139.115 1.00 39.96 253 VAL B CA 1
ATOM 3997 C C . VAL B 1 256 ? 26.180 26.890 137.653 1.00 43.06 253 VAL B C 1
ATOM 3998 O O . VAL B 1 256 ? 26.935 27.578 136.970 1.00 43.26 253 VAL B O 1
ATOM 4002 N N . ASN B 1 257 ? 25.052 26.379 137.175 1.00 46.18 254 ASN B N 1
ATOM 4003 C CA . ASN B 1 257 ? 24.651 26.591 135.790 1.00 51.92 254 ASN B CA 1
ATOM 4004 C C . ASN B 1 257 ? 24.590 28.085 135.478 1.00 55.32 254 ASN B C 1
ATOM 4005 O O . ASN B 1 257 ? 24.193 28.885 136.324 1.00 54.89 254 ASN B O 1
ATOM 4010 N N A GLU B 1 258 ? 24.985 28.443 134.259 0.50 59.57 255 GLU B N 1
ATOM 4011 N N B GLU B 1 258 ? 24.987 28.461 134.265 0.50 59.68 255 GLU B N 1
ATOM 4012 C CA A GLU B 1 258 ? 25.003 29.835 133.817 0.50 61.45 255 GLU B CA 1
ATOM 4013 C CA B GLU B 1 258 ? 24.997 29.869 133.868 0.50 61.60 255 GLU B CA 1
ATOM 4014 C C A GLU B 1 258 ? 23.637 30.522 133.890 0.50 61.48 255 GLU B C 1
ATOM 4015 C C B GLU B 1 258 ? 23.621 30.527 133.933 0.50 61.50 255 GLU B C 1
ATOM 4016 O O A GLU B 1 258 ? 23.556 31.715 134.183 0.50 62.72 255 GLU B O 1
ATOM 4017 O O B GLU B 1 258 ? 23.515 31.709 134.261 0.50 62.62 255 GLU B O 1
ATOM 4028 N N . LEU B 1 259 ? 22.574 29.771 133.614 1.00 61.50 256 LEU B N 1
ATOM 4029 C CA . LEU B 1 259 ? 21.212 30.312 133.641 1.00 58.76 256 LEU B CA 1
ATOM 4030 C C . LEU B 1 259 ? 20.400 29.756 134.803 1.00 56.34 256 LEU B C 1
ATOM 4031 O O . LEU B 1 259 ? 19.195 29.978 134.892 1.00 54.27 256 LEU B O 1
ATOM 4036 N N . GLY B 1 260 ? 21.079 29.045 135.701 1.00 57.80 257 GLY B N 1
ATOM 4037 C CA . GLY B 1 260 ? 20.449 28.445 136.875 1.00 51.98 257 GLY B CA 1
ATOM 4038 C C . GLY B 1 260 ? 19.512 27.297 136.546 1.00 52.25 257 GLY B C 1
ATOM 4039 O O . GLY B 1 260 ? 18.557 27.068 137.269 1.00 52.86 257 GLY B O 1
ATOM 4040 N N . PHE B 1 261 ? 19.777 26.568 135.464 1.00 55.51 258 PHE B N 1
ATOM 4041 C CA . PHE B 1 261 ? 18.908 25.454 135.079 1.00 57.14 258 PHE B CA 1
ATOM 4042 C C . PHE B 1 261 ? 19.270 24.112 135.727 1.00 57.48 258 PHE B C 1
ATOM 4043 O O . PHE B 1 261 ? 20.417 23.877 136.099 1.00 55.95 258 PHE B O 1
ATOM 4051 N N . ASP B 1 262 ? 18.262 23.243 135.837 1.00 60.21 259 ASP B N 1
ATOM 4052 C CA . ASP B 1 262 ? 18.410 21.878 136.341 1.00 62.25 259 ASP B CA 1
ATOM 4053 C C . ASP B 1 262 ? 18.667 20.984 135.155 1.00 66.79 259 ASP B C 1
ATOM 4054 O O . ASP B 1 262 ? 18.803 21.456 134.029 1.00 70.09 259 ASP B O 1
ATOM 4059 N N . ALA B 1 263 ? 18.699 19.681 135.404 1.00 68.92 260 ALA B N 1
ATOM 4060 C CA . ALA B 1 263 ? 18.832 18.719 134.330 1.00 73.64 260 ALA B CA 1
ATOM 4061 C C . ALA B 1 263 ? 17.460 18.647 133.656 1.00 76.09 260 ALA B C 1
ATOM 4062 O O . ALA B 1 263 ? 17.349 18.374 132.455 1.00 78.82 260 ALA B O 1
ATOM 4072 N N . ASP B 1 265 ? 15.119 21.297 133.558 1.00 69.23 262 ASP B N 1
ATOM 4073 C CA . ASP B 1 265 ? 14.916 22.536 132.826 1.00 64.40 262 ASP B CA 1
ATOM 4074 C C . ASP B 1 265 ? 15.532 22.463 131.423 1.00 62.59 262 ASP B C 1
ATOM 4075 O O . ASP B 1 265 ? 15.002 23.045 130.477 1.00 61.01 262 ASP B O 1
ATOM 4080 N N . LEU B 1 266 ? 16.641 21.744 131.283 1.00 62.87 263 LEU B N 1
ATOM 4081 C CA . LEU B 1 266 ? 17.291 21.626 129.984 1.00 63.28 263 LEU B CA 1
ATOM 4082 C C . LEU B 1 266 ? 16.566 20.658 129.058 1.00 66.18 263 LEU B C 1
ATOM 4083 O O . LEU B 1 266 ? 16.316 20.987 127.901 1.00 66.13 263 LEU B O 1
ATOM 4088 N N . ARG B 1 267 ? 16.225 19.471 129.551 1.00 69.03 264 ARG B N 1
ATOM 4089 C CA . ARG B 1 267 ? 15.519 18.511 128.709 1.00 72.05 264 ARG B CA 1
ATOM 4090 C C . ARG B 1 267 ? 14.191 19.107 128.265 1.00 68.27 264 ARG B C 1
ATOM 4091 O O . ARG B 1 267 ? 13.846 19.059 127.084 1.00 70.52 264 ARG B O 1
ATOM 4099 N N . TYR B 1 268 ? 13.458 19.678 129.215 1.00 64.54 265 TYR B N 1
ATOM 4100 C CA . TYR B 1 268 ? 12.174 20.298 128.927 1.00 62.84 265 TYR B CA 1
ATOM 4101 C C . TYR B 1 268 ? 12.299 21.308 127.783 1.00 60.50 265 TYR B C 1
ATOM 4102 O O . TYR B 1 268 ? 11.512 21.282 126.837 1.00 58.21 265 TYR B O 1
ATOM 4111 N N . LEU B 1 269 ? 13.291 22.192 127.877 1.00 59.08 266 LEU B N 1
ATOM 4112 C CA . LEU B 1 269 ? 13.513 23.219 126.856 1.00 58.84 266 LEU B CA 1
ATOM 4113 C C . LEU B 1 269 ? 13.985 22.639 125.522 1.00 60.36 266 LEU B C 1
ATOM 4114 O O . LEU B 1 269 ? 13.660 23.173 124.464 1.00 57.12 266 LEU B O 1
ATOM 4119 N N . GLU B 1 270 ? 14.757 21.558 125.578 1.00 63.55 267 GLU B N 1
ATOM 4120 C CA . GLU B 1 270 ? 15.221 20.896 124.369 1.00 67.76 267 GLU B CA 1
ATOM 4121 C C . GLU B 1 270 ? 14.031 20.236 123.684 1.00 67.87 267 GLU B C 1
ATOM 4122 O O . GLU B 1 270 ? 13.972 20.140 122.459 1.00 68.23 267 GLU B O 1
ATOM 4128 N N . LEU B 1 271 ? 13.082 19.790 124.498 1.00 67.29 268 LEU B N 1
ATOM 4129 C CA . LEU B 1 271 ? 11.877 19.137 124.016 1.00 68.35 268 LEU B CA 1
ATOM 4130 C C . LEU B 1 271 ? 10.992 20.154 123.291 1.00 65.24 268 LEU B C 1
ATOM 4131 O O . LEU B 1 271 ? 10.560 19.916 122.164 1.00 64.26 268 LEU B O 1
ATOM 4136 N N . LEU B 1 272 ? 10.742 21.293 123.935 1.00 62.88 269 LEU B N 1
ATOM 4137 C CA . LEU B 1 272 ? 9.913 2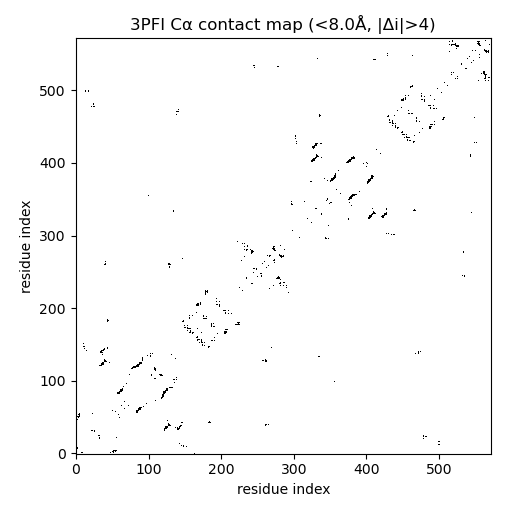2.351 123.346 1.00 62.14 269 LEU B CA 1
ATOM 4138 C C . LEU B 1 272 ? 10.577 23.071 122.171 1.00 62.10 269 LEU B C 1
ATOM 4139 O O . LEU B 1 272 ? 9.918 23.349 121.167 1.00 63.08 269 LEU B O 1
ATOM 4144 N N . THR B 1 273 ? 11.866 23.382 122.289 1.00 60.69 270 THR B N 1
ATOM 4145 C CA . THR B 1 273 ? 12.570 24.067 121.202 1.00 60.96 270 THR B CA 1
ATOM 4146 C C . THR B 1 273 ? 12.550 23.220 119.934 1.00 62.75 270 THR B C 1
ATOM 4147 O O . THR B 1 273 ? 12.289 23.728 118.848 1.00 61.85 270 THR B O 1
ATOM 4151 N N . ALA B 1 274 ? 12.811 21.925 120.086 1.00 64.44 271 ALA B N 1
ATOM 4152 C CA . ALA B 1 274 ? 12.803 21.002 118.961 1.00 66.75 271 ALA B CA 1
ATOM 4153 C C . ALA B 1 274 ? 11.447 21.018 118.266 1.00 68.02 271 ALA B C 1
ATOM 4154 O O . ALA B 1 274 ? 11.355 20.750 117.062 1.00 70.44 271 ALA B O 1
ATOM 4156 N N . ALA B 1 275 ? 10.402 21.355 119.024 1.00 65.39 272 ALA B N 1
ATOM 4157 C CA . ALA B 1 275 ? 9.031 21.391 118.500 1.00 67.02 272 ALA B CA 1
ATOM 4158 C C . ALA B 1 275 ? 8.712 22.598 117.608 1.00 66.87 272 ALA B C 1
ATOM 4159 O O . ALA B 1 275 ? 7.572 22.750 117.164 1.00 64.72 272 ALA B O 1
ATOM 4161 N N . LYS B 1 276 ? 9.707 23.449 117.357 1.00 68.07 273 LYS B N 1
ATOM 4162 C CA . LYS B 1 276 ? 9.551 24.629 116.491 1.00 68.03 273 LYS B CA 1
ATOM 4163 C C . LYS B 1 276 ? 8.205 25.345 116.661 1.00 65.90 273 LYS B C 1
ATOM 4164 O O . LYS B 1 276 ? 7.546 25.718 115.678 1.00 61.35 273 LYS B O 1
ATOM 4170 N N . GLN B 1 277 ? 7.822 25.523 117.924 1.00 61.11 274 GLN B N 1
ATOM 4171 C CA . GLN B 1 277 ? 6.586 26.209 118.320 1.00 59.21 274 GLN B CA 1
ATOM 4172 C C . GLN B 1 277 ? 5.252 25.545 117.936 1.00 61.86 274 GLN B C 1
ATOM 4173 O O . GLN B 1 277 ? 4.236 26.231 117.832 1.00 61.34 274 GLN B O 1
ATOM 4179 N N . LYS B 1 278 ? 5.249 24.231 117.715 1.00 65.12 275 LYS B N 1
ATOM 4180 C CA . LYS B 1 278 ? 3.990 23.520 117.484 1.00 67.83 275 LYS B CA 1
ATOM 4181 C C . LYS B 1 278 ? 3.568 23.091 118.894 1.00 65.90 275 LYS B C 1
ATOM 4182 O O . LYS B 1 278 ? 4.248 22.278 119.524 1.00 67.33 275 LYS B O 1
ATOM 4188 N N . PRO B 1 279 ? 2.460 23.650 119.405 1.00 63.66 276 PRO B N 1
ATOM 4189 C CA . PRO B 1 279 ? 2.013 23.375 120.780 1.00 62.79 276 PRO B CA 1
ATOM 4190 C C . PRO B 1 279 ? 2.004 21.910 121.218 1.00 63.00 276 PRO B C 1
ATOM 4191 O O . PRO B 1 279 ? 1.562 21.035 120.475 1.00 66.45 276 PRO B O 1
ATOM 4195 N N . ILE B 1 280 ? 2.500 21.666 122.428 1.00 61.92 277 ILE B N 1
ATOM 4196 C CA . ILE B 1 280 ? 2.530 20.332 123.020 1.00 63.31 277 ILE B CA 1
ATOM 4197 C C . ILE B 1 280 ? 1.764 20.370 124.340 1.00 62.35 277 ILE B C 1
ATOM 4198 O O . ILE B 1 280 ? 1.898 21.325 125.112 1.00 59.53 277 ILE B O 1
ATOM 4203 N N . GLY B 1 281 ? 0.963 19.338 124.596 1.00 64.00 278 GLY B N 1
ATOM 4204 C CA . GLY B 1 281 ? 0.185 19.255 125.834 1.00 64.68 278 GLY B CA 1
ATOM 4205 C C . GLY B 1 281 ? 0.976 18.612 126.957 1.00 65.39 278 GLY B C 1
ATOM 4206 O O . GLY B 1 281 ? 2.096 18.152 126.742 1.00 66.11 278 GLY B O 1
ATOM 4207 N N . LEU B 1 282 ? 0.400 18.579 128.157 1.00 66.19 279 LEU B N 1
ATOM 4208 C CA . LEU B 1 282 ? 1.070 17.972 129.313 1.00 67.98 279 LEU B CA 1
ATOM 4209 C C . LEU B 1 282 ? 1.291 16.475 129.163 1.00 72.38 279 LEU B C 1
ATOM 4210 O O . LEU B 1 282 ? 2.385 15.979 129.431 1.00 73.93 279 LEU B O 1
ATOM 4215 N N . ALA B 1 283 ? 0.249 15.755 128.757 1.00 74.79 280 ALA B N 1
ATOM 4216 C CA . ALA B 1 283 ? 0.340 14.306 128.605 1.00 79.81 280 ALA B CA 1
ATOM 4217 C C . ALA B 1 283 ? 1.611 13.925 127.855 1.00 81.13 280 ALA B C 1
ATOM 4218 O O . ALA B 1 283 ? 2.358 13.048 128.291 1.00 83.40 280 ALA B O 1
ATOM 4220 N N . SER B 1 284 ? 1.853 14.598 126.734 1.00 79.40 281 SER B N 1
ATOM 4221 C CA . SER B 1 284 ? 3.037 14.344 125.925 1.00 81.43 281 SER B CA 1
ATOM 4222 C C . SER B 1 284 ? 4.302 14.712 126.696 1.00 79.49 281 SER B C 1
ATOM 4223 O O . SER B 1 284 ? 5.246 13.926 126.777 1.00 82.38 281 SER B O 1
ATOM 4226 N N . ILE B 1 285 ? 4.310 15.913 127.263 1.00 74.60 282 ILE B N 1
ATOM 4227 C CA . ILE B 1 285 ? 5.454 16.396 128.029 1.00 72.61 282 ILE B CA 1
ATOM 4228 C C . ILE B 1 285 ? 5.717 15.519 129.254 1.00 76.40 282 ILE B C 1
ATOM 4229 O O . ILE B 1 285 ? 6.868 15.245 129.591 1.00 80.08 282 ILE B O 1
ATOM 4234 N N . ALA B 1 286 ? 4.648 15.080 129.914 1.00 76.95 283 ALA B N 1
ATOM 4235 C CA . ALA B 1 286 ? 4.766 14.236 131.101 1.00 79.34 283 ALA B CA 1
ATOM 4236 C C . ALA B 1 286 ? 5.460 12.911 130.788 1.00 84.18 283 ALA B C 1
ATOM 4237 O O . ALA B 1 286 ? 6.258 12.413 131.584 1.00 85.28 283 ALA B O 1
ATOM 4239 N N . ALA B 1 287 ? 5.150 12.347 129.624 1.00 86.00 284 ALA B N 1
ATOM 4240 C CA . ALA B 1 287 ? 5.728 11.078 129.200 1.00 91.15 284 ALA B CA 1
ATOM 4241 C C . ALA B 1 287 ? 7.186 11.232 128.775 1.00 91.11 284 ALA B C 1
ATOM 4242 O O . ALA B 1 287 ? 8.044 10.453 129.187 1.00 94.84 284 ALA B O 1
ATOM 4244 N N . ALA B 1 288 ? 7.455 12.246 127.956 1.00 88.35 285 ALA B N 1
ATOM 4245 C CA . ALA B 1 288 ? 8.799 12.508 127.434 1.00 88.06 285 ALA B CA 1
ATOM 4246 C C . ALA B 1 288 ? 9.851 12.712 128.525 1.00 88.11 285 ALA B C 1
ATOM 4247 O O . ALA B 1 288 ? 10.993 12.280 128.379 1.00 90.46 285 ALA B O 1
ATOM 4249 N N . LEU B 1 289 ? 9.466 13.375 129.611 1.00 86.74 286 LEU B N 1
ATOM 4250 C CA . LEU B 1 289 ? 10.384 13.644 130.716 1.00 86.85 286 LEU B CA 1
ATOM 4251 C C . LEU B 1 289 ? 10.193 12.683 131.885 1.00 92.47 286 LEU B C 1
ATOM 4252 O O . LEU B 1 289 ? 10.825 12.845 132.930 1.00 92.10 286 LEU B O 1
ATOM 4257 N N . SER B 1 290 ? 9.330 11.686 131.713 1.00 97.68 287 SER B N 1
ATOM 4258 C CA . SER B 1 290 ? 9.064 10.724 132.775 1.00 103.98 287 SER B CA 1
ATOM 4259 C C . SER B 1 290 ? 8.891 11.487 134.083 1.00 102.28 287 SER B C 1
ATOM 4260 O O . SER B 1 290 ? 9.591 11.233 135.066 1.00 104.53 287 SER B O 1
ATOM 4263 N N . GLU B 1 291 ? 7.952 12.428 134.081 1.00 99.32 288 GLU B N 1
ATOM 4264 C CA . GLU B 1 291 ? 7.701 13.263 135.243 1.00 97.88 288 GLU B CA 1
ATOM 4265 C C . GLU B 1 291 ? 6.195 13.387 135.456 1.00 97.72 288 GLU B C 1
ATOM 4266 O O . GLU B 1 291 ? 5.419 13.315 134.503 1.00 95.51 288 GLU B O 1
ATOM 4272 N N . ASP B 1 292 ? 5.787 13.564 136.710 1.00 100.79 289 ASP B N 1
ATOM 4273 C CA . ASP B 1 292 ? 4.374 13.706 137.053 1.00 101.91 289 ASP B CA 1
ATOM 4274 C C . ASP B 1 292 ? 3.887 15.068 136.556 1.00 96.04 289 ASP B C 1
ATOM 4275 O O . ASP B 1 292 ? 4.664 16.024 136.504 1.00 92.03 289 ASP B O 1
ATOM 4280 N N . GLU B 1 293 ? 2.611 15.162 136.191 1.00 95.54 290 GLU B N 1
ATOM 4281 C CA . GLU B 1 293 ? 2.072 16.422 135.672 1.00 91.74 290 GLU B CA 1
ATOM 4282 C C . GLU B 1 293 ? 2.082 17.573 136.676 1.00 88.79 290 GLU B C 1
ATOM 4283 O O . GLU B 1 293 ? 2.542 18.671 136.352 1.00 85.47 290 GLU B O 1
ATOM 4289 N N . ASN B 1 294 ? 1.576 17.342 137.882 1.00 90.84 291 ASN B N 1
ATOM 4290 C CA . ASN B 1 294 ? 1.557 18.402 138.888 1.00 89.10 291 ASN B CA 1
ATOM 4291 C C . ASN B 1 294 ? 2.957 18.989 139.108 1.00 85.51 291 ASN B C 1
ATOM 4292 O O . ASN B 1 294 ? 3.099 20.188 139.308 1.00 83.83 291 ASN B O 1
ATOM 4297 N N . THR B 1 295 ? 3.987 18.150 139.045 1.00 85.55 292 THR B N 1
ATOM 4298 C CA . THR B 1 295 ? 5.362 18.615 139.224 1.00 82.31 292 THR B CA 1
ATOM 4299 C C . THR B 1 295 ? 5.779 19.526 138.066 1.00 76.65 292 THR B C 1
ATOM 4300 O O . THR B 1 295 ? 6.551 20.470 138.254 1.00 71.57 292 THR B O 1
ATOM 4304 N N . ILE B 1 296 ? 5.269 19.242 136.871 1.00 75.94 293 ILE B N 1
ATOM 4305 C CA . ILE B 1 296 ? 5.585 20.057 135.700 1.00 73.23 293 ILE B CA 1
ATOM 4306 C C . ILE B 1 296 ? 5.011 21.467 135.842 1.00 73.20 293 ILE B C 1
ATOM 4307 O O . ILE B 1 296 ? 5.744 22.453 135.744 1.00 72.14 293 ILE B O 1
ATOM 4312 N N . GLU B 1 297 ? 3.705 21.559 136.079 1.00 74.75 294 GLU B N 1
ATOM 4313 C CA . GLU B 1 297 ? 3.045 22.857 136.219 1.00 73.95 294 GLU B CA 1
ATOM 4314 C C . GLU B 1 297 ? 3.294 23.525 137.557 1.00 74.20 294 GLU B C 1
ATOM 4315 O O . GLU B 1 297 ? 3.410 24.743 137.638 1.00 72.55 294 GLU B O 1
ATOM 4321 N N . ASP B 1 298 ? 3.373 22.719 138.603 1.00 77.93 295 ASP B N 1
ATOM 4322 C CA . ASP B 1 298 ? 3.494 23.231 139.958 1.00 81.00 295 ASP B CA 1
ATOM 4323 C C . ASP B 1 298 ? 4.944 23.517 140.382 1.00 80.94 295 ASP B C 1
ATOM 4324 O O . ASP B 1 298 ? 5.171 24.339 141.267 1.00 80.49 295 ASP B O 1
ATOM 4329 N N . VAL B 1 299 ? 5.925 22.880 139.740 1.00 81.52 296 VAL B N 1
ATOM 4330 C CA . VAL B 1 299 ? 7.325 23.071 140.143 1.00 81.95 296 VAL B CA 1
ATOM 4331 C C . VAL B 1 299 ? 8.327 23.435 139.041 1.00 79.61 296 VAL B C 1
ATOM 4332 O O . VAL B 1 299 ? 9.226 24.243 139.279 1.00 79.49 296 VAL B O 1
ATOM 4336 N N . ILE B 1 300 ? 8.185 22.857 137.850 1.00 77.60 297 ILE B N 1
ATOM 4337 C CA . ILE B 1 300 ? 9.142 23.113 136.762 1.00 73.15 297 ILE B CA 1
ATOM 4338 C C . ILE B 1 300 ? 8.812 24.314 135.873 1.00 70.05 297 ILE B C 1
ATOM 4339 O O . ILE B 1 300 ? 9.660 25.173 135.643 1.00 72.04 297 ILE B O 1
ATOM 4344 N N . GLU B 1 301 ? 7.589 24.363 135.360 1.00 67.41 298 GLU B N 1
ATOM 4345 C CA . GLU B 1 301 ? 7.174 25.451 134.474 1.00 62.31 298 GLU B CA 1
ATOM 4346 C C . GLU B 1 301 ? 7.114 26.838 135.116 1.00 60.71 298 GLU B C 1
ATOM 4347 O O . GLU B 1 301 ? 7.477 27.824 134.477 1.00 61.46 298 GLU B O 1
ATOM 4353 N N . PRO B 1 302 ? 6.655 26.929 136.376 1.00 60.65 299 PRO B N 1
ATOM 4354 C CA . PRO B 1 302 ? 6.551 28.252 136.993 1.00 60.09 299 PRO B CA 1
ATOM 4355 C C . PRO B 1 302 ? 7.761 29.148 136.716 1.00 57.72 299 PRO B C 1
ATOM 4356 O O . PRO B 1 302 ? 7.597 30.284 136.275 1.00 59.61 299 PRO B O 1
ATOM 4360 N N . TYR B 1 303 ? 8.960 28.631 136.968 1.00 55.53 300 TYR B N 1
ATOM 4361 C CA . TYR B 1 303 ? 10.196 29.380 136.741 1.00 52.97 300 TYR B CA 1
ATOM 4362 C C . TYR B 1 303 ? 10.450 29.664 135.255 1.00 49.38 300 TYR B C 1
ATOM 4363 O O . TYR B 1 303 ? 10.876 30.764 134.894 1.00 46.31 300 TYR B O 1
ATOM 4372 N N . LEU B 1 304 ? 10.187 28.680 134.400 1.00 47.86 301 LEU B N 1
ATOM 4373 C CA . LEU B 1 304 ? 10.395 28.851 132.958 1.00 48.83 301 LEU B CA 1
ATOM 4374 C C . LEU B 1 304 ? 9.437 29.893 132.377 1.00 49.23 301 LEU B C 1
ATOM 4375 O O . LEU B 1 304 ? 9.804 30.637 131.471 1.00 50.15 301 LEU B O 1
ATOM 4380 N N . LEU B 1 305 ? 8.211 29.939 132.895 1.00 50.57 302 LEU B N 1
ATOM 4381 C CA . LEU B 1 305 ? 7.239 30.942 132.468 1.00 51.08 302 LEU B CA 1
ATOM 4382 C C . LEU B 1 305 ? 7.682 32.329 132.912 1.00 50.98 302 LEU B C 1
ATOM 4383 O O . LEU B 1 305 ? 7.740 33.256 132.113 1.00 50.95 302 LEU B O 1
ATOM 4388 N N . ALA B 1 306 ? 7.992 32.464 134.196 1.00 51.25 303 ALA B N 1
ATOM 4389 C CA . ALA B 1 306 ? 8.414 33.745 134.753 1.00 53.68 303 ALA B CA 1
ATOM 4390 C C . ALA B 1 306 ? 9.519 34.421 133.941 1.00 54.24 303 ALA B C 1
ATOM 4391 O O . ALA B 1 306 ? 9.449 35.619 133.686 1.00 57.46 303 ALA B O 1
ATOM 4393 N N . ASN B 1 307 ? 10.528 33.659 133.523 1.00 53.01 304 ASN B N 1
ATOM 4394 C CA . ASN B 1 307 ? 11.649 34.232 132.772 1.00 51.45 304 ASN B CA 1
ATOM 4395 C C . ASN B 1 307 ? 11.476 34.224 131.250 1.00 51.12 304 ASN B C 1
ATOM 4396 O O . ASN B 1 307 ? 12.445 34.373 130.500 1.00 49.31 304 ASN B O 1
ATOM 4401 N N . GLY B 1 308 ? 10.235 34.053 130.805 1.00 49.98 305 GLY B N 1
ATOM 4402 C CA . GLY B 1 308 ? 9.902 34.081 129.386 1.00 48.43 305 GLY B CA 1
ATOM 4403 C C . GLY B 1 308 ? 10.556 33.044 128.496 1.00 47.47 305 GLY B C 1
ATOM 4404 O O . GLY B 1 308 ? 10.799 33.302 127.316 1.00 45.66 305 GLY B O 1
ATOM 4405 N N . TYR B 1 309 ? 10.846 31.870 129.041 1.00 46.08 306 TYR B N 1
ATOM 4406 C CA . TYR B 1 309 ? 11.435 30.807 128.235 1.00 46.70 306 TYR B CA 1
ATOM 4407 C C . TYR B 1 309 ? 10.376 29.978 127.495 1.00 47.93 306 TYR B C 1
ATOM 4408 O O . TYR B 1 309 ? 10.656 29.403 126.440 1.00 45.25 306 TYR B O 1
ATOM 4417 N N . ILE B 1 310 ? 9.169 29.924 128.051 1.00 50.68 307 ILE B N 1
ATOM 4418 C CA . ILE B 1 310 ? 8.077 29.152 127.467 1.00 53.28 307 ILE B CA 1
ATOM 4419 C C . ILE B 1 310 ? 6.768 29.929 127.561 1.00 54.61 307 ILE B C 1
ATOM 4420 O O . ILE B 1 310 ? 6.677 30.915 128.291 1.00 58.97 307 ILE B O 1
ATOM 4425 N N . GLU B 1 311 ? 5.750 29.473 126.837 1.00 54.46 308 GLU B N 1
ATOM 4426 C CA . GLU B 1 311 ? 4.448 30.130 126.853 1.00 55.20 308 GLU B CA 1
ATOM 4427 C C . GLU B 1 311 ? 3.317 29.115 126.958 1.00 54.95 308 GLU B C 1
ATOM 4428 O O . GLU B 1 311 ? 3.387 28.038 126.372 1.00 57.00 308 GLU B O 1
ATOM 4434 N N . ARG B 1 312 ? 2.280 29.470 127.711 1.00 54.57 309 ARG B N 1
ATOM 4435 C CA . ARG B 1 312 ? 1.088 28.642 127.836 1.00 54.52 309 ARG B CA 1
ATOM 4436 C C . ARG B 1 312 ? 0.068 29.169 126.828 1.00 53.44 309 ARG B C 1
ATOM 4437 O O . ARG B 1 312 ? -0.289 30.346 126.875 1.00 52.07 309 ARG B O 1
ATOM 4445 N N . THR B 1 313 ? -0.378 28.317 125.906 1.00 52.94 310 THR B N 1
ATOM 4446 C CA . THR B 1 313 ? -1.397 28.708 124.925 1.00 53.56 310 THR B CA 1
ATOM 4447 C C . THR B 1 313 ? -2.578 27.753 125.021 1.00 55.92 310 THR B C 1
ATOM 4448 O O . THR B 1 313 ? -2.492 26.713 125.666 1.00 55.73 310 THR B O 1
ATOM 4452 N N . ALA B 1 314 ? -3.679 28.110 124.372 1.00 61.39 311 ALA B N 1
ATOM 4453 C CA . ALA B 1 314 ? -4.883 27.283 124.376 1.00 63.95 311 ALA B CA 1
ATOM 4454 C C . ALA B 1 314 ? -4.620 25.868 123.850 1.00 65.33 311 ALA B C 1
ATOM 4455 O O . ALA B 1 314 ? -5.180 24.898 124.364 1.00 69.94 311 ALA B O 1
ATOM 4457 N N . LYS B 1 315 ? -3.760 25.750 122.844 1.00 63.59 312 LYS B N 1
ATOM 4458 C CA . LYS B 1 315 ? -3.470 24.454 122.230 1.00 65.19 312 LYS B CA 1
ATOM 4459 C C . LYS B 1 315 ? -2.296 23.702 122.871 1.00 63.25 312 LYS B C 1
ATOM 4460 O O . LYS B 1 315 ? -2.050 22.543 122.545 1.00 65.85 312 LYS B O 1
ATOM 4466 N N . GLY B 1 316 ? -1.567 24.349 123.774 1.00 60.50 313 GLY B N 1
ATOM 4467 C CA . GLY B 1 316 ? -0.441 23.689 124.440 1.00 59.50 313 GLY B CA 1
ATOM 4468 C C . GLY B 1 316 ? 0.688 24.632 124.796 1.00 55.91 313 GLY B C 1
ATOM 4469 O O . GLY B 1 316 ? 0.493 25.843 124.875 1.00 55.10 313 GLY B O 1
ATOM 4470 N N . ARG B 1 317 ? 1.875 24.077 125.015 1.00 54.81 314 ARG B N 1
ATOM 4471 C CA . ARG B 1 317 ? 3.036 24.892 125.359 1.00 53.75 314 ARG B CA 1
ATOM 4472 C C . ARG B 1 317 ? 3.964 25.051 124.172 1.00 52.60 314 ARG B C 1
ATOM 4473 O O . ARG B 1 317 ? 4.022 24.187 123.298 1.00 54.67 314 ARG B O 1
ATOM 4481 N N . ILE B 1 318 ? 4.680 26.169 124.144 1.00 50.09 315 ILE B N 1
ATOM 4482 C CA . ILE B 1 318 ? 5.634 26.437 123.083 1.00 51.25 315 ILE B CA 1
ATOM 4483 C C . ILE B 1 318 ? 6.864 27.116 123.662 1.00 50.78 315 ILE B C 1
ATOM 4484 O O . ILE B 1 318 ? 6.770 27.842 124.650 1.00 52.09 315 ILE B O 1
ATOM 4489 N N . ALA B 1 319 ? 8.017 26.857 123.053 1.00 51.66 316 ALA B N 1
ATOM 4490 C CA . ALA B 1 319 ? 9.256 27.507 123.450 1.00 50.56 316 ALA B CA 1
ATOM 4491 C C . ALA B 1 319 ? 9.192 28.928 122.898 1.00 51.74 316 ALA B C 1
ATOM 4492 O O . ALA B 1 319 ? 8.877 29.132 121.710 1.00 54.23 316 ALA B O 1
ATOM 4494 N N . SER B 1 320 ? 9.476 29.907 123.750 1.00 48.22 317 SER B N 1
ATOM 4495 C CA . SER B 1 320 ? 9.416 31.309 123.353 1.00 51.14 317 SER B CA 1
ATOM 4496 C C . SER B 1 320 ? 10.570 31.725 122.452 1.00 52.55 317 SER B C 1
ATOM 4497 O O . SER B 1 320 ? 11.567 31.013 122.328 1.00 52.79 317 SER B O 1
ATOM 4500 N N . ALA B 1 321 ? 10.414 32.891 121.826 1.00 52.96 318 ALA B N 1
ATOM 4501 C CA . ALA B 1 321 ? 11.448 33.470 120.977 1.00 52.11 318 ALA B CA 1
ATOM 4502 C C . ALA B 1 321 ? 12.744 33.654 121.765 1.00 52.77 318 ALA B C 1
ATOM 4503 O O . ALA B 1 321 ? 13.838 33.485 121.228 1.00 50.92 318 ALA B O 1
ATOM 4505 N N . LYS B 1 322 ? 12.606 33.994 123.047 1.00 53.15 319 LYS B N 1
ATOM 4506 C CA . LYS B 1 322 ? 13.748 34.230 123.917 1.00 54.03 319 LYS B CA 1
ATOM 4507 C C . LYS B 1 322 ? 14.619 32.991 124.092 1.00 56.31 319 LYS B C 1
ATOM 4508 O O . LYS B 1 322 ? 15.835 33.101 124.250 1.00 58.47 319 LYS B O 1
ATOM 4514 N N . SER B 1 323 ? 14.007 31.813 124.074 1.00 58.60 320 SER B N 1
ATOM 4515 C CA . SER B 1 323 ? 14.770 30.581 124.242 1.00 61.06 320 SER B CA 1
ATOM 4516 C C . SER B 1 323 ? 15.447 30.172 122.935 1.00 62.12 320 SER B C 1
ATOM 4517 O O . SER B 1 323 ? 16.372 29.369 122.954 1.00 63.85 320 SER B O 1
ATOM 4520 N N . TYR B 1 324 ? 14.998 30.719 121.806 1.00 64.91 321 TYR B N 1
ATOM 4521 C CA . TYR B 1 324 ? 15.648 30.427 120.522 1.00 68.73 321 TYR B CA 1
ATOM 4522 C C . TYR B 1 324 ? 16.882 31.303 120.307 1.00 72.56 321 TYR B C 1
ATOM 4523 O O . TYR B 1 324 ? 17.674 31.047 119.400 1.00 74.45 321 TYR B O 1
ATOM 4532 N N . SER B 1 325 ? 17.041 32.333 121.136 1.00 75.22 322 SER B N 1
ATOM 4533 C CA . SER B 1 325 ? 18.196 33.225 121.040 1.00 79.93 322 SER B CA 1
ATOM 4534 C C . SER B 1 325 ? 19.360 32.689 121.869 1.00 82.24 322 SER B C 1
ATOM 4535 O O . SER B 1 325 ? 20.505 32.694 121.416 1.00 85.02 322 SER B O 1
ATOM 4538 N N . ALA B 1 326 ? 19.058 32.229 123.082 1.00 82.77 323 ALA B N 1
ATOM 4539 C CA . ALA B 1 326 ? 20.071 31.687 123.987 1.00 84.15 323 ALA B CA 1
ATOM 4540 C C . ALA B 1 326 ? 20.304 30.195 123.739 1.00 86.83 323 ALA B C 1
ATOM 4541 O O . ALA B 1 326 ? 19.561 29.347 124.239 1.00 84.66 323 ALA B O 1
ATOM 4543 N N . LEU B 1 327 ? 21.347 29.886 122.971 1.00 91.78 324 LEU B N 1
ATOM 4544 C CA . LEU B 1 327 ? 21.699 28.505 122.642 1.00 93.64 324 LEU B CA 1
ATOM 4545 C C . LEU B 1 327 ? 20.545 27.815 121.919 1.00 91.84 324 LEU B C 1
ATOM 4546 O O . LEU B 1 327 ? 20.587 26.610 121.672 1.00 91.35 324 LEU B O 1
#

B-factor: mean 67.63, std 24.55, range [2.56, 189.83]